Protein AF-D2HVD2-F1 (afdb_monomer_lite)

InterPro domains:
  IPR001627 Sema domain [PF01403] (290-367)
  IPR001627 Sema domain [PF01403] (515-577)
  IPR001627 Sema domain [PS51004] (4-373)
  IPR001627 Sema domain [SM00630] (31-604)
  IPR015943 WD40/YVTN repeat-like-containing domain superfamily [G3DSA:2.130.10.10] (20-397)
  IPR015943 WD40/YVTN repeat-like-containing domain superfamily [G3DSA:2.130.10.10] (492-587)
  IPR031148 Plexin family [PTHR22625] (19-574)
  IPR036352 Sema domain superfamily [SSF101912] (20-374)
  IPR036352 Sema domain superfamily [SSF101912] (513-576)

Sequence (619 aa):
MGSSTLLPRQPPAPSPKRSFVTFRGEPAEGFNHLVVDERTGHIYLGAVNRIYKLSSDLKVLVTHQTGPDEDNPKCYPPRIVQTCNEPLTTTNNVNKMLLIDYKENRLIACGSLYQGICKLLRLEDLFKLGEPFHKKEHYLSGVNESGSVFGVIVSYSNLDDKLFIATAVDGKPEYFPTISSRKLTKNSEADGMFAYVFHDEFVASMIKIPSDTFTVIPDFDIYYVYGFSSGNFVYFLTLQPEMVSPPGSTTKEQVYTSKLVRLCKEDTAFNSYVEVPIGCERSGVEYRLLQAAYLSKAGAVLARTLGVRPEDDLLFTVFSKGQKRKMKSLDESALCIFILKQINDRIKERLQSCYRGEGTLDLAWLKVKDIPCSSAGGVLAVILAREFEPLGPSQSQLVRCHRAESPPRPPDTSGVSGDRFAALPREPGEAAGGRTQAELKPPFHGDDGAFQSASLSTEWEQFPLVGVEATFRPIPEDSSVEPTFMGVDPVLSGVMVMMDNLSYQDGAQKGLELLTIDDNFCGLDMNAPLGVSEMVRGIPVFTEDRDRMTSVIAYVYKNHSLAFVGTKSGKLKKPSGIRGGKQMEESAGPAGVADRAKLRSLDEETVGVVGAQKLLEVE

pLDDT: mean 73.92, std 26.27, range [22.41, 98.62]

Secondary structure (DSSP, 8-state):
------PPPPPPPPPP-PPPPEEE--TT--EEEEEE-TTT--EEEEETTEEEEE-TT--EEEEEE---EEE-TT-SS-TTTS---SPPEEE-----EEEEETTTTEEEEE-SSTTT-EEEEETTT--EEE---SSGGG-------TTSEEEEEE--TTS-EEEEEEE--TT-TTT--SEEEEEE-SSTT-TTTT-BSSB-SS-BSEE---HHHHHH-TT---EEEEEEEETTEEEEEEEEE-SSPPTT--S-PPBEEEEEEEEESS-SS-TT-EEEEEEEEETTEEEEEEEEEEEEE-HHHHHHHHTS-TTSEEEEEEEEEBSB-GGG--S-EEEEEEEHHHHHHHHHHHHHHHHTT-SB---TTT-SSPPBPPPHHHHHHHHHHHHT---------------------PPP------------------------------------------------------------------------------SSSSSSSSSSSSSHHHHHHHHHHH----TT----SSS-SEE--SPEEEEEEEEESSS-EEEEEEEEETTEEEEEEEETTS-EEEES--SSS--EE---PPTT--SS-EEEESSSS-EEEE-SSEEEEE-

Structure (mmCIF, N/CA/C/O backbone):
data_AF-D2HVD2-F1
#
_entry.id   AF-D2HVD2-F1
#
loop_
_atom_site.group_PDB
_atom_site.id
_atom_site.type_symbol
_atom_site.label_atom_id
_atom_site.label_alt_id
_atom_site.label_comp_id
_atom_site.label_asym_id
_atom_site.label_entity_id
_atom_site.label_seq_id
_atom_site.pdbx_PDB_ins_code
_atom_site.Cartn_x
_atom_site.Cartn_y
_atom_site.Cartn_z
_atom_site.occupancy
_atom_site.B_iso_or_equiv
_atom_site.auth_seq_id
_atom_site.auth_comp_id
_atom_site.auth_asym_id
_atom_site.auth_atom_id
_atom_site.pdbx_PDB_model_num
ATOM 1 N N . MET A 1 1 ? -23.402 -72.329 25.995 1.00 46.00 1 MET A N 1
ATOM 2 C CA . MET A 1 1 ? -22.105 -71.864 25.458 1.00 46.00 1 MET A CA 1
ATOM 3 C C . MET A 1 1 ? -22.265 -71.684 23.960 1.00 46.00 1 MET A C 1
ATOM 5 O O . MET A 1 1 ? -22.713 -72.615 23.310 1.00 46.00 1 MET A O 1
ATOM 9 N N . GLY A 1 2 ? -21.978 -70.492 23.442 1.00 37.28 2 GLY A N 1
ATOM 10 C CA . GLY A 1 2 ? -22.108 -70.149 22.025 1.00 37.28 2 GLY A CA 1
ATOM 11 C C . GLY A 1 2 ? -21.787 -68.670 21.836 1.00 37.28 2 GLY A C 1
ATOM 12 O O . GLY A 1 2 ? -22.682 -67.836 21.859 1.00 37.28 2 GLY A O 1
ATOM 13 N N . SER A 1 3 ? -20.491 -68.363 21.788 1.00 35.84 3 SER A N 1
ATOM 14 C CA . SER A 1 3 ? -19.936 -67.018 21.615 1.00 35.84 3 SER A CA 1
ATOM 15 C C . SER A 1 3 ? -20.253 -66.504 20.209 1.00 35.84 3 SER A C 1
ATOM 17 O O . SER A 1 3 ? -19.918 -67.178 19.237 1.00 35.84 3 SER A O 1
ATOM 19 N N . SER A 1 4 ? -20.894 -65.338 20.094 1.00 39.81 4 SER A N 1
ATOM 20 C CA . SER A 1 4 ? -21.115 -64.667 18.809 1.00 39.81 4 SER A CA 1
ATOM 21 C C . SER A 1 4 ? -20.094 -63.540 18.672 1.00 39.81 4 SER A C 1
ATOM 23 O O . SER A 1 4 ? -20.197 -62.496 19.315 1.00 39.81 4 SER A O 1
ATOM 25 N N . THR A 1 5 ? -19.049 -63.803 17.895 1.00 42.72 5 THR A N 1
ATOM 26 C CA . THR A 1 5 ? -17.926 -62.899 17.645 1.00 42.72 5 THR A CA 1
ATOM 27 C C . THR A 1 5 ? -18.368 -61.790 16.686 1.00 42.72 5 THR A C 1
ATOM 29 O O . THR A 1 5 ? -18.628 -62.044 15.511 1.00 42.72 5 THR A O 1
ATOM 32 N N . LEU A 1 6 ? -18.459 -60.549 17.172 1.00 43.16 6 LEU A N 1
ATOM 33 C CA . LEU A 1 6 ? -18.659 -59.365 16.333 1.00 43.16 6 LEU A CA 1
ATOM 34 C C . LEU A 1 6 ? -17.359 -59.060 15.573 1.00 43.16 6 LEU A C 1
ATOM 36 O O . LEU A 1 6 ? -16.349 -58.702 16.176 1.00 43.16 6 LEU A O 1
ATOM 40 N N . LEU A 1 7 ? -17.386 -59.200 14.246 1.00 42.25 7 LEU A N 1
ATOM 41 C CA . LEU A 1 7 ? -16.317 -58.733 13.361 1.00 42.25 7 LEU A CA 1
ATOM 42 C C . LEU A 1 7 ? -16.270 -57.191 13.376 1.00 42.25 7 LEU A C 1
ATOM 44 O O . LEU A 1 7 ? -17.312 -56.556 13.185 1.00 42.25 7 LEU A O 1
ATOM 48 N N . PRO A 1 8 ? -15.099 -56.559 13.570 1.00 40.53 8 PRO A N 1
ATOM 49 C CA . PRO A 1 8 ? -14.985 -55.110 13.495 1.00 40.53 8 PRO A CA 1
ATOM 50 C C . PRO A 1 8 ? -15.165 -54.636 12.047 1.00 40.53 8 PRO A C 1
ATOM 52 O O . PRO A 1 8 ? -14.489 -55.098 11.127 1.00 40.53 8 PRO A O 1
ATOM 55 N N . ARG A 1 9 ? -16.087 -53.685 11.857 1.00 39.50 9 ARG A N 1
ATOM 56 C CA . ARG A 1 9 ? -16.291 -52.939 10.608 1.00 39.50 9 ARG A CA 1
ATOM 57 C C . ARG A 1 9 ? -14.964 -52.286 10.206 1.00 39.50 9 ARG A C 1
ATOM 59 O O . ARG A 1 9 ? -14.459 -51.429 10.929 1.00 39.50 9 ARG A O 1
ATOM 66 N N . GLN A 1 10 ? -14.411 -52.687 9.063 1.00 38.94 10 GLN A N 1
ATOM 67 C CA . GLN A 1 10 ? -13.273 -52.004 8.451 1.00 38.94 10 GLN A CA 1
ATOM 68 C C . GLN A 1 10 ? -13.638 -50.530 8.196 1.00 38.94 10 GLN A C 1
ATOM 70 O O . GLN A 1 10 ? -14.730 -50.263 7.681 1.00 38.94 10 GLN A O 1
ATOM 75 N N . PRO A 1 11 ? -12.762 -49.570 8.545 1.00 40.69 11 PRO A N 1
ATOM 76 C CA . PRO A 1 11 ? -12.958 -48.180 8.160 1.00 40.69 11 PRO A CA 1
ATOM 77 C C . PRO A 1 11 ? -12.970 -48.071 6.625 1.00 40.69 11 PRO A C 1
ATOM 79 O O . PRO A 1 11 ? -12.233 -48.808 5.961 1.00 40.69 11 PRO A O 1
ATOM 82 N N . PRO A 1 12 ? -13.802 -47.188 6.044 1.00 38.91 12 PRO A N 1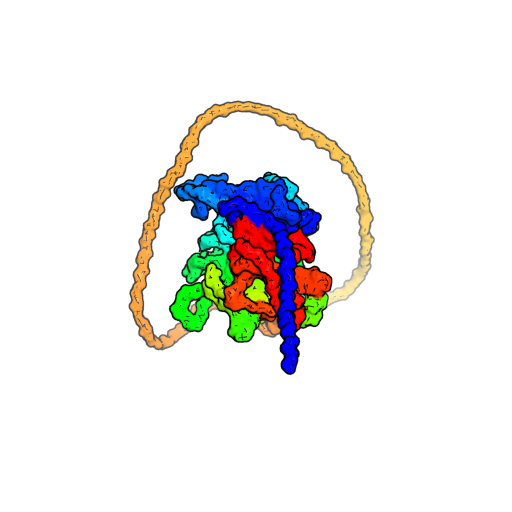
ATOM 83 C CA . PRO A 1 12 ? -13.832 -46.992 4.601 1.00 38.91 12 PRO A CA 1
ATOM 84 C C . PRO A 1 12 ? -12.438 -46.589 4.108 1.00 38.91 12 PRO A C 1
ATOM 86 O O . PRO A 1 12 ? -11.753 -45.784 4.743 1.00 38.91 12 PRO A O 1
ATOM 89 N N . ALA A 1 13 ? -12.015 -47.179 2.989 1.00 37.22 13 ALA A N 1
ATOM 90 C CA . ALA A 1 13 ? -10.745 -46.857 2.355 1.00 37.22 13 ALA A CA 1
ATOM 91 C C . ALA A 1 13 ? -10.652 -45.338 2.108 1.00 37.22 13 ALA A C 1
ATOM 93 O O . ALA A 1 13 ? -11.644 -44.738 1.680 1.00 37.22 13 ALA A O 1
ATOM 94 N N . PRO A 1 14 ? -9.497 -44.700 2.370 1.00 41.44 14 PRO A N 1
ATOM 95 C CA . PRO A 1 14 ? -9.328 -43.283 2.094 1.00 41.44 14 PRO A CA 1
ATOM 96 C C . PRO A 1 14 ? -9.570 -43.039 0.603 1.00 41.44 14 PRO A C 1
ATOM 98 O O . PRO A 1 14 ? -8.906 -43.629 -0.250 1.00 41.44 14 PRO A O 1
ATOM 101 N N . SER A 1 15 ? -10.537 -42.174 0.296 1.00 40.47 15 SER A N 1
ATOM 102 C CA . SER A 1 15 ? -10.755 -41.653 -1.052 1.00 40.47 15 SER A CA 1
ATOM 103 C C . SER A 1 15 ? -9.424 -41.146 -1.620 1.00 40.47 15 SER A C 1
ATOM 105 O O . SER A 1 15 ? -8.685 -40.480 -0.881 1.00 40.47 15 SER A O 1
ATOM 107 N N . PRO A 1 16 ? -9.090 -41.422 -2.894 1.00 40.28 16 PRO A N 1
ATOM 108 C CA . PRO A 1 16 ? -7.854 -40.931 -3.486 1.00 40.28 16 PRO A CA 1
ATOM 109 C C . PRO A 1 16 ? -7.823 -39.406 -3.361 1.00 40.28 16 PRO A C 1
ATOM 111 O O . PRO A 1 16 ? -8.711 -38.717 -3.863 1.00 40.28 16 PRO A O 1
ATOM 114 N N . LYS A 1 17 ? -6.825 -38.877 -2.640 1.00 52.31 17 LYS A N 1
ATOM 115 C CA . LYS A 1 17 ? -6.592 -37.432 -2.548 1.00 52.31 17 LYS A CA 1
ATOM 116 C C . LYS A 1 17 ? -6.344 -36.935 -3.972 1.00 52.31 17 LYS A C 1
ATOM 118 O O . LYS A 1 17 ? -5.302 -37.259 -4.541 1.00 52.31 17 LYS A O 1
ATOM 123 N N . ARG A 1 18 ? -7.300 -36.207 -4.562 1.00 60.16 18 ARG A N 1
ATOM 124 C CA . ARG A 1 18 ? -7.092 -35.529 -5.849 1.00 60.16 18 ARG A CA 1
ATOM 125 C C . ARG A 1 18 ? -5.837 -34.664 -5.722 1.00 60.16 18 ARG A C 1
ATOM 127 O O . ARG A 1 18 ? -5.677 -33.938 -4.742 1.00 60.16 18 ARG A O 1
ATOM 134 N N . SER A 1 19 ? -4.912 -34.803 -6.665 1.00 72.06 19 SER A N 1
ATOM 135 C CA . SER A 1 19 ? -3.710 -33.975 -6.713 1.00 72.06 19 SER A CA 1
ATOM 136 C C . SER A 1 19 ? -4.090 -32.574 -7.179 1.00 72.06 19 SER A C 1
ATOM 138 O O . SER A 1 19 ? -4.661 -32.436 -8.257 1.00 72.06 19 SER A O 1
ATOM 140 N N . PHE A 1 20 ? -3.759 -31.556 -6.387 1.00 77.44 20 PHE A N 1
ATOM 141 C CA . PHE A 1 20 ? -3.933 -30.154 -6.771 1.00 77.44 20 PHE A CA 1
ATOM 142 C C . PHE A 1 20 ? -3.109 -29.813 -8.019 1.00 77.44 20 PHE A C 1
ATOM 144 O O . PHE A 1 20 ? -2.005 -30.342 -8.188 1.00 77.44 20 PHE A O 1
ATOM 151 N N . VAL A 1 21 ? -3.619 -28.909 -8.861 1.00 81.62 21 VAL A N 1
ATOM 152 C CA . VAL A 1 21 ? -2.848 -28.306 -9.957 1.00 81.62 21 VAL A CA 1
ATOM 153 C C . VAL A 1 21 ? -1.808 -27.373 -9.338 1.00 81.62 21 VAL A C 1
ATOM 155 O O . VAL A 1 21 ? -2.099 -26.635 -8.394 1.00 81.62 21 VAL A O 1
ATOM 158 N N . THR A 1 22 ? -0.554 -27.453 -9.797 1.00 83.50 22 THR A N 1
ATOM 159 C CA . THR A 1 22 ? 0.539 -26.676 -9.196 1.00 83.50 22 THR A CA 1
ATOM 160 C C . THR A 1 22 ? 1.510 -26.147 -10.229 1.00 83.50 22 THR A C 1
ATOM 162 O O . THR A 1 22 ? 1.963 -26.908 -11.082 1.00 83.50 22 THR A O 1
ATOM 165 N N . PHE A 1 23 ? 1.941 -24.906 -10.038 1.00 84.69 23 PHE A N 1
ATOM 166 C CA . PHE A 1 23 ? 3.099 -24.327 -10.702 1.00 84.69 23 PHE A CA 1
ATOM 167 C C . PHE A 1 23 ? 4.277 -24.244 -9.724 1.00 84.69 23 PHE A C 1
ATOM 169 O O . PHE A 1 23 ? 4.113 -23.881 -8.555 1.00 84.69 23 PHE A O 1
ATOM 176 N N . ARG A 1 24 ? 5.474 -24.606 -10.192 1.00 85.06 24 ARG A N 1
ATOM 177 C CA . ARG A 1 24 ? 6.729 -24.482 -9.441 1.00 85.06 24 ARG A CA 1
ATOM 178 C C . ARG A 1 24 ? 7.651 -23.533 -10.191 1.00 85.06 24 ARG A C 1
ATOM 180 O O . ARG A 1 24 ? 7.852 -23.719 -11.388 1.00 85.06 24 ARG A O 1
ATOM 187 N N . GLY A 1 25 ? 8.188 -22.550 -9.476 1.00 74.06 25 GLY A N 1
ATOM 188 C CA . GLY A 1 25 ? 9.194 -21.640 -10.017 1.00 74.06 25 GLY A CA 1
ATOM 189 C C . GLY A 1 25 ? 10.549 -22.326 -10.152 1.00 74.06 25 GLY A C 1
ATOM 190 O O . GLY A 1 25 ? 10.741 -23.452 -9.677 1.00 74.06 25 GLY A O 1
ATOM 191 N N . GLU A 1 26 ? 11.507 -21.643 -10.777 1.00 77.94 26 GLU A N 1
ATOM 192 C CA . GLU A 1 26 ? 12.900 -22.086 -10.726 1.00 77.94 26 GLU A CA 1
ATOM 193 C C . GLU A 1 26 ? 13.393 -22.104 -9.260 1.00 77.94 26 GLU A C 1
ATOM 195 O O . GLU A 1 26 ? 13.035 -21.218 -8.484 1.00 77.94 26 GLU A O 1
ATOM 200 N N . PRO A 1 27 ? 14.218 -23.085 -8.838 1.00 61.34 27 PRO A N 1
ATOM 201 C CA . PRO A 1 27 ? 14.576 -23.279 -7.424 1.00 61.34 27 PRO A CA 1
ATOM 202 C C . PRO A 1 27 ? 15.237 -22.075 -6.732 1.00 61.34 27 PRO A C 1
ATOM 204 O O . PRO A 1 27 ? 15.212 -21.986 -5.505 1.00 61.34 27 PRO A O 1
ATOM 207 N N . ALA A 1 28 ? 15.844 -21.171 -7.507 1.00 63.09 28 ALA A N 1
ATOM 208 C CA . ALA A 1 28 ? 16.492 -19.956 -7.018 1.00 63.09 28 ALA A CA 1
ATOM 209 C C . ALA A 1 28 ? 15.518 -18.776 -6.811 1.00 63.09 28 ALA A C 1
ATOM 211 O O . ALA A 1 28 ? 15.925 -17.736 -6.296 1.00 63.09 28 ALA A O 1
ATOM 212 N N . GLU A 1 29 ? 14.246 -18.917 -7.195 1.00 72.94 29 GLU A N 1
ATOM 213 C CA . GLU A 1 29 ? 13.299 -17.805 -7.282 1.00 72.94 29 GLU A CA 1
ATOM 214 C C . GLU A 1 29 ? 12.219 -17.869 -6.205 1.00 72.94 29 GLU A C 1
ATOM 216 O O . GLU A 1 29 ? 11.473 -18.842 -6.083 1.00 72.94 29 GLU A O 1
ATOM 221 N N . GLY A 1 30 ? 12.123 -16.795 -5.419 1.00 83.81 30 GLY A N 1
ATOM 222 C CA . GLY A 1 30 ? 11.054 -16.602 -4.444 1.00 83.81 30 GLY A CA 1
ATOM 223 C C . GLY A 1 30 ? 9.836 -15.919 -5.069 1.00 83.81 30 GLY A C 1
ATOM 224 O O . GLY A 1 30 ? 9.981 -14.874 -5.697 1.00 83.81 30 GLY A O 1
ATOM 225 N N . PHE A 1 31 ? 8.632 -16.449 -4.874 1.00 89.06 31 PHE A N 1
ATOM 226 C CA . PHE A 1 31 ? 7.382 -15.796 -5.269 1.00 89.06 31 PHE A CA 1
ATOM 227 C C . PHE A 1 31 ? 6.998 -14.684 -4.291 1.00 89.06 31 PHE A C 1
ATOM 229 O O . PHE A 1 31 ? 7.152 -14.818 -3.075 1.00 89.06 31 PHE A O 1
ATOM 236 N N . ASN A 1 32 ? 6.477 -13.578 -4.826 1.00 88.56 32 ASN A N 1
ATOM 237 C CA . ASN A 1 32 ? 6.162 -12.382 -4.052 1.00 88.56 32 ASN A CA 1
ATOM 238 C C . ASN A 1 32 ? 4.695 -11.970 -4.169 1.00 88.56 32 ASN A C 1
ATOM 240 O O . ASN A 1 32 ? 4.053 -11.758 -3.143 1.00 88.56 32 ASN A O 1
ATOM 244 N N . HIS A 1 33 ? 4.157 -11.849 -5.382 1.00 89.94 33 HIS A N 1
ATOM 245 C CA . HIS A 1 33 ? 2.814 -11.311 -5.622 1.00 89.94 33 HIS A CA 1
ATOM 246 C C . HIS A 1 33 ? 2.073 -12.120 -6.671 1.00 89.94 33 HIS A C 1
ATOM 248 O O . HIS A 1 33 ? 2.685 -12.635 -7.597 1.00 89.94 33 HIS A O 1
ATOM 254 N N . LEU A 1 34 ? 0.751 -12.188 -6.545 1.00 90.88 34 LEU A N 1
ATOM 255 C CA . LEU A 1 34 ? -0.127 -12.808 -7.528 1.00 90.88 34 LEU A CA 1
ATOM 256 C C . LEU A 1 34 ? -1.336 -11.903 -7.746 1.00 90.88 34 LEU A C 1
ATOM 258 O O . LEU A 1 34 ? -1.979 -11.474 -6.785 1.00 90.88 34 LEU A O 1
ATOM 262 N N . VAL A 1 35 ? -1.641 -11.636 -9.011 1.00 91.81 35 VAL A N 1
ATOM 263 C CA . VAL A 1 35 ? -2.864 -10.963 -9.443 1.00 91.81 35 VAL A CA 1
ATOM 264 C C . VAL A 1 35 ? -3.501 -11.762 -10.575 1.00 91.81 35 VAL A C 1
ATOM 266 O O . VAL A 1 35 ? -2.802 -12.374 -11.380 1.00 91.81 35 VAL A O 1
ATOM 269 N N . VAL A 1 36 ? -4.827 -11.794 -10.608 1.00 90.75 36 VAL A N 1
ATOM 270 C CA . VAL A 1 36 ? -5.606 -12.512 -11.620 1.00 90.75 36 VAL A CA 1
ATOM 271 C C . VAL A 1 36 ? -6.372 -11.487 -12.431 1.00 90.75 36 VAL A C 1
ATOM 273 O O . VAL A 1 36 ? -6.931 -10.550 -11.861 1.00 90.75 36 VAL A O 1
ATOM 276 N N . ASP A 1 37 ? -6.347 -11.642 -13.749 1.00 92.69 37 ASP A N 1
ATOM 277 C CA . ASP A 1 37 ? -7.170 -10.853 -14.657 1.00 92.69 37 ASP A CA 1
ATOM 278 C C . ASP A 1 37 ? -8.596 -11.399 -14.648 1.00 92.69 37 ASP A C 1
ATOM 280 O O . ASP A 1 37 ? -8.863 -12.487 -15.157 1.00 92.69 37 ASP A O 1
ATOM 284 N N . GLU A 1 38 ? -9.515 -10.615 -14.093 1.00 89.38 38 GLU A N 1
ATOM 285 C CA . GLU A 1 38 ? -10.928 -10.975 -13.933 1.00 89.38 38 GLU A CA 1
ATOM 286 C C . GLU A 1 38 ? -11.646 -11.211 -15.273 1.00 89.38 38 GLU A C 1
ATOM 288 O O . GLU A 1 38 ? -12.683 -11.869 -15.309 1.00 89.38 38 GLU A O 1
ATOM 293 N N . ARG A 1 39 ? -11.111 -10.699 -16.392 1.00 90.56 39 ARG A N 1
ATOM 294 C CA . ARG A 1 39 ? -11.722 -10.836 -17.724 1.00 90.56 39 ARG A CA 1
ATOM 295 C C . ARG A 1 39 ? -11.294 -12.111 -18.434 1.00 90.56 39 ARG A C 1
ATOM 297 O O . ARG A 1 39 ? -12.057 -12.637 -19.240 1.00 90.56 39 ARG A O 1
ATOM 304 N N . THR A 1 40 ? -10.060 -12.557 -18.205 1.00 91.56 40 THR A N 1
ATOM 305 C CA . THR A 1 40 ? -9.455 -13.665 -18.963 1.00 91.56 40 THR A CA 1
ATOM 306 C C . THR A 1 40 ? -9.141 -14.895 -18.119 1.00 91.56 40 THR A C 1
ATOM 308 O O . THR A 1 40 ? -8.904 -15.958 -18.685 1.00 91.56 40 THR A O 1
ATOM 311 N N . GLY A 1 41 ? -9.107 -14.770 -16.790 1.00 90.12 41 GLY A N 1
ATOM 312 C CA . GLY A 1 41 ? -8.648 -15.823 -15.881 1.00 90.12 41 GLY A CA 1
ATOM 313 C C . GLY A 1 41 ? -7.136 -16.070 -15.940 1.00 90.12 41 GLY A C 1
ATOM 314 O O . GLY A 1 41 ? -6.639 -16.998 -15.305 1.00 90.12 41 GLY A O 1
ATOM 315 N N . HIS A 1 42 ? -6.376 -15.265 -16.696 1.00 93.38 42 HIS A N 1
ATOM 316 C CA . HIS A 1 42 ? -4.919 -15.353 -16.691 1.00 93.38 42 HIS A CA 1
ATOM 317 C C . HIS A 1 42 ? -4.353 -14.884 -15.354 1.00 93.38 42 HIS A C 1
ATOM 319 O O . HIS A 1 42 ? -4.805 -13.900 -14.763 1.00 93.38 42 HIS A O 1
ATOM 325 N N . ILE A 1 43 ? -3.301 -15.563 -14.916 1.00 94.19 43 ILE A N 1
ATOM 326 C CA . ILE A 1 43 ? -2.664 -15.313 -13.629 1.00 94.19 43 ILE A CA 1
ATOM 327 C C . ILE A 1 43 ? -1.306 -14.673 -13.884 1.00 94.19 43 ILE A C 1
ATOM 329 O O . ILE A 1 43 ? -0.475 -15.228 -14.602 1.00 94.19 43 ILE A O 1
ATOM 333 N N . TYR A 1 44 ? -1.058 -13.526 -13.265 1.00 96.38 44 TYR A N 1
ATOM 334 C CA . TYR A 1 44 ? 0.237 -12.862 -13.282 1.00 96.38 44 TYR A CA 1
ATOM 335 C C . TYR A 1 44 ? 0.910 -13.054 -11.930 1.00 96.38 44 TYR A C 1
ATOM 337 O O . TYR A 1 44 ? 0.364 -12.685 -10.887 1.00 96.38 44 TYR A O 1
ATOM 345 N N . LEU A 1 45 ? 2.103 -13.638 -11.948 1.00 94.81 45 LEU A N 1
ATOM 346 C CA . LEU A 1 45 ? 2.867 -13.971 -10.753 1.00 94.81 45 LEU A CA 1
ATOM 347 C C . LEU A 1 45 ? 4.193 -13.210 -10.765 1.00 94.81 45 LEU A C 1
ATOM 349 O O . LEU A 1 45 ? 5.043 -13.423 -11.628 1.00 94.81 45 LEU A O 1
ATOM 353 N N . GLY A 1 46 ? 4.360 -12.318 -9.796 1.00 94.81 46 GLY A N 1
ATOM 354 C CA . GLY A 1 46 ? 5.585 -11.575 -9.545 1.00 94.81 46 GLY A CA 1
ATOM 355 C C . GLY A 1 46 ? 6.502 -12.363 -8.620 1.00 94.81 46 GLY A C 1
ATOM 356 O O . GLY A 1 46 ? 6.093 -12.784 -7.534 1.00 94.81 46 GLY A O 1
ATOM 357 N N . ALA A 1 47 ? 7.744 -12.544 -9.045 1.00 93.75 47 ALA A N 1
ATOM 358 C CA . ALA A 1 47 ? 8.777 -13.270 -8.329 1.00 93.75 47 ALA A CA 1
ATOM 359 C C . ALA A 1 47 ? 10.071 -12.453 -8.278 1.00 93.75 47 ALA A C 1
ATOM 361 O O . ALA A 1 47 ? 10.213 -11.412 -8.929 1.00 93.75 47 ALA A O 1
ATOM 362 N N . VAL A 1 48 ? 11.039 -12.950 -7.519 1.00 94.12 48 VAL A N 1
ATOM 363 C CA . VAL A 1 48 ? 12.411 -12.462 -7.586 1.00 94.12 48 VAL A CA 1
ATOM 364 C C . VAL A 1 48 ? 12.952 -12.738 -8.989 1.00 94.12 48 VAL A C 1
ATOM 366 O O . VAL A 1 48 ? 12.905 -13.873 -9.451 1.00 94.12 48 VAL A O 1
ATOM 369 N N . ASN A 1 49 ? 13.453 -11.698 -9.656 1.00 95.94 49 ASN A N 1
ATOM 370 C CA . ASN A 1 49 ? 14.036 -11.714 -11.001 1.00 95.94 49 ASN A CA 1
ATOM 371 C C . ASN A 1 49 ? 13.093 -12.073 -12.156 1.00 95.94 49 ASN A C 1
ATOM 373 O O . ASN A 1 49 ? 13.537 -12.036 -13.306 1.00 95.94 49 ASN A O 1
ATOM 377 N N . ARG A 1 50 ? 11.810 -12.375 -11.912 1.00 96.19 50 ARG A N 1
ATOM 378 C CA . ARG A 1 50 ? 10.871 -12.760 -12.975 1.00 96.19 50 ARG A CA 1
ATOM 379 C C . ARG A 1 50 ? 9.436 -12.313 -12.745 1.00 96.19 50 ARG A C 1
ATOM 381 O O . ARG A 1 50 ? 8.973 -12.138 -11.621 1.00 96.19 50 ARG A O 1
ATOM 388 N N . ILE A 1 51 ? 8.712 -12.181 -13.852 1.00 97.44 51 ILE A N 1
ATOM 389 C CA . ILE A 1 51 ? 7.255 -12.062 -13.893 1.00 97.44 51 ILE A CA 1
ATOM 390 C C . ILE A 1 51 ? 6.731 -13.142 -14.832 1.00 97.44 51 ILE A C 1
ATOM 392 O O . ILE A 1 51 ? 7.189 -13.260 -15.968 1.00 97.44 51 ILE A O 1
ATOM 396 N N . TYR A 1 52 ? 5.769 -13.921 -14.357 1.00 96.88 52 TYR A N 1
ATOM 397 C CA . TYR A 1 52 ? 5.135 -14.989 -15.116 1.00 96.88 52 TYR A CA 1
ATOM 398 C C . TYR A 1 52 ? 3.712 -14.598 -15.492 1.00 96.88 52 TYR A C 1
ATOM 400 O O . TYR A 1 52 ? 2.995 -14.018 -14.678 1.00 96.88 52 TYR A O 1
ATOM 408 N N . LYS A 1 53 ? 3.292 -14.983 -16.695 1.00 97.06 53 LYS A N 1
ATOM 409 C CA . LYS A 1 53 ? 1.889 -15.073 -17.094 1.00 97.06 53 LYS A CA 1
ATOM 410 C C . LYS A 1 53 ? 1.532 -16.547 -17.225 1.00 97.06 53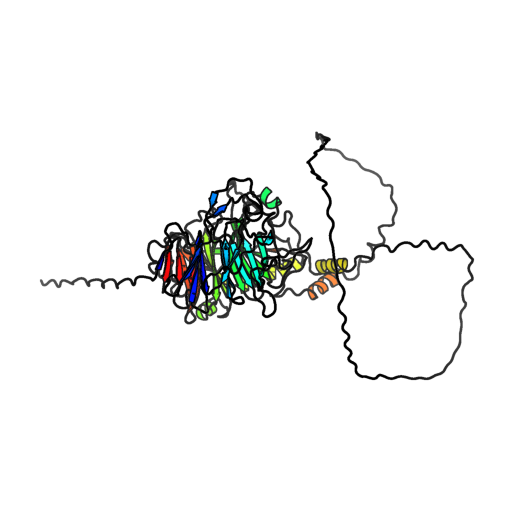 LYS A C 1
ATOM 412 O O . LYS A 1 53 ? 2.186 -17.273 -17.976 1.00 97.06 53 LYS A O 1
ATOM 417 N N . LEU A 1 54 ? 0.500 -16.976 -16.515 1.00 95.69 54 LEU A N 1
ATOM 418 C CA . LEU A 1 54 ? 0.012 -18.347 -16.496 1.00 95.69 54 LEU A CA 1
ATOM 419 C C . LEU A 1 54 ? -1.429 -18.413 -17.022 1.00 95.69 54 LEU A C 1
ATOM 421 O O . LEU A 1 54 ? -2.180 -17.439 -16.937 1.00 95.69 54 LEU A O 1
ATOM 425 N N . SER A 1 55 ? -1.816 -19.573 -17.548 1.00 93.38 55 SER A N 1
ATOM 426 C CA . SER A 1 55 ? -3.222 -19.923 -17.778 1.00 93.38 55 SER A CA 1
ATOM 427 C C . SER A 1 55 ? -3.958 -20.153 -16.454 1.00 93.38 55 SER A C 1
ATOM 429 O O . SER A 1 55 ? -3.310 -20.302 -15.417 1.00 93.38 55 SER A O 1
ATOM 431 N N . SER A 1 56 ? -5.284 -20.301 -16.510 1.00 87.94 56 SER A N 1
ATOM 432 C CA . SER A 1 56 ? -6.100 -20.776 -15.380 1.00 87.94 56 SER A CA 1
ATOM 433 C C . SER A 1 56 ? -5.562 -22.094 -14.806 1.00 87.94 56 SER A C 1
ATOM 435 O O . SER A 1 56 ? -5.327 -22.176 -13.613 1.00 87.94 56 SER A O 1
ATOM 437 N N . ASP A 1 57 ? -5.186 -23.051 -15.668 1.00 87.50 57 ASP A N 1
ATOM 438 C CA . ASP A 1 57 ? -4.588 -24.341 -15.261 1.00 87.50 57 ASP A CA 1
ATOM 439 C C . ASP A 1 57 ? -3.125 -24.247 -14.755 1.00 87.50 57 ASP A C 1
ATOM 441 O O . ASP A 1 57 ? -2.379 -25.232 -14.788 1.00 87.50 57 ASP A O 1
ATOM 445 N N . LEU A 1 58 ? -2.645 -23.052 -14.401 1.00 90.00 58 LEU A N 1
ATOM 446 C CA . LEU A 1 58 ? -1.273 -22.772 -13.959 1.00 90.00 58 LEU A CA 1
ATOM 447 C C . LEU A 1 58 ? -0.158 -23.149 -14.962 1.00 90.00 58 LEU A C 1
ATOM 449 O O . LEU A 1 58 ? 0.998 -23.338 -14.569 1.00 90.00 58 LEU A O 1
ATOM 453 N N . LYS A 1 59 ? -0.458 -23.246 -16.265 1.00 93.19 59 LYS A N 1
ATOM 454 C CA . LYS A 1 59 ? 0.555 -23.471 -17.312 1.00 93.19 59 LYS A CA 1
ATOM 455 C C . LYS A 1 59 ? 1.232 -22.156 -17.662 1.00 93.19 59 LYS A C 1
ATOM 457 O O . LYS A 1 59 ? 0.555 -21.155 -17.875 1.00 93.19 59 LYS A O 1
ATOM 462 N N . VAL A 1 60 ? 2.558 -22.162 -17.768 1.00 95.38 60 VAL A N 1
ATOM 463 C CA . VAL A 1 60 ? 3.318 -20.971 -18.169 1.00 95.38 60 VAL A CA 1
ATOM 464 C C . VAL A 1 60 ? 2.996 -20.617 -19.615 1.00 95.38 60 VAL A C 1
ATOM 466 O O . VAL A 1 60 ? 3.212 -21.425 -20.514 1.00 95.38 60 VAL A O 1
ATOM 469 N N . LEU A 1 61 ? 2.498 -19.401 -19.822 1.00 96.69 61 LEU A N 1
ATOM 470 C CA . LEU A 1 61 ? 2.262 -18.826 -21.143 1.00 96.69 61 LEU A CA 1
ATOM 471 C C . LEU A 1 61 ? 3.441 -17.947 -21.558 1.00 96.69 61 LEU A C 1
ATOM 473 O O . LEU A 1 61 ? 3.938 -18.069 -22.673 1.00 96.69 61 LEU A O 1
ATOM 477 N N . VAL A 1 62 ? 3.899 -17.076 -20.652 1.00 97.19 62 VAL A N 1
ATOM 478 C CA . VAL A 1 62 ? 5.005 -16.142 -20.899 1.00 97.19 62 VAL A CA 1
ATOM 479 C C . VAL A 1 62 ? 5.817 -15.930 -19.624 1.00 97.19 62 VAL A C 1
ATOM 481 O O . VAL A 1 62 ? 5.263 -15.902 -18.524 1.00 97.19 62 VAL A O 1
ATOM 484 N N . THR A 1 63 ? 7.122 -15.717 -19.783 1.00 96.44 63 THR A N 1
ATOM 485 C CA . THR A 1 63 ? 8.041 -15.348 -18.702 1.00 96.44 63 THR A CA 1
ATOM 486 C C . THR A 1 63 ? 8.833 -14.105 -19.096 1.00 96.44 63 THR A C 1
ATOM 488 O O . THR A 1 63 ? 9.459 -14.077 -20.153 1.00 96.44 63 THR A O 1
ATOM 491 N N . HIS A 1 64 ? 8.853 -13.100 -18.225 1.00 97.62 64 HIS A N 1
ATOM 492 C CA . HIS A 1 64 ? 9.615 -11.864 -18.381 1.00 97.62 64 HIS A CA 1
ATOM 493 C C . HIS A 1 64 ? 10.723 -11.798 -17.324 1.00 97.62 64 HIS A C 1
ATOM 495 O O . HIS A 1 64 ? 10.446 -11.936 -16.133 1.00 97.62 64 HIS A O 1
ATOM 501 N N . GLN A 1 65 ? 11.973 -11.581 -17.740 1.00 97.12 65 GLN A N 1
ATOM 502 C CA . GLN A 1 65 ? 13.112 -11.453 -16.823 1.00 97.12 65 GLN A CA 1
ATOM 503 C C . GLN A 1 65 ? 13.224 -10.018 -16.299 1.00 97.12 65 GLN A C 1
ATOM 505 O O . GLN A 1 65 ? 13.187 -9.056 -17.062 1.00 97.12 65 GLN A O 1
ATOM 510 N N . THR A 1 66 ? 13.359 -9.863 -14.985 1.00 96.62 66 THR A N 1
ATOM 511 C CA . THR A 1 66 ? 13.481 -8.566 -14.310 1.00 96.62 66 THR A CA 1
ATOM 512 C C . THR A 1 66 ? 14.822 -8.352 -13.611 1.00 96.62 66 THR A C 1
ATOM 514 O O . THR A 1 66 ? 15.077 -7.219 -13.200 1.00 96.62 66 THR A O 1
ATOM 517 N N . GLY A 1 67 ? 15.653 -9.389 -13.501 1.00 95.06 67 GLY A N 1
ATOM 518 C CA . GLY A 1 67 ? 16.990 -9.385 -12.907 1.00 95.06 67 GLY A CA 1
ATOM 519 C C . GLY A 1 67 ? 17.641 -10.777 -13.019 1.00 95.06 67 GLY A C 1
ATOM 520 O O . GLY A 1 67 ? 17.115 -11.618 -13.753 1.00 95.06 67 GLY A O 1
ATOM 521 N N . PRO A 1 68 ? 18.729 -11.058 -12.280 1.00 95.56 68 PRO A N 1
ATOM 522 C CA . PRO A 1 68 ? 19.468 -10.117 -11.434 1.00 95.56 68 PRO A CA 1
ATOM 523 C C . PRO A 1 68 ? 20.225 -9.075 -12.270 1.00 95.56 68 PRO A C 1
ATOM 525 O O . PRO A 1 68 ? 20.333 -9.210 -13.487 1.00 95.56 68 PRO A O 1
ATOM 528 N N . ASP A 1 69 ? 20.742 -8.034 -11.623 1.00 96.69 69 ASP A N 1
ATOM 529 C CA . ASP A 1 69 ? 21.566 -7.006 -12.272 1.00 96.69 69 ASP A CA 1
ATOM 530 C C . ASP A 1 69 ? 22.613 -6.447 -11.294 1.00 96.69 69 ASP A C 1
ATOM 532 O O . ASP A 1 69 ? 22.495 -6.628 -10.083 1.00 96.69 69 ASP A O 1
ATOM 536 N N . GLU A 1 70 ? 23.639 -5.769 -11.802 1.00 97.06 70 GLU A N 1
ATOM 537 C CA . GLU A 1 70 ? 24.703 -5.173 -10.986 1.00 97.06 70 GLU A CA 1
ATOM 538 C C . GLU A 1 70 ? 24.219 -3.885 -10.321 1.00 97.06 70 GLU A C 1
ATOM 540 O O . GLU A 1 70 ? 24.135 -2.846 -10.962 1.00 97.06 70 GLU A O 1
ATOM 545 N N . ASP A 1 71 ? 23.902 -3.901 -9.034 1.00 96.94 71 ASP A N 1
ATOM 546 C CA . ASP A 1 71 ? 23.368 -2.721 -8.347 1.00 96.94 71 ASP A CA 1
ATOM 547 C C . ASP A 1 71 ? 23.942 -2.601 -6.938 1.00 96.94 71 ASP A C 1
ATOM 549 O O . ASP A 1 71 ? 24.568 -3.525 -6.409 1.00 96.94 71 ASP A O 1
ATOM 553 N N . ASN A 1 72 ? 23.735 -1.439 -6.327 1.00 95.69 72 ASN A N 1
ATOM 554 C CA . ASN A 1 72 ? 23.981 -1.245 -4.912 1.00 95.69 72 ASN A CA 1
ATOM 555 C C . ASN A 1 72 ? 22.894 -0.326 -4.324 1.00 95.69 72 ASN A C 1
ATOM 557 O O . ASN A 1 72 ? 22.685 0.784 -4.821 1.00 95.69 72 ASN A O 1
ATOM 561 N N . PRO A 1 73 ? 22.217 -0.734 -3.233 1.00 93.25 73 PRO A N 1
ATOM 562 C CA . PRO A 1 73 ? 21.116 0.028 -2.639 1.00 93.25 73 PRO A CA 1
ATOM 563 C C . PRO A 1 73 ? 21.525 1.412 -2.110 1.00 93.25 73 PRO A C 1
ATOM 565 O O . PRO A 1 73 ? 20.649 2.225 -1.800 1.00 93.25 73 PRO A O 1
ATOM 568 N N . LYS A 1 74 ? 22.824 1.710 -1.998 1.00 93.44 74 LYS A N 1
ATOM 569 C CA . LYS A 1 74 ? 23.348 3.033 -1.628 1.00 93.44 74 LYS A CA 1
ATOM 570 C C . LYS A 1 74 ? 23.473 4.004 -2.810 1.00 93.44 74 LYS A C 1
ATOM 572 O O . LYS A 1 74 ? 23.604 5.200 -2.580 1.00 93.44 74 LYS A O 1
ATOM 577 N N . CYS A 1 75 ? 23.409 3.530 -4.055 1.00 95.06 75 CYS A N 1
ATOM 578 C CA . CYS A 1 75 ? 23.531 4.380 -5.240 1.00 95.06 75 CYS A CA 1
ATOM 579 C C . CYS A 1 75 ? 22.272 5.226 -5.457 1.00 95.06 75 CYS A C 1
ATOM 581 O O . CYS A 1 75 ? 21.227 4.688 -5.829 1.00 95.06 75 CYS A O 1
ATOM 583 N N . TYR A 1 76 ? 22.365 6.542 -5.267 1.00 95.19 76 TYR A N 1
ATOM 584 C CA . TYR A 1 76 ? 21.283 7.476 -5.573 1.00 95.19 76 TYR A CA 1
ATOM 585 C C . TYR A 1 76 ? 21.814 8.720 -6.311 1.00 95.19 76 TYR A C 1
ATOM 587 O O . TYR A 1 76 ? 22.659 9.420 -5.752 1.00 95.19 76 TYR A O 1
ATOM 595 N N . PRO A 1 77 ? 21.309 9.049 -7.517 1.00 95.38 77 PRO A N 1
ATOM 596 C CA . PRO A 1 77 ? 20.408 8.248 -8.355 1.00 95.38 77 PRO A CA 1
ATOM 597 C C . PRO A 1 77 ? 20.993 6.871 -8.746 1.00 95.38 77 PRO A C 1
ATOM 599 O O . PRO A 1 77 ? 22.186 6.632 -8.551 1.00 95.38 77 PRO A O 1
ATOM 602 N N . PRO A 1 78 ? 20.178 5.945 -9.282 1.00 94.81 78 PRO A N 1
ATOM 603 C CA . PRO A 1 78 ? 20.651 4.636 -9.729 1.00 94.81 78 PRO A CA 1
ATOM 604 C C . PRO A 1 78 ? 21.715 4.717 -10.831 1.00 94.81 78 PRO A C 1
ATOM 606 O O . PRO A 1 78 ? 21.761 5.682 -11.599 1.00 94.81 78 PRO A O 1
ATOM 609 N N . ARG A 1 79 ? 22.495 3.637 -10.993 1.00 93.12 79 ARG A N 1
ATOM 610 C CA . ARG A 1 79 ? 23.623 3.585 -11.946 1.00 93.12 79 ARG A CA 1
ATOM 611 C C . ARG A 1 79 ? 23.253 3.879 -13.406 1.00 93.12 79 ARG A C 1
ATOM 613 O O . ARG A 1 79 ? 24.084 4.331 -14.182 1.00 93.12 79 ARG A O 1
ATOM 620 N N . ILE A 1 80 ? 22.007 3.582 -13.777 1.00 93.38 80 ILE A N 1
ATOM 621 C CA . ILE A 1 80 ? 21.459 3.802 -15.124 1.00 93.38 80 ILE A CA 1
ATOM 622 C C . ILE A 1 80 ? 21.259 5.290 -15.449 1.00 93.38 80 ILE A C 1
ATOM 624 O O . ILE A 1 80 ? 21.045 5.634 -16.607 1.00 93.38 80 ILE A O 1
ATOM 628 N N . VAL A 1 81 ? 21.341 6.166 -14.442 1.00 95.56 81 VAL A N 1
ATOM 629 C CA . VAL A 1 81 ? 21.253 7.625 -14.587 1.00 95.56 81 VAL A CA 1
ATOM 630 C C . VAL A 1 81 ? 22.588 8.303 -14.306 1.00 95.56 81 VAL A C 1
ATOM 632 O O . VAL A 1 81 ? 22.965 9.222 -15.028 1.00 95.56 81 VAL A O 1
ATOM 635 N N . GLN A 1 82 ? 23.312 7.860 -13.277 1.00 94.50 82 GLN A N 1
ATOM 636 C CA . GLN A 1 82 ? 24.587 8.453 -12.880 1.00 94.50 82 GLN A CA 1
ATOM 637 C C . GLN A 1 82 ? 25.570 7.381 -12.410 1.00 94.50 82 GLN A C 1
ATOM 639 O O . GLN A 1 82 ? 25.180 6.425 -11.750 1.00 94.50 82 GLN A O 1
ATOM 644 N N . THR A 1 83 ? 26.861 7.562 -12.695 1.00 94.69 83 THR A N 1
ATOM 645 C CA . THR A 1 83 ? 27.922 6.690 -12.174 1.00 94.69 83 THR A CA 1
ATOM 646 C C . THR A 1 83 ? 27.879 6.618 -10.647 1.00 94.69 83 THR A C 1
ATOM 648 O O . THR A 1 83 ? 27.829 7.647 -9.973 1.00 94.69 83 THR A O 1
ATOM 651 N N . CYS A 1 84 ? 27.942 5.403 -10.103 1.00 94.88 84 CYS A N 1
ATOM 652 C CA . CYS A 1 84 ? 27.977 5.165 -8.666 1.00 94.88 84 CYS A CA 1
ATOM 653 C C . CYS A 1 84 ? 29.395 4.823 -8.197 1.00 94.88 84 CYS A C 1
ATOM 655 O O . CYS A 1 84 ? 30.069 4.001 -8.814 1.00 94.88 84 CYS A O 1
ATOM 657 N N . ASN A 1 85 ? 29.827 5.436 -7.092 1.00 95.44 85 ASN A N 1
ATOM 658 C CA . ASN A 1 85 ? 31.147 5.193 -6.495 1.00 95.44 85 ASN A CA 1
ATOM 659 C C . ASN A 1 85 ? 31.173 3.966 -5.569 1.00 95.44 85 ASN A C 1
ATOM 661 O O . ASN A 1 85 ? 32.245 3.496 -5.195 1.00 95.44 85 ASN A O 1
ATOM 665 N N . GLU A 1 86 ? 30.005 3.468 -5.169 1.00 96.44 86 GLU A N 1
ATOM 666 C CA . GLU A 1 86 ? 29.889 2.277 -4.333 1.00 96.44 86 GLU A CA 1
ATOM 667 C C . GLU A 1 86 ? 30.149 1.012 -5.165 1.00 96.44 86 GLU A C 1
ATOM 669 O O . GLU A 1 86 ? 29.765 0.954 -6.338 1.00 96.44 86 GLU A O 1
ATOM 674 N N . PRO A 1 87 ? 30.764 -0.030 -4.578 1.00 96.56 87 PRO A N 1
ATOM 675 C CA . PRO A 1 87 ? 30.996 -1.282 -5.282 1.00 96.56 87 PRO A CA 1
ATOM 676 C C . PRO A 1 87 ? 29.660 -1.923 -5.663 1.00 96.56 87 PRO A C 1
ATOM 678 O O . PRO A 1 87 ? 28.783 -2.110 -4.815 1.00 96.56 87 PRO A O 1
ATOM 681 N N . LEU A 1 88 ? 29.515 -2.259 -6.942 1.00 97.00 88 LEU A N 1
ATOM 682 C CA . LEU A 1 88 ? 28.337 -2.952 -7.448 1.00 97.00 88 LEU A CA 1
ATOM 683 C C . LEU A 1 88 ? 28.441 -4.447 -7.162 1.00 97.00 88 LEU A C 1
ATOM 685 O O . LEU A 1 88 ? 29.533 -5.020 -7.134 1.00 97.00 88 LEU A O 1
ATOM 689 N N . THR A 1 89 ? 27.286 -5.060 -6.938 1.00 96.62 89 THR A N 1
ATOM 690 C CA . THR A 1 89 ? 27.169 -6.505 -6.772 1.00 96.62 89 THR A CA 1
ATOM 691 C C . THR A 1 89 ? 25.967 -7.018 -7.541 1.00 96.62 89 THR A C 1
ATOM 693 O O . THR A 1 89 ? 24.932 -6.343 -7.585 1.00 96.62 89 THR A O 1
ATOM 696 N N . THR A 1 90 ? 26.063 -8.241 -8.064 1.00 96.94 90 THR A N 1
ATOM 697 C CA . THR A 1 90 ? 24.926 -8.948 -8.653 1.00 96.94 90 THR A CA 1
ATOM 698 C C . THR A 1 90 ? 23.801 -9.048 -7.624 1.00 96.94 90 THR A C 1
ATOM 700 O O . THR A 1 90 ? 23.874 -9.813 -6.660 1.00 96.94 90 THR A O 1
ATOM 703 N N . THR A 1 91 ? 22.757 -8.252 -7.822 1.00 95.38 91 THR A N 1
ATOM 704 C CA . THR A 1 91 ? 21.664 -8.071 -6.875 1.00 95.38 91 THR A CA 1
ATOM 705 C C . THR A 1 91 ? 20.367 -8.566 -7.493 1.00 95.38 91 THR A C 1
ATOM 707 O O . THR A 1 91 ? 20.047 -8.313 -8.656 1.00 95.38 91 THR A O 1
ATOM 710 N N . ASN A 1 92 ? 19.602 -9.302 -6.695 1.00 95.12 92 ASN A N 1
ATOM 711 C CA . ASN A 1 92 ? 18.299 -9.805 -7.095 1.00 95.12 92 ASN A CA 1
ATOM 712 C C . ASN A 1 92 ? 17.253 -8.684 -7.124 1.00 95.12 92 ASN A C 1
ATOM 714 O O . ASN A 1 92 ? 17.182 -7.864 -6.209 1.00 95.12 92 ASN A O 1
ATOM 718 N N . ASN A 1 93 ? 16.379 -8.712 -8.127 1.00 96.00 93 ASN A N 1
ATOM 719 C CA . ASN A 1 93 ? 15.234 -7.822 -8.232 1.00 96.00 93 ASN A CA 1
ATOM 720 C C . ASN A 1 93 ? 13.997 -8.441 -7.594 1.00 96.00 93 ASN A C 1
ATOM 722 O O . ASN A 1 93 ? 13.354 -9.307 -8.185 1.00 96.00 93 ASN A O 1
ATOM 726 N N . VAL A 1 94 ? 13.641 -8.004 -6.392 1.00 95.31 94 VAL A N 1
ATOM 727 C CA . VAL A 1 94 ? 12.436 -8.484 -5.713 1.00 95.31 94 VAL A CA 1
ATOM 728 C C . VAL A 1 94 ? 11.219 -7.793 -6.318 1.00 95.31 94 VAL A C 1
ATOM 730 O O . VAL A 1 94 ? 11.163 -6.566 -6.353 1.00 95.31 94 VAL A O 1
ATOM 733 N N . ASN A 1 95 ? 10.212 -8.549 -6.764 1.00 95.12 95 ASN A N 1
ATOM 734 C CA . ASN A 1 95 ? 8.945 -7.937 -7.150 1.00 95.12 95 ASN A CA 1
ATOM 735 C C . ASN A 1 95 ? 8.234 -7.412 -5.894 1.00 95.12 95 ASN A C 1
ATOM 737 O O . ASN A 1 95 ? 7.789 -8.183 -5.041 1.00 95.12 95 ASN A O 1
ATOM 741 N N . LYS A 1 96 ? 8.120 -6.090 -5.787 1.00 93.88 96 LYS A N 1
ATOM 742 C CA . LYS A 1 96 ? 7.521 -5.425 -4.633 1.00 93.88 96 LYS A CA 1
ATOM 743 C C . LYS A 1 96 ? 6.041 -5.127 -4.829 1.00 93.88 96 LYS A C 1
ATOM 745 O O . LYS A 1 96 ? 5.297 -5.151 -3.864 1.00 93.88 96 LYS A O 1
ATOM 750 N N . MET A 1 97 ? 5.611 -4.866 -6.059 1.00 94.69 97 MET A N 1
ATOM 751 C CA . MET A 1 97 ? 4.213 -4.580 -6.370 1.00 94.69 97 MET A CA 1
ATOM 752 C C . MET A 1 97 ? 3.849 -5.124 -7.749 1.00 94.69 97 MET A C 1
ATOM 754 O O . MET A 1 97 ? 4.674 -5.108 -8.668 1.00 94.69 97 MET A O 1
ATOM 758 N N . LEU A 1 98 ? 2.608 -5.588 -7.885 1.00 96.00 98 LEU A N 1
ATOM 759 C CA . LEU A 1 98 ? 2.053 -6.103 -9.130 1.00 96.00 98 LEU A CA 1
ATOM 760 C C . LEU A 1 98 ? 0.574 -5.713 -9.234 1.00 96.00 98 LEU A C 1
ATOM 762 O O . LEU A 1 98 ? -0.233 -6.172 -8.428 1.00 96.00 98 LEU A O 1
ATOM 766 N N . LEU A 1 99 ? 0.226 -4.857 -10.197 1.00 96.56 99 LEU A N 1
ATOM 767 C CA . LEU A 1 99 ? -1.132 -4.332 -10.389 1.00 96.56 99 LEU A CA 1
ATOM 768 C C . LEU A 1 99 ? -1.542 -4.396 -11.859 1.00 96.56 99 LEU A C 1
ATOM 770 O O . LEU A 1 99 ? -0.741 -4.085 -12.737 1.00 96.56 99 LEU A O 1
ATOM 774 N N . ILE A 1 100 ? -2.797 -4.758 -12.121 1.00 96.75 100 ILE A N 1
ATOM 775 C CA . ILE A 1 100 ? -3.384 -4.717 -13.464 1.00 96.75 100 ILE A CA 1
ATOM 776 C C . ILE A 1 100 ? -4.034 -3.346 -13.671 1.00 96.75 100 ILE A C 1
ATOM 778 O O . ILE A 1 100 ? -4.931 -2.960 -12.925 1.00 96.75 100 ILE A O 1
ATOM 782 N N . ASP A 1 101 ? -3.587 -2.630 -14.697 1.00 96.00 101 ASP A N 1
ATOM 783 C CA . ASP A 1 101 ? -4.217 -1.425 -15.229 1.00 96.00 101 ASP A CA 1
ATOM 784 C C . ASP A 1 101 ? -5.142 -1.848 -16.381 1.00 96.00 101 ASP A C 1
ATOM 786 O O . ASP A 1 101 ? -4.725 -2.009 -17.533 1.00 96.00 101 ASP A O 1
ATOM 790 N N . TYR A 1 102 ? -6.406 -2.114 -16.038 1.00 93.69 102 TYR A N 1
ATOM 791 C CA . TYR A 1 102 ? -7.402 -2.638 -16.976 1.00 93.69 102 TYR A CA 1
ATOM 792 C C . TYR A 1 102 ? -7.745 -1.663 -18.104 1.00 93.69 102 TYR A C 1
ATOM 794 O O . TYR A 1 102 ? -8.081 -2.107 -19.203 1.00 93.69 102 TYR A O 1
ATOM 802 N N . LYS A 1 103 ? -7.689 -0.353 -17.838 1.00 92.50 103 LYS A N 1
ATOM 803 C CA . LYS A 1 103 ? -8.069 0.688 -18.800 1.00 92.50 103 LYS A CA 1
ATOM 804 C C . LYS A 1 103 ? -7.045 0.786 -19.926 1.00 92.50 103 LYS A C 1
ATOM 806 O O . LYS A 1 103 ? -7.432 0.836 -21.089 1.00 92.50 103 LYS A O 1
ATOM 811 N N . GLU A 1 104 ? -5.760 0.722 -19.582 1.00 94.00 104 GLU A N 1
ATOM 812 C CA . GLU A 1 104 ? -4.653 0.793 -20.545 1.00 94.00 104 GLU A CA 1
ATOM 813 C C . GLU A 1 104 ? -4.117 -0.596 -20.959 1.00 94.00 104 GLU A C 1
ATOM 815 O O . GLU A 1 104 ? -3.103 -0.698 -21.648 1.00 94.00 104 GLU A O 1
ATOM 820 N N . ASN A 1 105 ? -4.798 -1.680 -20.560 1.00 95.50 105 ASN A N 1
ATOM 821 C CA . ASN A 1 105 ? -4.481 -3.071 -20.915 1.00 95.50 105 ASN A CA 1
ATOM 822 C C . ASN A 1 105 ? -3.016 -3.468 -20.621 1.00 95.50 105 ASN A C 1
ATOM 824 O O . ASN A 1 105 ? -2.331 -4.106 -21.434 1.00 95.50 105 ASN A O 1
ATOM 828 N N . ARG A 1 106 ? -2.521 -3.073 -19.443 1.00 97.31 106 ARG A N 1
ATOM 829 C CA . ARG A 1 106 ? -1.124 -3.273 -19.032 1.00 97.31 106 ARG A CA 1
ATOM 830 C C . ARG A 1 106 ? -0.995 -3.705 -17.573 1.00 97.31 106 ARG A C 1
ATOM 832 O O . ARG A 1 106 ? -1.899 -3.554 -16.761 1.00 97.31 106 ARG A O 1
ATOM 839 N N . LEU A 1 107 ? 0.165 -4.247 -17.247 1.00 98.38 107 LEU A N 1
ATOM 840 C CA . LEU A 1 107 ? 0.589 -4.693 -15.933 1.00 98.38 107 LEU A CA 1
ATOM 841 C C . LEU A 1 107 ? 1.655 -3.728 -15.414 1.00 98.38 107 LEU A C 1
ATOM 843 O O . LEU A 1 107 ? 2.671 -3.510 -16.073 1.00 98.38 107 LEU A O 1
ATOM 847 N N . ILE A 1 108 ? 1.441 -3.174 -14.228 1.00 98.31 108 ILE A N 1
ATOM 848 C CA . ILE A 1 108 ? 2.422 -2.364 -13.510 1.00 98.31 108 ILE A CA 1
ATOM 849 C C . ILE A 1 108 ? 3.172 -3.285 -12.553 1.00 98.31 108 ILE A C 1
ATOM 851 O O . ILE A 1 108 ? 2.581 -3.831 -11.619 1.00 98.31 108 ILE A O 1
ATOM 855 N N . ALA A 1 109 ? 4.470 -3.459 -12.779 1.00 97.88 109 ALA A N 1
ATOM 856 C CA . ALA A 1 109 ? 5.323 -4.310 -11.966 1.00 97.88 109 ALA A CA 1
ATOM 857 C C . ALA A 1 109 ? 6.524 -3.524 -11.439 1.00 97.88 109 ALA A C 1
ATOM 859 O O . ALA A 1 109 ? 7.406 -3.133 -12.202 1.00 97.88 109 ALA A O 1
ATOM 860 N N . CYS A 1 110 ? 6.575 -3.313 -10.127 1.00 97.19 110 CYS A N 1
ATOM 861 C CA . CYS A 1 110 ? 7.642 -2.541 -9.493 1.00 97.19 110 CYS A CA 1
ATOM 862 C C . CYS A 1 110 ? 8.622 -3.453 -8.761 1.00 97.19 110 CYS A C 1
ATOM 864 O O . CYS A 1 110 ? 8.213 -4.368 -8.036 1.00 97.19 110 CYS A O 1
ATOM 866 N N . GLY A 1 111 ? 9.911 -3.218 -9.000 1.00 96.12 111 GLY A N 1
ATOM 867 C CA . GLY A 1 111 ? 11.017 -3.998 -8.452 1.00 96.12 111 GLY A CA 1
ATOM 868 C C . GLY A 1 111 ? 11.665 -3.344 -7.234 1.00 96.12 111 GLY A C 1
ATOM 869 O O . GLY A 1 111 ? 11.233 -2.279 -6.798 1.00 96.12 111 GLY A O 1
ATOM 870 N N . SER A 1 112 ? 12.712 -3.972 -6.697 1.00 95.94 112 SER A N 1
ATOM 871 C CA . SER A 1 112 ? 13.593 -3.388 -5.675 1.00 95.94 112 SER A CA 1
ATOM 872 C C . SER A 1 112 ? 14.888 -2.812 -6.257 1.00 95.94 112 SER A C 1
ATOM 874 O O . SER A 1 112 ? 15.445 -1.883 -5.674 1.00 95.94 112 SER A O 1
ATOM 876 N N . LEU A 1 113 ? 15.343 -3.315 -7.413 1.00 96.56 113 LEU A N 1
ATOM 877 C CA . LEU A 1 113 ? 16.517 -2.774 -8.103 1.00 96.56 113 LEU A CA 1
ATOM 878 C C . LEU A 1 113 ? 16.310 -1.320 -8.524 1.00 96.56 113 LEU A C 1
ATOM 880 O O . LEU A 1 113 ? 15.181 -0.869 -8.746 1.00 96.56 113 LEU A O 1
ATOM 884 N N . TYR A 1 114 ? 17.424 -0.610 -8.683 1.00 96.94 114 TYR A N 1
ATOM 885 C CA . TYR A 1 114 ? 17.462 0.757 -9.189 1.00 96.94 114 TYR A CA 1
ATOM 886 C C . TYR A 1 114 ? 16.642 1.724 -8.337 1.00 96.94 114 TYR A C 1
ATOM 888 O O . TYR A 1 114 ? 15.891 2.544 -8.856 1.00 96.94 114 TYR A O 1
ATOM 896 N N . GLN A 1 115 ? 16.753 1.604 -7.011 1.00 96.38 115 GLN A N 1
ATOM 897 C CA . GLN A 1 115 ? 15.957 2.390 -6.058 1.00 96.38 115 GLN A CA 1
ATOM 898 C C . GLN A 1 115 ? 14.433 2.195 -6.226 1.00 96.38 115 GLN A C 1
ATOM 900 O O . GLN A 1 115 ? 13.629 3.018 -5.787 1.00 96.38 115 GLN A O 1
ATOM 905 N N . GLY A 1 116 ? 14.027 1.071 -6.823 1.00 96.12 116 GLY A N 1
ATOM 906 C CA . GLY A 1 116 ? 12.639 0.647 -6.952 1.00 96.12 116 GLY A CA 1
ATOM 907 C C . GLY A 1 116 ? 11.896 1.242 -8.142 1.00 96.12 116 GLY A C 1
ATOM 908 O O . GLY A 1 116 ? 10.797 1.766 -7.962 1.00 96.12 116 GLY A O 1
ATOM 909 N N . ILE A 1 117 ? 12.476 1.174 -9.345 1.00 96.88 117 ILE A N 1
ATOM 910 C CA . ILE A 1 117 ? 11.768 1.538 -10.585 1.00 96.88 117 ILE A CA 1
ATOM 911 C C . ILE A 1 117 ? 10.637 0.553 -10.916 1.00 96.88 117 ILE A C 1
ATOM 913 O O . ILE A 1 117 ? 10.628 -0.613 -10.493 1.00 96.88 117 ILE A O 1
ATOM 917 N N . CYS A 1 118 ? 9.693 1.018 -11.733 1.00 97.50 118 CYS A N 1
ATOM 918 C CA . CYS A 1 118 ? 8.581 0.219 -12.234 1.00 97.50 118 CYS A CA 1
ATOM 919 C C . CYS A 1 118 ? 8.692 -0.059 -13.731 1.00 97.50 118 CYS A C 1
ATOM 921 O O . CYS A 1 118 ? 9.095 0.793 -14.517 1.00 97.50 118 CYS A O 1
ATOM 923 N N . LYS A 1 119 ? 8.233 -1.249 -14.117 1.00 98.06 119 LYS A N 1
ATOM 924 C CA . LYS A 1 119 ? 8.044 -1.685 -15.499 1.00 98.06 119 LYS A CA 1
ATOM 925 C C . LYS A 1 119 ? 6.555 -1.723 -15.818 1.00 98.06 119 LYS A C 1
ATOM 927 O O . LYS A 1 119 ? 5.750 -2.181 -15.006 1.00 98.06 119 LYS A O 1
ATOM 932 N N . LEU A 1 120 ? 6.207 -1.282 -17.018 1.00 98.50 120 LEU A N 1
ATOM 933 C CA . LEU A 1 120 ? 4.877 -1.407 -17.601 1.00 98.50 120 LEU A CA 1
ATOM 934 C C . LEU A 1 120 ? 4.938 -2.493 -18.665 1.00 98.50 120 LEU A C 1
ATOM 936 O O . LEU A 1 120 ? 5.669 -2.357 -19.645 1.00 98.50 120 LEU A O 1
ATOM 940 N N . LEU A 1 121 ? 4.204 -3.581 -18.462 1.00 98.62 121 LEU A N 1
ATOM 941 C CA . LEU A 1 121 ? 4.204 -4.742 -19.345 1.00 98.62 121 LEU A CA 1
ATOM 942 C C . LEU A 1 121 ? 2.835 -4.902 -19.997 1.00 98.62 121 LEU A C 1
ATOM 944 O O . LEU A 1 121 ? 1.813 -4.732 -19.344 1.00 98.62 121 LEU A O 1
ATOM 948 N N . ARG A 1 122 ? 2.777 -5.253 -21.274 1.00 98.31 122 ARG A N 1
ATOM 949 C CA . ARG A 1 122 ? 1.506 -5.555 -21.939 1.00 98.31 122 ARG A CA 1
ATOM 950 C C . ARG A 1 122 ? 0.910 -6.845 -21.369 1.00 98.31 122 ARG A C 1
ATOM 952 O O . ARG A 1 122 ? 1.631 -7.817 -21.157 1.00 98.31 122 ARG A O 1
ATOM 959 N N . LEU A 1 123 ? -0.405 -6.876 -21.141 1.00 97.56 123 LEU A N 1
AT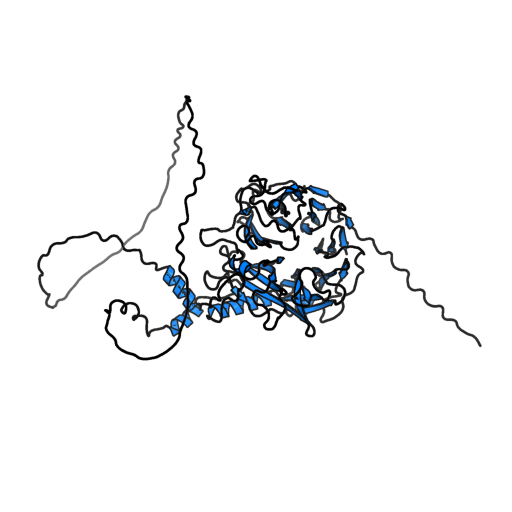OM 960 C CA . LEU A 1 123 ? -1.066 -8.052 -20.554 1.00 97.56 123 LEU A CA 1
ATOM 961 C C . LEU A 1 123 ? -0.987 -9.297 -21.456 1.00 97.56 123 LEU A C 1
ATOM 963 O O . LEU A 1 123 ? -0.917 -10.425 -20.973 1.00 97.56 123 LEU A O 1
ATOM 967 N N . GLU A 1 124 ? -0.965 -9.131 -22.777 1.00 95.88 124 GLU A N 1
ATOM 968 C CA . GLU A 1 124 ? -0.965 -10.259 -23.714 1.00 95.88 124 GLU A CA 1
ATOM 969 C C . GLU A 1 124 ? 0.333 -11.082 -23.679 1.00 95.88 124 GLU A C 1
ATOM 971 O O . GLU A 1 124 ? 0.286 -12.301 -23.503 1.00 95.88 124 GLU A O 1
ATOM 976 N N . ASP A 1 125 ? 1.476 -10.418 -23.798 1.00 97.31 125 ASP A N 1
ATOM 977 C CA . ASP A 1 125 ? 2.773 -11.021 -24.117 1.00 97.31 125 ASP A CA 1
ATOM 978 C C . ASP A 1 125 ? 3.890 -10.595 -23.145 1.00 97.31 125 ASP A C 1
ATOM 980 O O . ASP A 1 125 ? 5.057 -10.902 -23.374 1.00 97.31 125 ASP A O 1
ATOM 984 N N . LEU A 1 126 ? 3.557 -9.867 -22.070 1.00 98.31 126 LEU A N 1
ATOM 985 C CA . LEU A 1 126 ? 4.511 -9.260 -21.134 1.00 98.31 126 LEU A CA 1
ATOM 986 C C . LEU A 1 126 ? 5.596 -8.405 -21.814 1.00 98.31 126 LEU A C 1
ATOM 988 O O . LEU A 1 126 ? 6.688 -8.219 -21.263 1.00 98.31 126 LEU A O 1
ATOM 992 N N . PHE A 1 127 ? 5.312 -7.861 -23.000 1.00 98.19 127 PHE A N 1
ATOM 993 C CA . PHE A 1 127 ? 6.214 -6.946 -23.683 1.00 98.19 127 PHE A CA 1
ATOM 994 C C . PHE A 1 127 ? 6.372 -5.655 -22.875 1.00 98.19 127 PHE A C 1
ATOM 996 O O . PHE A 1 127 ? 5.382 -5.085 -22.410 1.00 98.19 127 PHE A O 1
ATOM 1003 N N . LYS A 1 128 ? 7.611 -5.177 -22.719 1.00 98.38 128 LYS A N 1
ATOM 1004 C CA . LYS A 1 128 ? 7.909 -3.943 -21.982 1.00 98.38 128 LYS A CA 1
ATOM 1005 C C . LYS A 1 128 ? 7.416 -2.732 -22.772 1.00 98.38 128 LYS A C 1
ATOM 1007 O O . LYS A 1 128 ? 8.030 -2.342 -23.756 1.00 98.38 128 LYS A O 1
ATOM 1012 N N . LEU A 1 129 ? 6.306 -2.158 -22.323 1.00 98.19 129 LEU A N 1
ATOM 1013 C CA . LEU A 1 129 ? 5.729 -0.925 -22.855 1.00 98.19 129 LEU A CA 1
ATOM 1014 C C . LEU A 1 129 ? 6.487 0.305 -22.375 1.00 98.19 129 LEU A C 1
ATOM 1016 O O . LEU A 1 129 ? 6.533 1.289 -23.100 1.00 98.19 129 LEU A O 1
ATOM 1020 N N . GLY A 1 130 ? 7.032 0.241 -21.159 1.00 97.19 130 GLY A N 1
ATOM 1021 C CA . GLY A 1 130 ? 7.922 1.273 -20.667 1.00 97.19 130 GLY A CA 1
ATOM 1022 C C . GLY A 1 130 ? 8.536 1.006 -19.308 1.00 97.19 130 GLY A C 1
ATOM 1023 O O . GLY A 1 130 ? 8.100 0.124 -18.564 1.00 97.19 130 GLY A O 1
ATOM 1024 N N . GLU A 1 131 ? 9.591 1.753 -19.018 1.00 97.12 131 GLU A N 1
ATOM 1025 C CA . GLU A 1 131 ? 10.361 1.674 -17.775 1.00 97.12 131 GLU A CA 1
ATOM 1026 C C . GLU A 1 131 ? 10.912 3.064 -17.445 1.00 97.12 131 GLU A C 1
ATOM 1028 O O . GLU A 1 131 ? 12.056 3.368 -17.768 1.00 97.12 131 GLU A O 1
ATOM 1033 N N . PRO A 1 132 ? 10.096 3.954 -16.859 1.00 96.44 132 PRO A N 1
ATOM 1034 C CA . PRO A 1 132 ? 10.548 5.293 -16.513 1.00 96.44 132 PRO A CA 1
ATOM 1035 C C . PRO A 1 132 ? 11.668 5.237 -15.467 1.00 96.44 132 PRO A C 1
ATOM 1037 O O . PRO A 1 132 ? 11.516 4.595 -14.429 1.00 96.44 132 PRO A O 1
ATOM 1040 N N . PHE A 1 133 ? 12.781 5.935 -15.719 1.00 95.50 133 PHE A N 1
ATOM 1041 C CA . PHE A 1 133 ? 13.904 6.022 -14.770 1.00 95.50 133 PHE A CA 1
ATOM 1042 C C . PHE A 1 133 ? 14.589 7.396 -14.709 1.00 95.50 133 PHE A C 1
ATOM 1044 O O . PHE A 1 133 ? 15.462 7.595 -13.882 1.00 95.50 133 PHE A O 1
ATOM 1051 N N . HIS A 1 134 ? 14.213 8.367 -15.548 1.00 92.81 134 HIS A N 1
ATOM 1052 C CA . HIS A 1 134 ? 14.942 9.643 -15.652 1.00 92.81 134 HIS A CA 1
ATOM 1053 C C . HIS A 1 134 ? 14.696 10.660 -14.521 1.00 92.81 134 HIS A C 1
ATOM 1055 O O . HIS A 1 134 ? 15.502 11.571 -14.340 1.00 92.81 134 HIS A O 1
ATOM 1061 N N . LYS A 1 135 ? 13.603 10.534 -13.762 1.00 94.19 135 LYS A N 1
ATOM 1062 C CA . LYS A 1 135 ? 13.194 11.489 -12.724 1.00 94.19 135 LYS A CA 1
ATOM 1063 C C . LYS A 1 135 ? 13.204 10.866 -11.337 1.00 94.19 135 LYS A C 1
ATOM 1065 O O . LYS A 1 135 ? 13.035 9.657 -11.198 1.00 94.19 135 LYS A O 1
ATOM 1070 N N . LYS A 1 136 ? 13.333 11.704 -10.302 1.00 94.06 136 LYS A N 1
ATOM 1071 C CA . LYS A 1 136 ? 13.299 11.263 -8.896 1.00 94.06 136 LYS A CA 1
ATOM 1072 C C . LYS A 1 136 ? 11.988 10.550 -8.564 1.00 94.06 136 LYS A C 1
ATOM 1074 O O . LYS A 1 136 ? 11.988 9.555 -7.852 1.00 94.06 136 LYS A O 1
ATOM 1079 N N . GLU A 1 137 ? 10.889 11.015 -9.148 1.00 94.25 137 GLU A N 1
ATOM 1080 C CA . GLU A 1 137 ? 9.556 10.440 -8.993 1.00 94.25 137 GLU A CA 1
ATOM 1081 C C . GLU A 1 137 ? 9.438 9.045 -9.615 1.00 94.25 137 GLU A C 1
ATOM 1083 O O . GLU A 1 137 ? 8.514 8.316 -9.283 1.00 94.25 137 GLU A O 1
ATOM 1088 N N . HIS A 1 138 ? 10.351 8.617 -10.486 1.00 96.19 138 HIS A N 1
ATOM 1089 C CA . HIS A 1 138 ? 10.314 7.258 -11.026 1.00 96.19 138 HIS A CA 1
ATOM 1090 C C . HIS A 1 138 ? 10.846 6.210 -10.035 1.00 96.19 138 HIS A C 1
ATOM 1092 O O . HIS A 1 138 ? 10.571 5.020 -10.190 1.00 96.19 138 HIS A O 1
ATOM 1098 N N . TYR A 1 139 ? 11.566 6.637 -8.995 1.00 96.50 139 TYR A N 1
ATOM 1099 C CA . TYR A 1 139 ? 12.089 5.763 -7.951 1.00 96.50 139 TYR A CA 1
ATOM 1100 C C . TYR A 1 139 ? 11.071 5.663 -6.809 1.00 96.50 139 TYR A C 1
ATOM 1102 O O . TYR A 1 139 ? 10.712 6.665 -6.184 1.00 96.50 139 TYR A O 1
ATOM 1110 N N . LEU A 1 140 ? 10.558 4.461 -6.539 1.00 94.94 140 LEU A N 1
ATOM 1111 C CA . LEU A 1 140 ? 9.577 4.269 -5.470 1.00 94.94 140 LEU A CA 1
ATOM 1112 C C . LEU A 1 140 ? 10.226 4.073 -4.104 1.00 94.94 140 LEU A C 1
ATOM 1114 O O . LEU A 1 140 ? 9.832 4.724 -3.144 1.00 94.94 140 LEU A O 1
ATOM 1118 N N . SER A 1 141 ? 11.137 3.104 -4.019 1.00 94.94 141 SER A N 1
ATOM 1119 C CA . SER A 1 141 ? 11.853 2.688 -2.811 1.00 94.94 141 SER A CA 1
ATOM 1120 C C . SER A 1 141 ? 12.646 1.417 -3.120 1.00 94.94 141 SER A C 1
ATOM 1122 O O . SER A 1 141 ? 12.078 0.429 -3.599 1.00 94.94 141 SER A O 1
ATOM 1124 N N . GLY A 1 142 ? 13.930 1.393 -2.758 1.00 87.88 142 GLY A N 1
ATOM 1125 C CA . GLY A 1 142 ? 14.804 0.220 -2.886 1.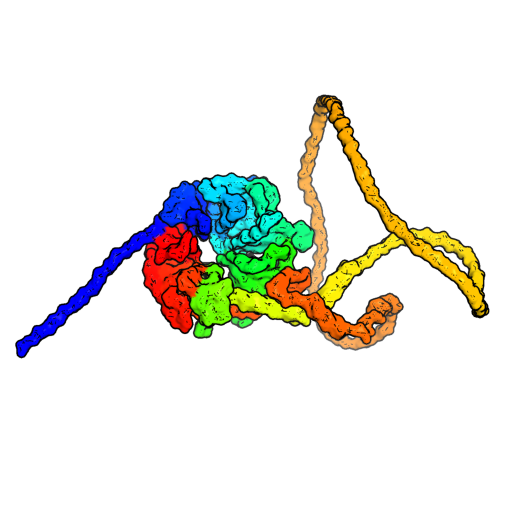00 87.88 142 GLY A CA 1
ATOM 1126 C C . GLY A 1 142 ? 14.622 -0.865 -1.811 1.00 87.88 142 GLY A C 1
ATOM 1127 O O . GLY A 1 142 ? 15.385 -1.824 -1.798 1.00 87.88 142 GLY A O 1
ATOM 1128 N N . VAL A 1 143 ? 13.646 -0.743 -0.894 1.00 91.25 143 VAL A N 1
ATOM 1129 C CA . VAL A 1 143 ? 13.420 -1.734 0.185 1.00 91.25 143 VAL A CA 1
ATOM 1130 C C . VAL A 1 143 ? 13.200 -3.134 -0.393 1.00 91.25 143 VAL A C 1
ATOM 1132 O O . VAL A 1 143 ? 12.280 -3.326 -1.184 1.00 91.25 143 VAL A O 1
ATOM 1135 N N . ASN A 1 144 ? 13.973 -4.123 0.058 1.00 85.69 144 ASN A N 1
ATOM 1136 C CA . ASN A 1 144 ? 13.893 -5.505 -0.437 1.00 85.69 144 ASN A CA 1
ATOM 1137 C C . ASN A 1 144 ? 12.728 -6.333 0.152 1.00 85.69 144 ASN A C 1
ATOM 1139 O O . ASN A 1 144 ? 12.453 -7.437 -0.317 1.00 85.69 144 ASN A O 1
ATOM 1143 N N . GLU A 1 145 ? 12.027 -5.846 1.180 1.00 84.31 145 GLU A N 1
ATOM 1144 C CA . GLU A 1 145 ? 10.884 -6.553 1.776 1.00 84.31 145 GLU A CA 1
ATOM 1145 C C . GLU A 1 145 ? 9.654 -6.529 0.838 1.00 84.31 145 GLU A C 1
ATOM 1147 O O . GLU A 1 145 ? 9.036 -5.492 0.620 1.00 84.31 145 GLU A O 1
ATOM 1152 N N . SER A 1 146 ? 9.245 -7.690 0.312 1.00 71.56 146 SER A N 1
ATOM 1153 C CA . SER A 1 146 ? 8.127 -7.857 -0.649 1.00 71.56 146 SER A CA 1
ATOM 1154 C C . SER A 1 146 ? 6.706 -7.675 -0.074 1.00 71.56 146 SER A C 1
ATOM 1156 O O . SER A 1 146 ? 5.727 -8.128 -0.663 1.00 71.56 146 SER A O 1
ATOM 1158 N N . GLY A 1 147 ? 6.572 -7.072 1.106 1.00 70.94 147 GLY A N 1
ATOM 1159 C CA . GLY A 1 147 ? 5.288 -6.836 1.781 1.00 70.94 147 GLY A CA 1
ATOM 1160 C C . GLY A 1 147 ? 5.209 -5.480 2.476 1.00 70.94 147 GLY A C 1
ATOM 1161 O O . GLY A 1 147 ? 4.367 -5.291 3.346 1.00 70.94 147 GLY A O 1
ATOM 1162 N N . SER A 1 148 ? 6.125 -4.570 2.143 1.00 84.25 148 SER A N 1
ATOM 1163 C CA . SER A 1 148 ? 6.186 -3.223 2.710 1.00 84.25 148 SER A CA 1
ATOM 1164 C C . SER A 1 148 ? 5.599 -2.149 1.792 1.00 84.25 148 SER A C 1
ATOM 1166 O O . SER A 1 148 ? 5.567 -0.984 2.183 1.00 84.25 148 SER A O 1
ATOM 1168 N N . VAL A 1 149 ? 5.138 -2.529 0.594 1.00 91.88 149 VAL A N 1
ATOM 1169 C CA . VAL A 1 149 ? 4.508 -1.634 -0.379 1.00 91.88 149 VAL A CA 1
ATOM 1170 C C . VAL A 1 149 ? 3.146 -2.168 -0.798 1.00 91.88 149 VAL A C 1
ATOM 1172 O O . VAL A 1 149 ? 2.957 -3.372 -0.983 1.00 91.88 149 VAL A O 1
ATOM 1175 N N . PHE A 1 150 ? 2.211 -1.251 -1.005 1.00 94.38 150 PHE A N 1
ATOM 1176 C CA . PHE A 1 150 ? 0.937 -1.546 -1.638 1.00 94.38 150 PHE A CA 1
ATOM 1177 C C . PHE A 1 150 ? 0.516 -0.372 -2.518 1.00 94.38 150 PHE A C 1
ATOM 1179 O O . PHE A 1 150 ? 0.824 0.784 -2.219 1.00 94.38 150 PHE A O 1
ATOM 1186 N N . GLY A 1 151 ? -0.205 -0.661 -3.598 1.00 96.00 151 GLY A N 1
ATOM 1187 C CA . GLY A 1 151 ? -0.742 0.364 -4.482 1.00 96.00 151 GLY A CA 1
ATOM 1188 C C . GLY A 1 151 ? -2.180 0.081 -4.889 1.00 96.00 151 GLY A C 1
ATOM 1189 O O . GLY A 1 151 ? -2.622 -1.067 -4.914 1.00 96.00 151 GLY A O 1
ATOM 1190 N N . VAL A 1 152 ? -2.906 1.151 -5.194 1.00 97.31 152 VAL A N 1
ATOM 1191 C CA . VAL A 1 152 ? -4.299 1.133 -5.634 1.00 97.31 152 VAL A CA 1
ATOM 1192 C C . VAL A 1 152 ? -4.418 2.052 -6.845 1.00 97.31 152 VAL A C 1
ATOM 1194 O O . VAL A 1 152 ? -4.114 3.244 -6.759 1.00 97.31 152 VAL A O 1
ATOM 1197 N N . ILE A 1 153 ? -4.856 1.493 -7.973 1.00 96.69 153 ILE A N 1
ATOM 1198 C CA . ILE A 1 153 ? -5.176 2.266 -9.176 1.00 96.69 153 ILE A CA 1
ATOM 1199 C C . ILE A 1 153 ? -6.597 2.806 -9.030 1.00 96.69 153 ILE A C 1
ATOM 1201 O O . ILE A 1 153 ? -7.522 2.072 -8.679 1.00 96.69 153 ILE A O 1
ATOM 1205 N N . VAL A 1 154 ? -6.760 4.098 -9.287 1.00 93.44 154 VAL A N 1
ATOM 1206 C CA . VAL A 1 154 ? -8.044 4.790 -9.289 1.00 93.44 154 VAL A CA 1
ATOM 1207 C C . VAL A 1 154 ? -8.250 5.407 -10.662 1.00 93.44 154 VAL A C 1
ATOM 1209 O O . VAL A 1 154 ? -7.552 6.348 -11.043 1.00 93.44 154 VAL A O 1
ATOM 1212 N N . SER A 1 155 ? -9.233 4.880 -11.382 1.00 85.81 155 SER A N 1
ATOM 1213 C CA . SER A 1 155 ? -9.580 5.317 -12.731 1.00 85.81 155 SER A CA 1
ATOM 1214 C C . SER A 1 155 ? -10.817 6.211 -12.726 1.00 85.81 155 SER A C 1
ATOM 1216 O O . SER A 1 155 ? -11.790 5.930 -12.025 1.00 85.81 155 SER A O 1
ATOM 1218 N N . TYR A 1 156 ? -10.803 7.253 -13.557 1.00 77.56 156 TYR A N 1
ATOM 1219 C CA . TYR A 1 156 ? -11.968 8.096 -13.851 1.00 77.56 156 TYR A CA 1
ATOM 1220 C C . TYR A 1 156 ? -12.268 8.057 -15.352 1.00 77.56 156 TYR A C 1
ATOM 1222 O O . TYR A 1 156 ? -11.360 7.905 -16.173 1.00 77.56 156 TYR A O 1
ATOM 1230 N N . SER A 1 157 ? -13.538 8.209 -15.731 1.00 70.19 157 SER A N 1
ATOM 1231 C CA . SER A 1 157 ? -14.018 8.010 -17.109 1.00 70.19 157 SER A CA 1
ATOM 1232 C C . SER A 1 157 ? -13.278 8.867 -18.144 1.00 70.19 157 SER A C 1
ATOM 1234 O O . SER A 1 157 ? -13.012 8.397 -19.244 1.00 70.19 157 SER A O 1
ATOM 1236 N N . ASN A 1 158 ? -12.897 10.097 -17.774 1.00 65.00 158 ASN A N 1
ATOM 1237 C CA . ASN A 1 158 ? -12.380 11.111 -18.704 1.00 65.00 158 ASN A CA 1
ATOM 1238 C C . ASN A 1 158 ? -11.032 11.731 -18.294 1.00 65.00 158 ASN A C 1
ATOM 1240 O O . ASN A 1 158 ? -10.572 12.661 -18.950 1.00 65.00 158 ASN A O 1
ATOM 1244 N N . LEU A 1 159 ? -10.403 11.242 -17.224 1.00 74.62 159 LEU A N 1
ATOM 1245 C CA . LEU A 1 159 ? -9.102 11.725 -16.754 1.00 74.62 159 LEU A CA 1
ATOM 1246 C C . LEU A 1 159 ? -8.063 10.607 -16.846 1.00 74.62 159 LEU A C 1
ATOM 1248 O O . LEU A 1 159 ? -8.419 9.429 -16.962 1.00 74.62 159 LEU A O 1
ATOM 1252 N N . ASP A 1 160 ? -6.788 10.990 -16.815 1.00 75.38 160 ASP A N 1
ATOM 1253 C CA . ASP A 1 160 ? -5.707 10.035 -16.591 1.00 75.38 160 ASP A CA 1
ATOM 1254 C C . ASP A 1 160 ? -5.892 9.373 -15.223 1.00 75.38 160 ASP A C 1
ATOM 1256 O O . ASP A 1 160 ? -6.343 9.997 -14.253 1.00 75.38 160 ASP A O 1
ATOM 1260 N N . ASP A 1 161 ? -5.563 8.089 -15.167 1.00 89.31 161 ASP A N 1
ATOM 1261 C CA . ASP A 1 161 ? -5.708 7.308 -13.952 1.00 89.31 161 ASP A CA 1
ATOM 1262 C C . ASP A 1 161 ? -4.663 7.748 -12.921 1.00 89.31 161 ASP A C 1
ATOM 1264 O O . ASP A 1 161 ? -3.593 8.278 -13.243 1.00 89.31 161 ASP A O 1
ATOM 1268 N N . LYS A 1 162 ? -4.984 7.545 -11.646 1.00 94.31 162 LYS A N 1
ATOM 1269 C CA . LYS A 1 162 ? -4.095 7.867 -10.531 1.00 94.31 162 LYS A CA 1
ATOM 1270 C C . LYS A 1 162 ? -3.657 6.580 -9.851 1.00 94.31 162 LYS A C 1
ATOM 1272 O O . LYS A 1 162 ? -4.469 5.692 -9.604 1.00 94.31 162 LYS A O 1
ATOM 1277 N N . LEU A 1 163 ? -2.384 6.500 -9.494 1.00 97.56 163 LEU A N 1
ATOM 1278 C CA . LEU A 1 163 ? -1.837 5.464 -8.632 1.00 97.56 163 LEU A CA 1
ATOM 1279 C C . LEU A 1 163 ? -1.625 6.049 -7.240 1.00 97.56 163 LEU A C 1
ATOM 1281 O O . LEU A 1 163 ? -0.738 6.877 -7.042 1.00 97.56 163 LEU A O 1
ATOM 1285 N N . PHE A 1 164 ? -2.402 5.584 -6.267 1.00 98.38 164 PHE A N 1
ATOM 1286 C CA . PHE A 1 164 ? -2.043 5.760 -4.866 1.00 98.38 164 PHE A CA 1
ATOM 1287 C C . PHE A 1 164 ? -1.072 4.653 -4.494 1.00 98.38 164 PHE A C 1
ATOM 1289 O O . PHE A 1 164 ? -1.398 3.476 -4.636 1.00 98.38 164 PHE A O 1
ATOM 1296 N N . ILE A 1 165 ? 0.115 5.020 -4.033 1.00 97.81 165 ILE A N 1
ATOM 1297 C CA . ILE A 1 165 ? 1.151 4.068 -3.653 1.00 97.81 165 ILE A CA 1
ATOM 1298 C C . ILE A 1 165 ? 1.762 4.448 -2.322 1.00 97.81 165 ILE A C 1
ATOM 1300 O O . ILE A 1 165 ? 2.038 5.622 -2.064 1.00 97.81 165 ILE A O 1
ATOM 1304 N N . ALA A 1 166 ? 1.977 3.434 -1.497 1.00 97.75 166 ALA A N 1
ATOM 1305 C CA . ALA A 1 166 ? 2.521 3.592 -0.172 1.00 97.75 166 ALA A CA 1
ATOM 1306 C C . ALA A 1 166 ? 3.597 2.537 0.090 1.00 97.75 166 ALA A C 1
ATOM 1308 O O . ALA A 1 166 ? 3.385 1.365 -0.215 1.00 97.75 166 ALA A O 1
ATOM 1309 N N . THR A 1 167 ? 4.758 2.957 0.589 1.00 96.69 167 THR A N 1
ATOM 1310 C CA . THR A 1 167 ? 5.960 2.135 0.741 1.00 96.69 167 THR A CA 1
ATOM 1311 C C . THR A 1 167 ? 6.764 2.527 1.977 1.00 96.69 167 THR A C 1
ATOM 1313 O O . THR A 1 167 ? 6.841 3.697 2.354 1.00 96.69 167 THR A O 1
ATOM 1316 N N . ALA A 1 168 ? 7.439 1.533 2.546 1.00 95.50 168 ALA A N 1
ATOM 1317 C CA . ALA A 1 168 ? 8.564 1.739 3.448 1.00 95.50 168 ALA A CA 1
ATOM 1318 C C . ALA A 1 168 ? 9.707 2.515 2.763 1.00 95.50 168 ALA A C 1
ATOM 1320 O O . ALA A 1 168 ? 9.909 2.375 1.542 1.00 95.50 168 ALA A O 1
ATOM 1321 N N . VAL A 1 169 ? 10.461 3.296 3.540 1.00 94.56 169 VAL A N 1
ATOM 1322 C CA . VAL A 1 169 ? 11.494 4.223 3.036 1.00 94.56 169 VAL A CA 1
ATOM 1323 C C . VAL A 1 169 ? 12.928 3.867 3.442 1.00 94.56 169 VAL A C 1
ATOM 1325 O O . VAL A 1 169 ? 13.846 4.472 2.897 1.00 94.56 169 VAL A O 1
ATOM 1328 N N . ASP A 1 170 ? 13.149 2.903 4.343 1.00 91.75 170 ASP A N 1
ATOM 1329 C CA . ASP A 1 170 ? 14.491 2.436 4.755 1.00 91.75 170 ASP A CA 1
ATOM 1330 C C . ASP A 1 170 ? 15.415 3.555 5.265 1.00 91.75 170 ASP A C 1
ATOM 1332 O O . ASP A 1 170 ? 16.572 3.666 4.857 1.00 91.75 170 ASP A O 1
ATOM 1336 N N . GLY A 1 171 ? 14.881 4.473 6.076 1.00 90.19 171 GLY A N 1
ATOM 1337 C CA . GLY A 1 171 ? 15.660 5.612 6.574 1.00 90.19 171 GLY A CA 1
ATOM 1338 C C . GLY A 1 171 ? 16.030 6.653 5.510 1.00 90.19 171 GLY A C 1
ATOM 1339 O O . GLY A 1 171 ? 16.908 7.477 5.750 1.00 90.19 171 GLY A O 1
ATOM 1340 N N . LYS A 1 172 ? 15.371 6.650 4.340 1.00 93.12 172 LYS A N 1
ATOM 1341 C CA . LYS A 1 172 ? 15.600 7.613 3.243 1.00 93.12 172 LYS A CA 1
ATOM 1342 C C . LYS A 1 172 ? 14.396 8.550 3.015 1.00 93.12 172 LYS A C 1
ATOM 1344 O O . LYS A 1 172 ? 13.869 8.603 1.897 1.00 93.12 172 LYS A O 1
ATOM 1349 N N . PRO A 1 173 ? 13.945 9.313 4.032 1.00 92.19 173 PRO A N 1
ATOM 1350 C CA . PRO A 1 173 ? 12.768 10.182 3.914 1.00 92.19 173 PRO A CA 1
ATOM 1351 C C . PRO A 1 173 ? 12.934 11.317 2.898 1.00 92.19 173 PRO A C 1
ATOM 1353 O O . PRO A 1 173 ? 11.958 11.797 2.322 1.00 92.19 173 PRO A O 1
ATOM 1356 N N . GLU A 1 174 ? 14.171 11.754 2.653 1.00 91.38 174 GLU A N 1
ATOM 1357 C CA . GLU A 1 174 ? 14.457 12.804 1.675 1.00 91.38 174 GLU A CA 1
ATOM 1358 C C . GLU A 1 174 ? 14.171 12.336 0.244 1.00 91.38 174 GLU A C 1
ATOM 1360 O O . GLU A 1 174 ? 13.671 13.116 -0.574 1.00 91.38 174 GLU A O 1
ATOM 1365 N N . TYR A 1 175 ? 14.434 11.056 -0.043 1.00 93.44 175 TYR A N 1
ATOM 1366 C CA . TYR A 1 175 ? 14.329 10.479 -1.383 1.00 93.44 175 TYR A CA 1
ATOM 1367 C C . TYR A 1 175 ? 12.905 10.046 -1.703 1.00 93.44 175 TYR A C 1
ATOM 1369 O O . TYR A 1 175 ? 12.401 10.360 -2.781 1.00 93.44 175 TYR A O 1
ATOM 1377 N N . PHE A 1 176 ? 12.245 9.363 -0.765 1.00 95.50 176 PHE A N 1
ATOM 1378 C CA . PHE A 1 176 ? 10.974 8.699 -1.034 1.00 95.50 176 PHE A CA 1
ATOM 1379 C C . PHE A 1 176 ? 9.874 9.190 -0.090 1.00 95.50 176 PHE A C 1
ATOM 1381 O O . PHE A 1 176 ? 10.058 9.179 1.129 1.00 95.50 176 PHE A O 1
ATOM 1388 N N . PRO A 1 177 ? 8.700 9.586 -0.614 1.00 96.81 177 PRO A N 1
ATOM 1389 C CA . PRO A 1 177 ? 7.515 9.695 0.217 1.00 96.81 177 PRO A CA 1
ATOM 1390 C C . PRO A 1 177 ? 7.040 8.311 0.652 1.00 96.81 177 PRO A C 1
ATOM 1392 O O . PRO A 1 177 ? 7.094 7.350 -0.116 1.00 96.81 177 PRO A O 1
ATOM 1395 N N . THR A 1 178 ? 6.519 8.225 1.873 1.00 96.94 178 THR A N 1
ATOM 1396 C CA . THR A 1 178 ? 5.973 6.970 2.399 1.00 96.94 178 THR A CA 1
ATOM 1397 C C . THR A 1 178 ? 4.593 6.668 1.815 1.00 96.94 178 THR A C 1
ATOM 1399 O O . THR A 1 178 ? 4.248 5.512 1.609 1.00 96.94 178 THR A O 1
ATOM 1402 N N . ILE A 1 179 ? 3.832 7.698 1.429 1.00 98.06 179 ILE A N 1
ATOM 1403 C CA . ILE A 1 179 ? 2.591 7.569 0.657 1.00 98.06 179 ILE A CA 1
ATOM 1404 C C . ILE A 1 179 ? 2.480 8.711 -0.353 1.00 98.06 179 ILE A C 1
ATOM 1406 O O . ILE A 1 179 ? 2.862 9.843 -0.068 1.00 98.06 179 ILE A O 1
ATOM 1410 N N . SER A 1 180 ? 1.984 8.423 -1.555 1.00 98.06 180 SER A N 1
ATOM 1411 C CA . SER A 1 180 ? 1.854 9.406 -2.635 1.00 98.06 180 SER A CA 1
ATOM 1412 C C . SER A 1 180 ? 0.735 9.056 -3.612 1.00 98.06 180 SER A C 1
ATOM 1414 O O . SER A 1 180 ? 0.372 7.889 -3.760 1.00 98.06 180 SER A O 1
ATOM 1416 N N . SER A 1 181 ? 0.202 10.073 -4.287 1.00 97.75 181 SER A N 1
ATOM 1417 C CA . SER A 1 181 ? -0.696 9.938 -5.433 1.00 97.75 181 SER A CA 1
ATOM 1418 C C . SER A 1 181 ? 0.047 10.375 -6.687 1.00 97.75 181 SER A C 1
ATOM 1420 O O . SER A 1 181 ? 0.615 11.469 -6.742 1.00 97.75 181 SER A O 1
ATOM 1422 N N . ARG A 1 182 ? 0.080 9.493 -7.682 1.00 97.12 182 ARG A N 1
ATOM 1423 C CA . ARG A 1 182 ? 0.922 9.610 -8.871 1.00 97.12 182 ARG A CA 1
ATOM 1424 C C . ARG A 1 182 ? 0.095 9.472 -10.141 1.00 97.12 182 ARG A C 1
ATOM 1426 O O . ARG A 1 182 ? -0.902 8.758 -10.157 1.00 97.12 182 ARG A O 1
ATOM 1433 N N . LYS A 1 183 ? 0.507 10.139 -11.211 1.00 95.56 183 LYS A N 1
ATOM 1434 C CA . LYS A 1 183 ? -0.146 10.090 -12.522 1.00 95.56 183 LYS A CA 1
ATOM 1435 C C . LYS A 1 183 ? 0.189 8.780 -13.233 1.00 95.56 183 LYS A C 1
ATOM 1437 O O . LYS A 1 183 ? 1.353 8.384 -13.287 1.00 95.56 183 LYS A O 1
ATOM 1442 N N . LEU A 1 184 ? -0.819 8.136 -13.811 1.00 95.75 184 LEU A N 1
ATOM 1443 C CA . LEU A 1 184 ? -0.664 7.034 -14.755 1.00 95.75 184 LEU A CA 1
ATOM 1444 C C . LEU A 1 184 ? -1.058 7.527 -16.144 1.00 95.75 184 LEU A C 1
ATOM 1446 O O . LEU A 1 184 ? -2.232 7.552 -16.508 1.00 95.75 184 LEU A O 1
ATOM 1450 N N . THR A 1 185 ? -0.065 7.937 -16.928 1.00 94.19 185 THR A N 1
ATOM 1451 C CA . THR A 1 185 ? -0.306 8.425 -18.287 1.00 94.19 185 THR A CA 1
ATOM 1452 C C . THR A 1 185 ? -0.631 7.264 -19.224 1.00 94.19 185 THR A C 1
ATOM 1454 O O . THR A 1 185 ? -0.147 6.141 -19.048 1.00 94.19 185 THR A O 1
ATOM 1457 N N . LYS A 1 186 ? -1.418 7.528 -20.268 1.00 93.00 186 LYS A N 1
ATOM 1458 C CA . LYS A 1 186 ? -1.741 6.516 -21.291 1.00 93.00 186 LYS A CA 1
ATOM 1459 C C . LYS A 1 186 ? -0.492 6.019 -22.015 1.00 93.00 186 LYS A C 1
ATOM 1461 O O . LYS A 1 186 ? -0.241 4.823 -22.109 1.00 93.00 186 LYS A O 1
ATOM 1466 N N . ASN A 1 187 ? 0.352 6.953 -22.456 1.00 93.75 187 ASN A N 1
ATOM 1467 C CA . ASN A 1 187 ? 1.653 6.618 -23.024 1.00 93.75 187 ASN A CA 1
ATOM 1468 C C . ASN A 1 187 ? 2.600 6.139 -21.911 1.00 93.75 187 ASN A C 1
ATOM 1470 O O . ASN A 1 187 ? 2.935 6.911 -21.011 1.00 93.75 187 ASN A O 1
ATOM 1474 N N . SER A 1 188 ? 3.019 4.874 -21.995 1.00 94.94 188 SER A N 1
ATOM 1475 C CA . SER A 1 188 ? 3.929 4.220 -21.047 1.00 94.94 188 SER A CA 1
ATOM 1476 C C . SER A 1 188 ? 5.339 4.815 -21.007 1.00 94.94 188 SER A C 1
ATOM 1478 O O . SER A 1 188 ? 5.997 4.700 -19.979 1.00 94.94 188 SER A O 1
ATOM 1480 N N . GLU A 1 189 ? 5.763 5.480 -22.082 1.00 92.69 189 GLU A N 1
ATOM 1481 C CA . GLU A 1 189 ? 7.079 6.123 -22.214 1.00 92.69 189 GLU A CA 1
ATOM 1482 C C . GLU A 1 189 ? 7.035 7.624 -21.898 1.00 92.69 189 GLU A C 1
ATOM 1484 O O . GLU A 1 189 ? 8.028 8.334 -22.049 1.00 92.69 189 GLU A O 1
ATOM 1489 N N . ALA A 1 190 ? 5.870 8.156 -21.515 1.00 93.69 190 ALA A N 1
ATOM 1490 C CA . ALA A 1 190 ? 5.768 9.573 -21.213 1.00 93.69 190 ALA A CA 1
ATOM 1491 C C . ALA A 1 190 ? 6.583 9.921 -19.964 1.00 93.69 190 ALA A C 1
ATOM 1493 O O . ALA A 1 190 ? 6.448 9.303 -18.912 1.00 93.69 190 ALA A O 1
ATOM 1494 N N . ASP A 1 191 ? 7.330 11.016 -20.055 1.00 92.31 191 ASP A N 1
ATOM 1495 C CA . ASP A 1 191 ? 8.121 11.579 -18.958 1.00 92.31 191 ASP A CA 1
ATOM 1496 C C . ASP A 1 191 ? 7.266 12.049 -17.754 1.00 92.31 191 ASP A C 1
ATOM 1498 O O . ASP A 1 191 ? 7.772 12.349 -16.675 1.00 92.31 191 ASP A O 1
ATOM 1502 N N . GLY A 1 192 ? 5.944 12.147 -17.932 1.00 94.25 192 GLY A N 1
ATOM 1503 C CA . GLY A 1 192 ? 4.981 12.424 -16.861 1.00 94.25 192 GLY A CA 1
ATOM 1504 C C . GLY A 1 192 ? 4.510 11.185 -16.090 1.00 94.25 192 GLY A C 1
ATOM 1505 O O . GLY A 1 192 ? 3.726 11.332 -15.151 1.00 94.25 192 GLY A O 1
ATOM 1506 N N . MET A 1 193 ? 4.940 9.980 -16.476 1.00 96.19 193 MET A N 1
ATOM 1507 C CA . MET A 1 193 ? 4.573 8.743 -15.790 1.00 96.19 193 MET A CA 1
ATOM 1508 C C . MET A 1 193 ? 5.074 8.760 -14.342 1.00 96.19 193 MET A C 1
ATOM 1510 O O . MET A 1 193 ? 6.217 9.102 -14.073 1.00 96.19 193 MET A O 1
ATOM 1514 N N . PHE A 1 194 ? 4.220 8.386 -13.391 1.00 97.00 194 PHE A N 1
ATOM 1515 C CA . PHE A 1 194 ? 4.500 8.405 -11.949 1.00 97.00 194 PHE A CA 1
ATOM 1516 C C . PHE A 1 194 ? 4.815 9.776 -11.330 1.00 97.00 194 PHE A C 1
ATOM 1518 O O . PHE A 1 194 ? 5.071 9.835 -10.126 1.00 97.00 194 PHE A O 1
ATOM 1525 N N . ALA A 1 195 ? 4.733 10.874 -12.086 1.00 96.25 195 ALA A N 1
ATOM 1526 C CA . ALA A 1 195 ? 4.809 12.214 -11.516 1.00 96.25 195 ALA A CA 1
ATOM 1527 C C . ALA A 1 195 ? 3.687 12.421 -10.487 1.00 96.25 195 ALA A C 1
ATOM 1529 O O . ALA A 1 195 ? 2.605 11.843 -10.615 1.00 96.25 195 ALA A O 1
ATOM 1530 N N . TYR A 1 196 ? 3.911 13.264 -9.482 1.00 96.38 196 TYR A N 1
ATOM 1531 C CA . TYR A 1 196 ? 2.865 13.602 -8.517 1.00 96.38 196 TYR A CA 1
ATOM 1532 C C . TYR A 1 196 ? 1.635 14.192 -9.218 1.00 96.38 196 TYR A C 1
ATOM 1534 O O . TYR A 1 196 ? 1.745 14.924 -10.208 1.00 96.38 196 TYR A O 1
ATOM 1542 N N . VAL A 1 197 ? 0.444 13.854 -8.718 1.00 94.69 197 VAL A N 1
ATOM 1543 C CA . VAL A 1 197 ? -0.818 14.413 -9.230 1.00 94.69 197 VAL A CA 1
ATOM 1544 C C . VAL A 1 197 ? -0.807 15.933 -9.102 1.00 94.69 197 VAL A C 1
ATOM 1546 O O . VAL A 1 197 ? -1.184 16.622 -10.051 1.00 94.69 197 VAL A O 1
ATOM 1549 N N . PHE A 1 198 ? -0.304 16.428 -7.973 1.00 93.38 198 PHE A N 1
ATOM 1550 C CA . PHE A 1 198 ? -0.108 17.842 -7.696 1.00 93.38 198 PHE A CA 1
ATOM 1551 C C . PHE A 1 198 ? 1.223 18.056 -6.970 1.00 93.38 198 PHE A C 1
ATOM 1553 O O . PHE A 1 198 ? 1.597 17.255 -6.112 1.00 93.38 198 PHE A O 1
ATOM 1560 N N . HIS A 1 199 ? 1.944 19.113 -7.336 1.00 92.50 199 HIS A N 1
ATOM 1561 C CA . HIS A 1 199 ? 3.198 19.498 -6.700 1.00 92.50 199 HIS A CA 1
ATOM 1562 C C . HIS A 1 199 ? 3.445 20.993 -6.910 1.00 92.50 199 HIS A C 1
ATOM 1564 O O . HIS A 1 199 ? 3.572 21.435 -8.053 1.00 92.50 199 HIS A O 1
ATOM 1570 N N . ASP A 1 200 ? 3.519 21.736 -5.813 1.00 89.19 200 ASP A N 1
ATOM 1571 C CA . ASP A 1 200 ? 4.021 23.104 -5.741 1.00 89.19 200 ASP A CA 1
ATOM 1572 C C . ASP A 1 200 ? 5.118 23.213 -4.655 1.00 89.19 200 ASP A C 1
ATOM 1574 O O . ASP A 1 200 ? 5.606 22.197 -4.149 1.00 89.19 200 ASP A O 1
ATOM 1578 N N . GLU A 1 201 ? 5.558 24.436 -4.343 1.00 84.38 201 GLU A N 1
ATOM 1579 C CA . GLU A 1 201 ? 6.634 24.705 -3.377 1.00 84.38 201 GLU A CA 1
ATOM 1580 C C . GLU A 1 201 ? 6.291 24.282 -1.933 1.00 84.38 201 GLU A C 1
ATOM 1582 O O . GLU A 1 201 ? 7.190 23.927 -1.170 1.00 84.38 201 GLU A O 1
ATOM 1587 N N . PHE A 1 202 ? 5.008 24.262 -1.560 1.00 82.88 202 PHE A N 1
ATOM 1588 C CA . PHE A 1 202 ? 4.547 24.046 -0.184 1.00 82.88 202 PHE A CA 1
ATOM 1589 C C . PHE A 1 202 ? 3.738 22.756 -0.005 1.00 82.88 202 PHE A C 1
ATOM 1591 O O . PHE A 1 202 ? 3.756 22.150 1.067 1.00 82.88 202 PHE A O 1
ATOM 1598 N N . VAL A 1 203 ? 3.023 22.332 -1.041 1.00 86.62 203 VAL A N 1
ATOM 1599 C CA . VAL A 1 203 ? 2.047 21.249 -1.038 1.00 86.62 203 VAL A CA 1
ATOM 1600 C C . VAL A 1 203 ? 2.334 20.305 -2.196 1.00 86.62 203 VAL A C 1
ATOM 1602 O O . VAL A 1 203 ? 2.559 20.680 -3.346 1.00 86.62 203 VAL A O 1
ATOM 1605 N N . ALA A 1 204 ? 2.288 19.017 -1.896 1.00 91.31 204 ALA A N 1
ATOM 1606 C CA . ALA A 1 204 ? 2.402 17.975 -2.894 1.00 91.31 204 ALA A CA 1
ATOM 1607 C C . ALA A 1 204 ? 1.445 16.841 -2.556 1.00 91.31 204 ALA A C 1
ATOM 1609 O O . ALA A 1 204 ? 1.111 16.624 -1.393 1.00 91.31 204 ALA A O 1
ATOM 1610 N N . SER A 1 205 ? 1.052 16.069 -3.564 1.00 95.81 205 SER A N 1
ATOM 1611 C CA . SER A 1 205 ? 0.205 14.891 -3.391 1.00 95.81 205 SER A CA 1
ATOM 1612 C C . SER A 1 205 ? 1.000 13.705 -2.818 1.00 95.81 205 SER A C 1
ATOM 1614 O O . SER A 1 205 ? 1.081 12.636 -3.435 1.00 95.81 205 SER A O 1
ATOM 1616 N N . MET A 1 206 ? 1.663 13.918 -1.678 1.00 95.56 206 MET A N 1
ATOM 1617 C CA . MET A 1 206 ? 2.513 12.964 -0.971 1.00 95.56 206 MET A CA 1
ATOM 1618 C C . MET A 1 206 ? 2.706 13.330 0.505 1.00 95.56 206 MET A C 1
ATOM 1620 O O . MET A 1 206 ? 2.614 14.491 0.886 1.00 95.56 206 MET A O 1
ATOM 1624 N N . ILE A 1 207 ? 3.062 12.337 1.322 1.00 95.88 207 ILE A N 1
ATOM 1625 C CA . ILE A 1 207 ? 3.519 12.520 2.704 1.00 95.88 207 ILE A CA 1
ATOM 1626 C C . ILE A 1 207 ? 4.895 11.871 2.857 1.00 95.88 207 ILE A C 1
ATOM 1628 O O . ILE A 1 207 ? 5.118 10.732 2.432 1.00 95.88 207 ILE A O 1
ATOM 1632 N N . LYS A 1 208 ? 5.818 12.605 3.482 1.00 95.44 208 LYS A N 1
ATOM 1633 C CA . LYS A 1 208 ? 7.160 12.146 3.856 1.00 95.44 208 LYS A CA 1
ATOM 1634 C C . LYS A 1 208 ? 7.244 11.957 5.366 1.00 95.44 208 LYS A C 1
ATOM 1636 O O . LYS A 1 208 ? 6.557 12.644 6.118 1.00 95.44 208 LYS A O 1
ATOM 1641 N N . ILE A 1 209 ? 8.097 11.035 5.799 1.00 95.19 209 ILE A N 1
ATOM 1642 C CA . ILE A 1 209 ? 8.426 10.884 7.218 1.00 95.19 209 ILE A CA 1
ATOM 1643 C C . ILE A 1 209 ? 9.390 12.021 7.592 1.00 95.19 209 ILE A C 1
ATOM 1645 O O . ILE A 1 209 ? 10.408 12.165 6.917 1.00 95.19 209 ILE A O 1
ATOM 1649 N N . PRO A 1 210 ? 9.099 12.847 8.611 1.00 94.12 210 PRO A N 1
ATOM 1650 C CA . PRO A 1 210 ? 10.007 13.912 9.030 1.00 94.12 210 PRO A CA 1
ATOM 1651 C C . PRO A 1 210 ? 11.350 13.364 9.522 1.00 94.12 210 PRO A C 1
ATOM 1653 O O . PRO A 1 210 ? 11.392 12.330 10.189 1.00 94.12 210 PRO A O 1
ATOM 1656 N N . SER A 1 211 ? 12.447 14.083 9.267 1.00 91.56 211 SER A N 1
ATOM 1657 C CA . SER A 1 211 ? 13.778 13.702 9.770 1.00 91.56 211 SER A CA 1
ATOM 1658 C C . SER A 1 211 ? 13.821 13.622 11.301 1.00 91.56 211 SER A C 1
ATOM 1660 O O . SER A 1 211 ? 14.462 12.728 11.849 1.00 91.56 211 SER A O 1
ATOM 1662 N N . ASP A 1 212 ? 13.068 14.484 11.993 1.00 90.19 212 ASP A N 1
ATOM 1663 C CA . ASP A 1 212 ? 12.957 14.483 13.457 1.00 90.19 212 ASP A CA 1
ATOM 1664 C C . ASP A 1 212 ? 12.444 13.143 14.003 1.00 90.19 212 ASP A C 1
ATOM 1666 O O . ASP A 1 212 ? 12.901 12.681 15.047 1.00 90.19 212 ASP A O 1
ATOM 1670 N N . THR A 1 213 ? 11.575 12.449 13.268 1.00 90.94 213 THR A N 1
ATOM 1671 C CA . THR A 1 213 ? 11.064 11.123 13.642 1.00 90.94 213 THR A CA 1
ATOM 1672 C C . THR A 1 213 ? 12.190 10.094 13.735 1.00 90.94 213 THR A C 1
ATOM 1674 O O . THR A 1 213 ? 12.223 9.310 14.683 1.00 90.94 213 THR A O 1
ATOM 1677 N N . PHE A 1 214 ? 13.163 10.154 12.821 1.00 89.44 214 PHE A N 1
ATOM 1678 C CA . PHE A 1 214 ? 14.341 9.280 12.832 1.00 89.44 214 PHE A CA 1
ATOM 1679 C C . PHE A 1 214 ? 15.324 9.620 13.955 1.00 89.44 214 PHE A C 1
ATOM 1681 O O . PHE A 1 214 ? 16.069 8.753 14.405 1.00 89.44 214 PHE A O 1
ATOM 1688 N N . THR A 1 215 ? 15.319 10.857 14.461 1.00 87.88 215 THR A N 1
ATOM 1689 C CA . THR A 1 215 ? 16.126 11.203 15.644 1.00 87.88 215 THR A CA 1
ATOM 1690 C C . THR A 1 215 ? 15.583 10.547 16.915 1.00 87.88 215 THR A C 1
ATOM 1692 O O . THR A 1 215 ? 16.358 10.187 17.801 1.00 87.88 215 THR A O 1
ATOM 1695 N N . VAL A 1 216 ? 14.261 10.344 16.985 1.00 86.94 216 VAL A N 1
ATOM 1696 C CA . VAL A 1 216 ? 13.588 9.683 18.113 1.00 86.94 216 VAL A CA 1
ATOM 1697 C C . VAL A 1 216 ? 13.648 8.161 17.968 1.00 86.94 216 VAL A C 1
ATOM 1699 O O . VAL A 1 216 ? 13.987 7.462 18.922 1.00 86.94 216 VAL A O 1
ATOM 1702 N N . ILE A 1 217 ? 13.333 7.642 16.778 1.00 88.56 217 ILE A N 1
ATOM 1703 C CA . ILE A 1 217 ? 13.343 6.211 16.457 1.00 88.56 217 ILE A CA 1
ATOM 1704 C C . ILE A 1 217 ? 14.138 6.017 15.150 1.00 88.56 217 ILE A C 1
ATOM 1706 O O . ILE A 1 217 ? 13.564 6.151 14.071 1.00 88.56 217 ILE A O 1
ATOM 1710 N N . PRO A 1 218 ? 15.441 5.676 15.219 1.00 88.44 218 PRO A N 1
ATOM 1711 C CA . PRO A 1 218 ? 16.311 5.568 14.039 1.00 88.44 218 PRO A CA 1
ATOM 1712 C C . PRO A 1 218 ? 15.828 4.591 12.966 1.00 88.44 218 PRO A C 1
ATOM 1714 O O . PRO A 1 218 ? 15.973 4.860 11.779 1.00 88.44 218 PRO A O 1
ATOM 1717 N N . ASP A 1 219 ? 15.201 3.491 13.384 1.00 88.25 219 ASP A N 1
ATOM 1718 C CA . ASP A 1 219 ? 14.676 2.459 12.484 1.00 88.25 219 ASP A CA 1
ATOM 1719 C C . ASP A 1 219 ? 13.168 2.642 12.210 1.00 88.25 219 ASP A C 1
ATOM 1721 O O . ASP A 1 219 ? 12.457 1.670 11.929 1.00 88.25 219 ASP A O 1
ATOM 1725 N N . PHE A 1 220 ? 12.634 3.863 12.366 1.00 92.06 220 PHE A N 1
ATOM 1726 C CA . PHE A 1 220 ? 11.220 4.130 12.115 1.00 92.06 220 PHE A CA 1
ATOM 1727 C C . PHE A 1 220 ? 10.884 3.900 10.644 1.00 92.06 220 PHE A C 1
ATOM 1729 O O . PHE A 1 220 ? 11.464 4.514 9.753 1.00 92.06 220 PHE A O 1
ATOM 1736 N N . ASP A 1 221 ? 9.888 3.059 10.387 1.00 93.75 221 ASP A N 1
ATOM 1737 C CA . ASP A 1 221 ? 9.359 2.878 9.043 1.00 93.75 221 ASP A CA 1
ATOM 1738 C C . ASP A 1 221 ? 7.886 2.472 9.093 1.00 93.75 221 ASP A C 1
ATOM 1740 O O . ASP A 1 221 ? 7.403 1.930 10.095 1.00 93.75 221 ASP A O 1
ATOM 1744 N N . ILE A 1 222 ? 7.169 2.721 8.000 1.00 95.19 222 ILE A N 1
ATOM 1745 C CA . ILE A 1 222 ? 5.747 2.406 7.869 1.00 95.19 222 ILE A CA 1
ATOM 1746 C C . ILE A 1 222 ? 5.593 1.277 6.856 1.00 95.19 222 ILE A C 1
ATOM 1748 O O . ILE A 1 222 ? 5.915 1.411 5.676 1.00 95.19 222 ILE A O 1
ATOM 1752 N N . TYR A 1 223 ? 5.076 0.141 7.320 1.00 93.62 223 TYR A N 1
ATOM 1753 C CA . TYR A 1 223 ? 4.891 -1.040 6.484 1.00 93.62 223 TYR A CA 1
ATOM 1754 C C . TYR A 1 223 ? 3.448 -1.130 6.002 1.00 93.62 223 TYR A C 1
ATOM 1756 O O . TYR A 1 223 ? 2.535 -1.288 6.813 1.00 93.62 223 TYR A O 1
ATOM 1764 N N . TYR A 1 224 ? 3.244 -1.076 4.688 1.00 95.38 224 TYR A N 1
ATOM 1765 C CA . TYR A 1 224 ? 1.922 -1.105 4.062 1.00 95.38 224 TYR A CA 1
ATOM 1766 C C . TYR A 1 224 ? 1.533 -2.535 3.686 1.00 95.38 224 TYR A C 1
ATOM 1768 O O . TYR A 1 224 ? 1.899 -3.038 2.628 1.00 95.38 224 TYR A O 1
ATOM 1776 N N . VAL A 1 225 ? 0.794 -3.197 4.579 1.00 93.44 225 VAL A N 1
ATOM 1777 C CA . VAL A 1 225 ? 0.459 -4.628 4.470 1.00 93.44 225 VAL A CA 1
ATOM 1778 C C . VAL A 1 225 ? -0.621 -4.882 3.417 1.00 93.44 225 VAL A C 1
ATOM 1780 O O . VAL A 1 225 ? -0.598 -5.900 2.726 1.00 93.44 225 VAL A O 1
ATOM 1783 N N . TYR A 1 226 ? -1.599 -3.981 3.317 1.00 95.88 226 TYR A N 1
ATOM 1784 C CA . TYR A 1 226 ? -2.733 -4.112 2.406 1.00 95.88 226 TYR A CA 1
ATOM 1785 C C . TYR A 1 226 ? -3.281 -2.742 2.013 1.00 95.88 226 TYR A C 1
ATOM 1787 O O . TYR A 1 226 ? -3.173 -1.786 2.779 1.00 95.88 226 TYR A O 1
ATOM 1795 N N . GLY A 1 227 ? -3.914 -2.655 0.847 1.00 96.50 227 GLY A N 1
ATOM 1796 C CA . GLY A 1 227 ? -4.607 -1.458 0.392 1.00 96.50 227 GLY A CA 1
ATOM 1797 C C . GLY A 1 227 ? -5.784 -1.800 -0.511 1.00 96.50 227 GLY A C 1
ATOM 1798 O O . GLY A 1 227 ? -5.786 -2.823 -1.196 1.00 96.50 227 GLY A O 1
ATOM 1799 N N . PHE A 1 228 ? -6.811 -0.960 -0.487 1.00 96.88 228 PHE A N 1
ATOM 1800 C CA . PHE A 1 228 ? -8.017 -1.155 -1.284 1.00 96.88 228 PHE A CA 1
ATOM 1801 C C . PHE A 1 228 ? -8.714 0.171 -1.574 1.00 96.88 228 PHE A C 1
ATOM 1803 O O . PHE A 1 228 ? -8.475 1.186 -0.920 1.00 96.88 228 PHE A O 1
ATOM 1810 N N . SER A 1 229 ? -9.613 0.151 -2.554 1.00 96.50 229 SER A N 1
ATOM 1811 C CA . SER A 1 229 ? -10.540 1.249 -2.802 1.00 96.50 229 SER A CA 1
ATOM 1812 C C . SER A 1 229 ? -11.954 0.841 -2.409 1.00 96.50 229 SER A C 1
ATOM 1814 O O . SER A 1 229 ? -12.379 -0.272 -2.705 1.00 96.50 229 SER A O 1
ATOM 1816 N N . SER A 1 230 ? -12.684 1.748 -1.762 1.00 95.81 230 SER A N 1
ATOM 1817 C CA . SER A 1 230 ? -14.120 1.606 -1.508 1.00 95.81 230 SER A CA 1
ATOM 1818 C C . SER A 1 230 ? -14.770 2.989 -1.494 1.00 95.81 230 SER A C 1
ATOM 1820 O O . SER A 1 230 ? -14.203 3.947 -0.961 1.00 95.81 230 SER A O 1
ATOM 1822 N N . GLY A 1 231 ? -15.937 3.109 -2.131 1.00 92.75 231 GLY A N 1
ATOM 1823 C CA . GLY A 1 231 ? -16.623 4.390 -2.310 1.00 92.75 231 GLY A CA 1
ATOM 1824 C C . GLY A 1 231 ? -15.713 5.452 -2.940 1.00 92.75 231 GLY A C 1
ATOM 1825 O O . GLY A 1 231 ? -15.032 5.184 -3.933 1.00 92.75 231 GLY A O 1
ATOM 1826 N N . ASN A 1 232 ? -15.659 6.637 -2.331 1.00 93.00 232 ASN A N 1
ATOM 1827 C CA . ASN A 1 232 ? -14.843 7.777 -2.776 1.00 93.00 232 ASN A CA 1
ATOM 1828 C C . ASN A 1 232 ? -13.432 7.809 -2.168 1.00 93.00 232 ASN A C 1
ATOM 1830 O O . ASN A 1 232 ? -12.703 8.792 -2.317 1.00 93.00 232 ASN A O 1
ATOM 1834 N N . PHE A 1 233 ? -13.023 6.722 -1.513 1.00 97.00 233 PHE A N 1
ATOM 1835 C CA . PHE A 1 233 ? -11.802 6.676 -0.725 1.00 97.00 233 PHE A CA 1
ATOM 1836 C C . PHE A 1 233 ? -10.844 5.573 -1.184 1.00 97.00 233 PHE A C 1
ATOM 1838 O O . PHE A 1 233 ? -11.212 4.589 -1.846 1.00 97.00 233 PHE A O 1
ATOM 1845 N N . VAL A 1 234 ? -9.587 5.755 -0.803 1.00 98.00 234 VAL A N 1
ATOM 1846 C CA . VAL A 1 234 ? -8.566 4.711 -0.767 1.00 98.00 234 VAL A CA 1
ATOM 1847 C C . VAL A 1 234 ? -8.157 4.478 0.678 1.00 98.00 234 VAL A C 1
ATOM 1849 O O . VAL A 1 234 ? -8.120 5.405 1.491 1.00 98.00 234 VAL A O 1
ATOM 1852 N N . TYR A 1 235 ? -7.867 3.223 0.989 1.00 98.62 235 TYR A N 1
ATOM 1853 C CA . TYR A 1 235 ? -7.525 2.773 2.323 1.00 98.62 235 TYR A CA 1
ATOM 1854 C C . TYR A 1 235 ? -6.218 2.000 2.282 1.00 98.62 235 TYR A C 1
ATOM 1856 O O . TYR A 1 235 ? -6.003 1.196 1.373 1.00 98.62 235 TYR A O 1
ATOM 1864 N N . PHE A 1 236 ? -5.384 2.199 3.295 1.00 98.50 236 PHE A N 1
ATOM 1865 C CA . PHE A 1 236 ? -4.173 1.418 3.509 1.00 98.50 236 PHE A CA 1
ATOM 1866 C C . PHE A 1 236 ? -4.141 0.904 4.937 1.00 98.50 236 PHE A C 1
ATOM 1868 O O . PHE A 1 236 ? -4.503 1.617 5.867 1.00 98.50 236 PHE A O 1
ATOM 1875 N N . LEU A 1 237 ? -3.698 -0.332 5.121 1.00 98.12 237 LEU A N 1
ATOM 1876 C CA . LEU A 1 237 ? -3.447 -0.884 6.439 1.00 98.12 237 LEU A CA 1
ATOM 1877 C C . LEU A 1 237 ? -1.952 -0.911 6.702 1.00 98.12 237 LEU A C 1
ATOM 1879 O O . LEU A 1 237 ? -1.188 -1.521 5.946 1.00 98.12 237 LEU A O 1
ATOM 1883 N N . THR A 1 238 ? -1.555 -0.253 7.780 1.00 96.88 238 THR A N 1
ATOM 1884 C CA . THR A 1 238 ? -0.161 -0.051 8.138 1.00 96.88 238 THR A CA 1
ATOM 1885 C C . THR A 1 238 ? 0.195 -0.793 9.408 1.00 96.88 238 THR A C 1
ATOM 1887 O O . THR A 1 238 ? -0.646 -1.046 10.271 1.00 96.88 238 THR A O 1
ATOM 1890 N N . LEU A 1 239 ? 1.476 -1.117 9.524 1.00 93.38 239 LEU A N 1
ATOM 1891 C CA . LEU A 1 239 ? 2.119 -1.478 10.773 1.00 93.38 239 LEU A CA 1
ATOM 1892 C C . LEU A 1 239 ? 3.267 -0.493 10.987 1.00 93.38 239 LEU A C 1
ATOM 1894 O O . LEU A 1 239 ? 4.170 -0.431 10.154 1.00 93.38 239 LEU A O 1
ATOM 1898 N N . GLN A 1 240 ? 3.234 0.266 12.080 1.00 91.69 240 GLN A N 1
ATOM 1899 C CA . GLN A 1 240 ? 4.240 1.293 12.366 1.00 91.69 240 GLN A CA 1
ATOM 1900 C C . GLN A 1 240 ? 4.699 1.248 13.830 1.00 91.69 240 GLN A C 1
ATOM 1902 O O . GLN A 1 240 ? 3.902 0.880 14.700 1.00 91.69 240 GLN A O 1
ATOM 1907 N N . PRO A 1 241 ? 5.959 1.607 14.122 1.00 90.69 241 PRO A N 1
ATOM 1908 C CA . PRO A 1 241 ? 6.446 1.804 15.482 1.00 90.69 241 PRO A CA 1
ATOM 1909 C C . PRO A 1 241 ? 5.607 2.837 16.251 1.00 90.69 241 PRO A C 1
ATOM 1911 O O . PRO A 1 241 ? 5.215 3.862 15.690 1.00 90.69 241 PRO A O 1
ATOM 1914 N N . GLU A 1 242 ? 5.329 2.602 17.536 1.00 86.69 242 GLU A N 1
ATOM 1915 C CA . GLU A 1 242 ? 4.767 3.663 18.383 1.00 86.69 242 GLU A CA 1
ATOM 1916 C C . GLU A 1 242 ? 5.855 4.663 18.781 1.00 86.69 242 GLU A C 1
ATOM 1918 O O . GLU A 1 242 ? 6.944 4.273 19.204 1.00 86.69 242 GLU A O 1
ATOM 1923 N N . MET A 1 243 ? 5.529 5.955 18.674 1.00 80.62 243 MET A N 1
ATOM 1924 C CA . MET A 1 243 ? 6.414 7.061 19.062 1.00 80.62 243 MET A CA 1
ATOM 1925 C C . MET A 1 243 ? 6.539 7.216 20.581 1.00 80.62 243 MET A C 1
ATOM 1927 O O . MET A 1 243 ? 7.549 7.707 21.075 1.00 80.62 243 MET A O 1
ATOM 1931 N N . VAL A 1 244 ? 5.514 6.800 21.331 1.00 71.69 244 VAL A N 1
ATOM 1932 C CA . VAL A 1 244 ? 5.476 6.896 22.792 1.00 71.69 244 VAL A CA 1
ATOM 1933 C C . VAL A 1 244 ? 5.623 5.493 23.362 1.00 71.69 244 VAL A C 1
ATOM 1935 O O . VAL A 1 244 ? 4.818 4.612 23.077 1.00 71.69 244 VAL A O 1
ATOM 1938 N N . SER A 1 245 ? 6.661 5.275 24.166 1.00 56.88 245 SER A N 1
ATOM 1939 C CA . SER A 1 245 ? 6.815 4.012 24.891 1.00 56.88 245 SER A CA 1
ATOM 1940 C C . SER A 1 245 ? 5.709 3.879 25.948 1.00 56.88 245 SER A C 1
ATOM 1942 O O . SER A 1 245 ? 5.429 4.864 26.636 1.00 56.88 245 SER A O 1
ATOM 1944 N N . PRO A 1 246 ? 5.112 2.689 26.149 1.00 57.09 246 PRO A N 1
ATOM 1945 C CA . PRO A 1 246 ? 4.125 2.491 27.203 1.00 57.09 246 PRO A CA 1
ATOM 1946 C C . PRO A 1 246 ? 4.695 2.901 28.572 1.00 57.09 246 PRO A C 1
ATOM 1948 O O . PRO A 1 246 ? 5.818 2.489 28.904 1.00 57.09 246 PRO A O 1
ATOM 1951 N N . PRO A 1 247 ? 3.960 3.683 29.386 1.00 47.06 247 PRO A N 1
ATOM 1952 C CA . PRO A 1 247 ? 4.427 4.079 30.708 1.00 47.06 247 PRO A CA 1
ATOM 1953 C C . PRO A 1 247 ? 4.718 2.831 31.556 1.00 47.06 247 PRO A C 1
ATOM 1955 O O . PRO A 1 247 ? 3.869 1.955 31.706 1.00 47.06 247 PRO A O 1
ATOM 1958 N N . GLY A 1 248 ? 5.945 2.731 32.080 1.00 50.09 248 GLY A N 1
ATOM 1959 C CA . GLY A 1 248 ? 6.417 1.583 32.868 1.00 50.09 248 GLY A CA 1
ATOM 1960 C C . GLY A 1 248 ? 7.235 0.533 32.099 1.00 50.09 248 GLY A C 1
ATOM 1961 O O . GLY A 1 248 ? 7.716 -0.419 32.715 1.00 50.09 248 GLY A O 1
ATOM 1962 N N . SER A 1 249 ? 7.457 0.691 30.787 1.00 51.66 249 SER A N 1
ATOM 1963 C CA . SER A 1 249 ? 8.383 -0.172 30.040 1.00 51.66 249 SER A CA 1
ATOM 1964 C C . SER A 1 249 ? 9.841 0.181 30.358 1.00 51.66 249 SER A C 1
ATOM 1966 O O . SER A 1 249 ? 10.392 1.147 29.842 1.00 51.66 249 SER A O 1
ATOM 1968 N N . THR A 1 250 ? 10.503 -0.645 31.168 1.00 46.84 250 THR A N 1
ATOM 1969 C CA . THR A 1 250 ? 11.969 -0.626 31.356 1.00 46.84 250 THR A CA 1
ATOM 1970 C C . THR A 1 250 ? 12.725 -1.241 30.170 1.00 46.84 250 THR A C 1
ATOM 1972 O O . THR A 1 250 ? 13.955 -1.211 30.123 1.00 46.84 250 THR A O 1
ATOM 1975 N N . THR A 1 251 ? 12.005 -1.809 29.195 1.00 51.72 251 THR A N 1
ATOM 1976 C CA . THR A 1 251 ? 12.578 -2.448 28.008 1.00 51.72 251 THR A CA 1
ATOM 1977 C C . THR A 1 251 ? 12.636 -1.480 26.829 1.00 51.72 251 THR A C 1
ATOM 1979 O O . THR A 1 251 ? 11.598 -0.972 26.413 1.00 51.72 251 THR A O 1
ATOM 1982 N N . LYS A 1 252 ? 13.821 -1.316 26.219 1.00 60.75 252 LYS A N 1
ATOM 1983 C CA . LYS A 1 252 ? 14.049 -0.623 24.928 1.00 60.75 252 LYS A CA 1
ATOM 1984 C C . LYS A 1 252 ? 13.414 -1.343 23.715 1.00 60.75 252 LYS A C 1
ATOM 1986 O O . LYS A 1 252 ? 13.837 -1.136 22.584 1.00 60.75 252 LYS A O 1
ATOM 1991 N N . GLU A 1 253 ? 12.485 -2.278 23.929 1.00 68.75 253 GLU A N 1
ATOM 1992 C CA . GLU A 1 253 ? 11.893 -3.056 22.836 1.00 68.75 253 GLU A CA 1
ATOM 1993 C C . GLU A 1 253 ? 10.842 -2.215 22.107 1.00 68.75 253 GLU A C 1
ATOM 1995 O O . GLU A 1 253 ? 9.831 -1.835 22.697 1.00 68.75 253 GLU A O 1
ATOM 2000 N N . GLN A 1 254 ? 11.063 -1.993 20.809 1.00 77.44 254 GLN A N 1
ATOM 2001 C CA . GLN A 1 254 ? 10.121 -1.301 19.938 1.00 77.44 254 GLN A CA 1
ATOM 2002 C C . GLN A 1 254 ? 8.776 -2.038 19.884 1.00 77.44 254 GLN A C 1
ATOM 2004 O O . GLN A 1 254 ? 8.705 -3.226 19.536 1.00 77.44 254 GLN A O 1
ATOM 2009 N N . VAL A 1 255 ? 7.706 -1.311 20.194 1.00 87.62 255 VAL A N 1
ATOM 2010 C CA . VAL A 1 255 ? 6.320 -1.748 20.007 1.00 87.62 255 VAL A CA 1
ATOM 2011 C C . VAL A 1 255 ? 5.770 -1.189 18.700 1.00 87.62 255 VAL A C 1
ATOM 2013 O O . VAL A 1 255 ? 6.180 -0.117 18.248 1.00 87.62 255 VAL A O 1
ATOM 2016 N N . TYR A 1 256 ? 4.867 -1.946 18.087 1.00 90.69 256 TYR A N 1
ATOM 2017 C CA . TYR A 1 256 ? 4.217 -1.620 16.828 1.00 90.69 256 TYR A CA 1
ATOM 2018 C C . TYR A 1 256 ? 2.709 -1.553 17.022 1.00 90.69 256 TYR A C 1
ATOM 2020 O O . TYR A 1 256 ? 2.129 -2.382 17.727 1.00 90.69 256 TYR A O 1
ATOM 2028 N N . THR A 1 257 ? 2.082 -0.634 16.298 1.00 91.31 257 THR A N 1
ATOM 2029 C CA . THR A 1 257 ? 0.632 -0.505 16.231 1.00 91.31 257 THR A CA 1
ATOM 2030 C C . THR A 1 257 ? 0.157 -0.593 14.793 1.00 91.31 257 THR A C 1
ATOM 2032 O O . THR A 1 257 ? 0.747 -0.014 13.878 1.00 91.31 257 THR A O 1
ATOM 2035 N N . SER A 1 258 ? -0.912 -1.366 14.602 1.00 96.12 258 SER A N 1
ATOM 2036 C CA . SER A 1 258 ? -1.592 -1.459 13.318 1.00 96.12 258 SER A CA 1
ATOM 2037 C C . SER A 1 258 ? -2.577 -0.311 13.175 1.00 96.12 258 SER A C 1
ATOM 2039 O O . SER A 1 258 ? -3.364 -0.060 14.092 1.00 96.12 258 SER A O 1
ATOM 2041 N N . LYS A 1 259 ? -2.565 0.362 12.027 1.00 97.00 259 LYS A N 1
ATOM 2042 C CA . LYS A 1 259 ? -3.506 1.442 11.732 1.00 97.00 259 LYS A CA 1
ATOM 2043 C C . LYS A 1 259 ? -4.167 1.254 10.374 1.00 97.00 259 LYS A C 1
ATOM 2045 O O . LYS A 1 259 ? -3.646 0.576 9.493 1.00 97.00 259 LYS A O 1
ATOM 2050 N N . LEU A 1 260 ? -5.334 1.858 10.220 1.00 98.19 260 LEU A N 1
ATOM 2051 C CA . LEU A 1 260 ? -5.998 2.080 8.950 1.00 98.19 260 LEU A CA 1
ATOM 2052 C C . LEU A 1 260 ? -5.835 3.550 8.578 1.00 98.19 260 LEU A C 1
ATOM 2054 O O . LEU A 1 260 ? -6.221 4.436 9.335 1.00 98.19 260 LEU A O 1
ATOM 2058 N N . VAL A 1 261 ? -5.272 3.781 7.402 1.00 98.25 261 VAL A N 1
ATOM 2059 C CA . VAL A 1 261 ? -5.130 5.082 6.759 1.00 98.25 261 VAL A CA 1
ATOM 2060 C C . VAL A 1 261 ? -6.254 5.238 5.742 1.00 98.25 261 VAL A C 1
ATOM 2062 O O . VAL A 1 261 ? -6.525 4.294 4.996 1.00 98.25 261 VAL A O 1
ATOM 2065 N N . ARG A 1 262 ? -6.887 6.412 5.674 1.00 98.00 262 ARG A N 1
ATOM 2066 C CA . ARG A 1 262 ? -7.885 6.756 4.646 1.00 98.00 262 ARG A CA 1
ATOM 2067 C C . ARG A 1 262 ? -7.515 8.068 3.955 1.00 98.00 262 ARG A C 1
ATOM 2069 O O . ARG A 1 262 ? -7.091 9.007 4.619 1.00 98.00 262 ARG A O 1
ATOM 2076 N N . LEU A 1 263 ? -7.717 8.119 2.639 1.00 97.81 263 LEU A N 1
ATOM 2077 C CA . LEU A 1 263 ? -7.568 9.306 1.790 1.00 97.81 263 LEU A CA 1
ATOM 2078 C C . LEU A 1 263 ? -8.733 9.398 0.799 1.00 97.81 263 LEU A C 1
ATOM 2080 O O . LEU A 1 263 ? -9.214 8.376 0.300 1.00 97.81 263 LEU A O 1
ATOM 2084 N N . CYS A 1 264 ? -9.166 10.613 0.479 1.00 96.56 264 CYS A N 1
ATOM 2085 C CA . CYS A 1 264 ? -10.072 10.866 -0.636 1.00 96.56 264 CYS A CA 1
ATOM 2086 C C . CYS A 1 264 ? -9.363 10.660 -1.973 1.00 96.56 264 CYS A C 1
ATOM 2088 O O . CYS A 1 264 ? -8.206 11.031 -2.154 1.00 96.56 264 CYS A O 1
ATOM 2090 N N . LYS A 1 265 ? -10.084 10.123 -2.958 1.00 94.94 265 LYS A N 1
ATOM 2091 C CA . LYS A 1 265 ? -9.550 9.948 -4.318 1.00 94.94 265 LYS A CA 1
ATOM 2092 C C . LYS A 1 265 ? -9.368 11.268 -5.078 1.00 94.94 265 LYS A C 1
ATOM 2094 O O . LYS A 1 265 ? -8.558 11.345 -6.008 1.00 94.94 265 LYS A O 1
ATOM 2099 N N . GLU A 1 266 ? -10.182 12.265 -4.747 1.00 91.50 266 GLU A N 1
ATOM 2100 C CA . GLU A 1 266 ? -10.194 13.582 -5.398 1.00 91.50 266 GLU A CA 1
ATOM 2101 C C . GLU A 1 266 ? -9.279 14.595 -4.705 1.00 91.50 266 GLU A C 1
ATOM 2103 O O . GLU A 1 266 ? -8.934 15.609 -5.301 1.00 91.50 266 GLU A O 1
ATOM 2108 N N . ASP A 1 267 ? -8.816 14.286 -3.495 1.00 92.88 267 ASP A N 1
ATOM 2109 C CA . ASP A 1 267 ? -7.927 15.150 -2.732 1.00 92.88 267 ASP A CA 1
ATOM 2110 C C . ASP A 1 267 ? -6.498 15.103 -3.288 1.00 92.88 267 ASP A C 1
ATOM 2112 O O . ASP A 1 267 ? -5.788 14.099 -3.199 1.00 92.88 267 ASP A O 1
ATOM 2116 N N . THR A 1 268 ? -6.077 16.215 -3.882 1.00 90.94 268 THR A N 1
ATOM 2117 C CA . THR A 1 268 ? -4.727 16.393 -4.420 1.00 90.94 268 THR A CA 1
ATOM 2118 C C . THR A 1 268 ? -3.743 16.959 -3.400 1.00 90.94 268 THR A C 1
ATOM 2120 O O . THR A 1 268 ? -2.541 16.874 -3.634 1.00 90.94 268 THR A O 1
ATOM 2123 N N . ALA A 1 269 ? -4.230 17.514 -2.288 1.00 89.81 269 ALA A N 1
ATOM 2124 C CA . ALA A 1 269 ? -3.427 18.168 -1.254 1.00 89.81 269 ALA A CA 1
ATOM 2125 C C . ALA A 1 269 ? -3.133 17.258 -0.048 1.00 89.81 269 ALA A C 1
ATOM 2127 O O . ALA A 1 269 ? -2.338 17.624 0.809 1.00 89.81 269 ALA A O 1
ATOM 2128 N N . PHE A 1 270 ? -3.746 16.069 0.011 1.00 94.81 270 PHE A N 1
ATOM 2129 C CA . PHE A 1 270 ? -3.622 15.104 1.114 1.00 94.81 270 PHE A CA 1
ATOM 2130 C C . PHE A 1 270 ? -4.201 15.618 2.450 1.00 94.81 270 PHE A C 1
ATOM 2132 O O . PHE A 1 270 ? -3.909 15.079 3.521 1.00 94.81 270 PHE A O 1
ATOM 2139 N N . ASN A 1 271 ? -5.101 16.602 2.387 1.00 93.81 271 ASN A N 1
ATOM 2140 C CA . ASN A 1 271 ? -5.835 17.150 3.531 1.00 93.81 271 ASN A CA 1
ATOM 2141 C C . ASN A 1 271 ? -6.800 16.134 4.170 1.00 93.81 271 ASN A C 1
ATOM 2143 O O . ASN A 1 271 ? -7.113 16.210 5.357 1.00 93.81 271 ASN A O 1
ATOM 2147 N N . SER A 1 272 ? -7.264 15.155 3.395 1.00 96.12 272 SER A N 1
ATOM 2148 C CA . SER A 1 272 ? -8.171 14.086 3.829 1.00 96.12 272 SER A CA 1
ATOM 2149 C C . SER A 1 272 ? -7.488 12.971 4.628 1.00 96.12 272 SER A C 1
ATOM 2151 O O . SER A 1 272 ? -8.162 12.024 5.045 1.00 96.12 272 SER A O 1
ATOM 2153 N N . TYR A 1 273 ? -6.167 13.048 4.824 1.00 97.38 273 TYR A N 1
ATOM 2154 C CA . TYR A 1 273 ? -5.395 12.002 5.479 1.00 97.38 273 TYR A CA 1
ATOM 2155 C C . TYR A 1 273 ? -5.816 11.808 6.937 1.00 97.38 273 TYR A C 1
ATOM 2157 O O . TYR A 1 273 ? -5.700 12.718 7.766 1.00 97.38 273 TYR A O 1
ATOM 2165 N N . VAL A 1 274 ? -6.232 10.582 7.255 1.00 96.75 274 VAL A N 1
ATOM 2166 C CA . VAL A 1 274 ? -6.565 10.167 8.619 1.00 96.75 274 VAL A CA 1
ATOM 2167 C C . VAL A 1 274 ? -5.993 8.794 8.958 1.00 96.75 274 VAL A C 1
ATOM 2169 O O . VAL A 1 274 ? -6.080 7.883 8.134 1.00 96.75 274 VAL A O 1
ATOM 2172 N N . GLU A 1 275 ? -5.455 8.627 10.173 1.00 95.69 275 GLU A N 1
ATOM 2173 C CA . GLU A 1 275 ? -5.021 7.325 10.707 1.00 95.69 275 GLU A CA 1
ATOM 2174 C C . GLU A 1 275 ? -5.842 6.886 11.921 1.00 95.69 275 GLU A C 1
ATOM 2176 O O . GLU A 1 275 ? -5.938 7.606 12.914 1.00 95.69 275 GLU A O 1
ATOM 2181 N N . VAL A 1 276 ? -6.339 5.650 11.891 1.00 95.38 276 VAL A N 1
ATOM 2182 C CA . VAL A 1 276 ? -7.093 5.037 12.989 1.00 95.38 276 VAL A CA 1
ATOM 2183 C C . VAL A 1 276 ? -6.396 3.760 13.457 1.00 95.38 276 VAL A C 1
ATOM 2185 O O . VAL A 1 276 ? -6.234 2.848 12.648 1.00 95.38 276 VAL A O 1
ATOM 2188 N N . PRO A 1 277 ? -6.002 3.625 14.733 1.00 95.81 277 PRO A N 1
ATOM 2189 C CA . PRO A 1 277 ? -5.516 2.366 15.277 1.00 95.81 277 PRO A CA 1
ATOM 2190 C C . PRO A 1 277 ? -6.588 1.283 15.164 1.00 95.81 277 PRO A C 1
ATOM 2192 O O . PRO A 1 277 ? -7.756 1.517 15.480 1.00 95.81 277 PRO A O 1
ATOM 2195 N N . ILE A 1 278 ? -6.187 0.086 14.742 1.00 97.31 278 ILE A N 1
ATOM 2196 C CA . ILE A 1 278 ? -7.075 -1.067 14.582 1.00 97.31 278 ILE A CA 1
ATOM 2197 C C . ILE A 1 278 ? -6.499 -2.308 15.258 1.00 97.31 278 ILE A C 1
ATOM 2199 O O . ILE A 1 278 ? -5.287 -2.507 15.346 1.00 97.31 278 ILE A O 1
ATOM 2203 N N . GLY A 1 279 ? -7.391 -3.173 15.720 1.00 96.38 279 GLY A N 1
ATOM 2204 C CA . GLY A 1 279 ? -7.048 -4.451 16.328 1.00 96.38 279 GLY A CA 1
ATOM 2205 C C . GLY A 1 279 ? -8.303 -5.158 16.805 1.00 96.38 279 GLY A C 1
ATOM 2206 O O . GLY A 1 279 ? -9.419 -4.694 16.578 1.00 96.38 279 GLY A O 1
ATOM 2207 N N . CYS A 1 280 ? -8.145 -6.286 17.475 1.00 94.25 280 CYS A N 1
ATOM 2208 C CA . CYS A 1 280 ? -9.268 -6.987 18.087 1.00 94.25 280 CYS A CA 1
ATOM 2209 C C . CYS A 1 280 ? -8.841 -7.651 19.390 1.00 94.25 280 CYS A C 1
ATOM 2211 O O . CYS A 1 280 ? -7.655 -7.847 19.654 1.00 94.25 280 CYS A O 1
ATOM 2213 N N . GLU A 1 281 ? -9.826 -7.979 20.217 1.00 93.75 281 GLU A N 1
ATOM 2214 C CA . GLU A 1 281 ? -9.607 -8.617 21.506 1.00 93.75 281 GLU A CA 1
ATOM 2215 C C . GLU A 1 281 ? -10.542 -9.811 21.649 1.00 93.75 281 GLU A C 1
ATOM 2217 O O . GLU A 1 281 ? -11.724 -9.729 21.308 1.00 93.75 281 GLU A O 1
ATOM 2222 N N . ARG A 1 282 ? -10.019 -10.928 22.155 1.00 90.75 282 ARG A N 1
ATOM 2223 C CA . ARG A 1 282 ? -10.817 -12.115 22.462 1.00 90.75 282 ARG A CA 1
ATOM 2224 C C . ARG A 1 282 ? -10.377 -12.687 23.799 1.00 90.75 282 ARG A C 1
ATOM 2226 O O . ARG A 1 282 ? -9.205 -12.991 23.980 1.00 90.75 282 ARG A O 1
ATOM 2233 N N . SER A 1 283 ? -11.322 -12.853 24.723 1.00 89.75 283 SER A N 1
ATOM 2234 C CA . SER A 1 283 ? -11.065 -13.444 26.047 1.00 89.75 283 SER A CA 1
ATOM 2235 C C . SER A 1 283 ? -9.922 -12.758 26.819 1.00 89.75 283 SER A C 1
ATOM 2237 O O . SER A 1 283 ? -9.113 -13.435 27.447 1.00 89.75 283 SER A O 1
ATOM 2239 N N . GLY A 1 284 ? -9.829 -11.424 26.745 1.00 90.69 284 GLY A N 1
ATOM 2240 C CA . GLY A 1 284 ? -8.776 -10.638 27.404 1.00 90.69 284 GLY A CA 1
ATOM 2241 C C . GLY A 1 284 ? -7.419 -10.638 26.691 1.00 90.69 284 GLY A C 1
ATOM 2242 O O . GLY A 1 284 ? -6.459 -10.079 27.216 1.00 90.69 284 GLY A O 1
ATOM 2243 N N . VAL A 1 285 ? -7.304 -11.266 25.514 1.00 92.94 285 VAL A N 1
ATOM 2244 C CA . VAL A 1 285 ? -6.084 -11.240 24.699 1.00 92.94 285 VAL A CA 1
ATOM 2245 C C . VAL A 1 285 ? -6.228 -10.240 23.561 1.00 92.94 285 VAL A C 1
ATOM 2247 O O . VAL A 1 285 ? -7.143 -10.352 22.746 1.00 92.94 285 VAL A O 1
ATOM 2250 N N . GLU A 1 286 ? -5.288 -9.299 23.481 1.00 93.50 286 GLU A N 1
ATOM 2251 C CA . GLU A 1 286 ? -5.219 -8.309 22.409 1.00 93.50 286 GLU A CA 1
ATOM 2252 C C . GLU A 1 286 ? -4.371 -8.785 21.220 1.00 93.50 286 GLU A C 1
ATOM 2254 O O . GLU A 1 286 ? -3.221 -9.221 21.361 1.00 93.50 286 GLU A O 1
ATOM 2259 N N . TYR A 1 287 ? -4.928 -8.618 20.023 1.00 95.25 287 TYR A N 1
ATOM 2260 C CA . TYR A 1 287 ? -4.282 -8.899 18.748 1.00 95.25 287 TYR A CA 1
ATOM 2261 C C . TYR A 1 287 ? -4.107 -7.586 17.981 1.00 95.25 287 TYR A C 1
ATOM 2263 O O . TYR A 1 287 ? -5.079 -6.998 17.498 1.00 95.25 287 TYR A O 1
ATOM 2271 N N . ARG A 1 288 ? -2.860 -7.101 17.919 1.00 93.81 288 ARG A N 1
ATOM 2272 C CA . ARG A 1 288 ? -2.525 -5.736 17.472 1.00 93.81 288 ARG A CA 1
ATOM 2273 C C . ARG A 1 288 ? -1.529 -5.700 16.306 1.00 93.81 288 ARG A C 1
ATOM 2275 O O . ARG A 1 288 ? -1.286 -4.623 15.770 1.00 93.81 288 ARG A O 1
ATOM 2282 N N . LEU A 1 289 ? -0.972 -6.842 15.880 1.00 94.31 289 LEU A N 1
ATOM 2283 C CA . LEU A 1 289 ? 0.014 -6.928 14.787 1.00 94.31 289 LEU A CA 1
ATOM 2284 C C . LEU A 1 289 ? -0.597 -7.495 13.506 1.00 94.31 289 LEU A C 1
ATOM 2286 O O . LEU A 1 289 ? -0.698 -8.715 13.355 1.00 94.31 289 LEU A O 1
ATOM 2290 N N . LEU A 1 290 ? -0.971 -6.628 12.571 1.00 95.31 290 LEU A N 1
ATOM 2291 C CA . LEU A 1 290 ? -1.567 -7.020 11.301 1.00 95.31 290 LEU A CA 1
ATOM 2292 C C . LEU A 1 290 ? -0.616 -7.906 10.485 1.00 95.31 290 LEU A C 1
ATOM 2294 O O . LEU A 1 290 ? 0.564 -7.601 10.339 1.00 95.31 290 LEU A O 1
ATOM 2298 N N . GLN A 1 291 ? -1.146 -9.008 9.958 1.00 92.56 291 GLN A N 1
ATOM 2299 C CA . GLN A 1 291 ? -0.430 -9.944 9.085 1.00 92.56 291 GLN A CA 1
ATOM 2300 C C . GLN A 1 291 ? -0.945 -9.883 7.649 1.00 92.56 291 GLN A C 1
ATOM 2302 O O . GLN A 1 291 ? -0.164 -9.936 6.706 1.00 92.56 291 GLN A O 1
ATOM 2307 N N . ALA A 1 292 ? -2.265 -9.786 7.488 1.00 92.81 292 ALA A N 1
ATOM 2308 C CA . ALA A 1 292 ? -2.927 -9.741 6.195 1.00 92.81 292 ALA A CA 1
ATOM 2309 C C . ALA A 1 292 ? -4.336 -9.172 6.332 1.00 92.81 292 ALA A C 1
ATOM 2311 O O . ALA A 1 292 ? -4.926 -9.202 7.417 1.00 92.81 292 ALA A O 1
ATOM 2312 N N . ALA A 1 293 ? -4.891 -8.716 5.214 1.00 95.06 293 ALA A N 1
ATOM 2313 C CA . ALA A 1 293 ? -6.283 -8.322 5.129 1.00 95.06 293 ALA A CA 1
ATOM 2314 C C . ALA A 1 293 ? -6.862 -8.571 3.737 1.00 95.06 293 ALA A C 1
ATOM 2316 O O . ALA A 1 293 ? -6.121 -8.744 2.769 1.00 95.06 293 ALA A O 1
ATOM 2317 N N . TYR A 1 294 ? -8.189 -8.587 3.659 1.00 94.25 294 TYR A N 1
ATOM 2318 C CA . TYR A 1 294 ? -8.928 -8.723 2.415 1.00 94.25 294 TYR A CA 1
ATOM 2319 C C . TYR A 1 294 ? -10.289 -8.028 2.509 1.00 94.25 294 TYR A C 1
ATOM 2321 O O . TYR A 1 294 ? -11.038 -8.249 3.465 1.00 94.25 294 TYR A O 1
ATOM 2329 N N . LEU A 1 295 ? -10.614 -7.198 1.517 1.00 94.94 295 LEU A N 1
ATOM 2330 C CA . LEU A 1 295 ? -11.932 -6.580 1.386 1.00 94.94 295 LEU A CA 1
ATOM 2331 C C . LEU A 1 295 ? -12.892 -7.534 0.665 1.00 94.94 295 LEU A C 1
ATOM 2333 O O . LEU A 1 295 ? -12.580 -8.018 -0.419 1.00 94.94 295 LEU A O 1
ATOM 2337 N N . SER A 1 296 ? -14.067 -7.780 1.238 1.00 92.19 296 SER A N 1
ATOM 2338 C CA . SER A 1 296 ? -15.119 -8.590 0.615 1.00 92.19 296 SER A CA 1
ATOM 2339 C C . SER A 1 296 ? -16.499 -8.030 0.934 1.00 92.19 296 SER A C 1
ATOM 2341 O O . SER A 1 296 ? -16.696 -7.337 1.930 1.00 92.19 296 SER A O 1
ATOM 2343 N N . LYS A 1 297 ? -17.489 -8.397 0.120 1.00 91.75 297 LYS A N 1
ATOM 2344 C CA . LYS A 1 297 ? -18.902 -8.190 0.443 1.00 91.75 297 LYS A CA 1
ATOM 2345 C C . LYS A 1 297 ? -19.346 -9.089 1.590 1.00 91.75 297 LYS A C 1
ATOM 2347 O O . LYS A 1 297 ? -18.796 -10.178 1.794 1.00 91.75 297 LYS A O 1
ATOM 2352 N N . ALA A 1 298 ? -20.363 -8.641 2.322 1.00 88.75 298 ALA A N 1
ATOM 2353 C CA . ALA A 1 298 ? -20.957 -9.409 3.406 1.00 88.75 298 ALA A CA 1
ATOM 2354 C C . ALA A 1 298 ? -21.704 -10.646 2.891 1.00 88.75 298 ALA A C 1
ATOM 2356 O O . ALA A 1 298 ? -21.571 -11.727 3.459 1.00 88.75 298 ALA A O 1
ATOM 2357 N N . GLY A 1 299 ? -22.493 -10.520 1.824 1.00 88.06 299 GLY A N 1
ATOM 2358 C CA . GLY A 1 299 ? -23.429 -11.566 1.410 1.00 88.06 299 GLY A CA 1
ATOM 2359 C C . GLY A 1 299 ? -24.598 -11.725 2.392 1.00 88.06 299 GLY A C 1
ATOM 2360 O O . GLY A 1 299 ? -24.526 -11.357 3.566 1.00 88.06 299 GLY A O 1
ATOM 2361 N N . ALA A 1 300 ? -25.725 -12.264 1.924 1.00 87.69 300 ALA A N 1
ATOM 2362 C CA . ALA A 1 300 ? -26.986 -12.139 2.662 1.00 87.69 300 ALA A CA 1
ATOM 2363 C C . ALA A 1 300 ? -27.033 -12.871 4.017 1.00 87.69 300 ALA A C 1
ATOM 2365 O O . ALA A 1 300 ? -27.857 -12.527 4.866 1.00 87.69 300 ALA A O 1
ATOM 2366 N N . VAL A 1 301 ? -26.218 -13.907 4.238 1.00 85.06 301 VAL A N 1
ATOM 2367 C CA . VAL A 1 301 ? -26.219 -14.666 5.504 1.00 85.06 301 VAL A CA 1
ATOM 2368 C C . VAL A 1 301 ? -25.459 -13.924 6.605 1.00 85.06 301 VAL A C 1
ATOM 2370 O O . VAL A 1 301 ? -26.012 -13.701 7.684 1.00 85.06 301 VAL A O 1
ATOM 2373 N N . LEU A 1 302 ? -24.220 -13.506 6.333 1.00 84.88 302 LEU A N 1
ATOM 2374 C CA . LEU A 1 302 ? -23.414 -12.772 7.309 1.00 84.88 302 LEU A CA 1
ATOM 2375 C C . LEU A 1 302 ? -23.992 -11.377 7.560 1.00 84.88 302 LEU A C 1
ATOM 2377 O O . LEU A 1 302 ? -24.062 -10.948 8.709 1.00 84.88 302 LEU A O 1
ATOM 2381 N N . ALA A 1 303 ? -24.510 -10.728 6.513 1.00 88.88 303 ALA A N 1
ATOM 2382 C CA . ALA A 1 303 ? -25.179 -9.435 6.606 1.00 88.88 303 ALA A CA 1
ATOM 2383 C C . ALA A 1 303 ? -26.316 -9.423 7.642 1.00 88.88 303 ALA A C 1
ATOM 2385 O O . ALA A 1 303 ? -26.365 -8.542 8.497 1.00 88.88 303 ALA A O 1
ATOM 2386 N N . ARG A 1 304 ? -27.168 -10.460 7.646 1.00 88.44 304 ARG A N 1
ATOM 2387 C CA . ARG A 1 304 ? -28.251 -10.621 8.635 1.00 88.44 304 ARG A CA 1
ATOM 2388 C C . ARG A 1 304 ? -27.749 -10.737 10.073 1.00 88.44 304 ARG A C 1
ATOM 2390 O O . ARG A 1 304 ? -28.418 -10.261 10.980 1.00 88.44 304 ARG A O 1
ATOM 2397 N N . THR A 1 305 ? -26.596 -11.370 10.277 1.00 84.50 305 THR A N 1
ATOM 2398 C CA . THR A 1 305 ? -26.015 -11.560 11.618 1.00 84.50 305 THR A CA 1
ATOM 2399 C C . THR A 1 305 ? -25.352 -10.281 12.122 1.00 84.50 305 THR A C 1
ATOM 2401 O O . THR A 1 305 ? -25.432 -9.971 13.305 1.00 84.50 305 THR A O 1
ATOM 2404 N N . LEU A 1 306 ? -24.707 -9.536 11.223 1.00 87.56 306 LEU A N 1
ATOM 2405 C CA . LEU A 1 306 ? -23.996 -8.300 11.547 1.00 87.56 306 LEU A CA 1
ATOM 2406 C C . LEU A 1 306 ? -24.888 -7.049 11.506 1.00 87.56 306 LEU A C 1
ATOM 2408 O O . LEU A 1 306 ? -24.425 -5.971 11.864 1.00 87.56 306 LEU A O 1
ATOM 2412 N N . GLY A 1 307 ? -26.144 -7.171 11.066 1.00 90.44 307 GLY A N 1
ATOM 2413 C CA . GLY A 1 307 ? -27.054 -6.032 10.919 1.00 90.44 307 GLY A CA 1
ATOM 2414 C C . GLY A 1 307 ? -26.636 -5.060 9.811 1.00 90.44 307 GLY A C 1
ATOM 2415 O O . GLY A 1 307 ? -26.876 -3.861 9.924 1.00 90.44 307 GLY A O 1
ATOM 2416 N N . VAL A 1 308 ? -25.996 -5.565 8.753 1.00 93.38 308 VAL A N 1
ATOM 2417 C CA . VAL A 1 308 ? -25.534 -4.779 7.593 1.00 93.38 308 VAL A CA 1
ATOM 2418 C C . VAL A 1 308 ? -26.261 -5.215 6.323 1.00 93.38 308 VAL A C 1
ATOM 2420 O O . VAL A 1 308 ? -27.007 -6.198 6.326 1.00 93.38 308 VAL A O 1
ATOM 2423 N N . ARG A 1 309 ? -26.072 -4.496 5.215 1.00 94.25 309 ARG A N 1
ATOM 2424 C CA . ARG A 1 309 ? -26.608 -4.904 3.909 1.00 94.25 309 ARG A CA 1
ATOM 2425 C C . ARG A 1 309 ? -25.690 -5.945 3.256 1.00 94.25 309 ARG A C 1
ATOM 2427 O O . ARG A 1 309 ? -24.486 -5.925 3.500 1.00 94.25 309 ARG A O 1
ATOM 2434 N N . PRO A 1 310 ? -26.218 -6.830 2.388 1.00 92.56 310 PRO A N 1
ATOM 2435 C CA . PRO A 1 310 ? -25.403 -7.823 1.677 1.00 92.56 310 PRO A CA 1
ATOM 2436 C C . PRO A 1 310 ? -24.230 -7.219 0.887 1.00 92.56 310 PRO A C 1
ATOM 2438 O O . PRO A 1 310 ? -23.167 -7.833 0.823 1.00 92.56 310 PRO A O 1
ATOM 2441 N N . GLU A 1 311 ? -24.429 -6.012 0.352 1.00 93.00 311 GLU A N 1
ATOM 2442 C CA . GLU A 1 311 ? -23.465 -5.272 -0.474 1.00 93.00 311 GLU A CA 1
ATOM 2443 C C . GLU A 1 311 ? -22.501 -4.386 0.323 1.00 93.00 311 GLU A C 1
ATOM 2445 O O . GLU A 1 311 ? -21.610 -3.764 -0.266 1.00 93.00 311 GLU A O 1
ATOM 2450 N N . ASP A 1 312 ? -22.683 -4.288 1.644 1.00 93.44 312 ASP A N 1
ATOM 2451 C CA . ASP A 1 312 ? -21.780 -3.504 2.480 1.00 93.44 312 ASP A CA 1
ATOM 2452 C C . ASP A 1 312 ? -20.409 -4.195 2.546 1.00 93.44 312 ASP A C 1
ATOM 2454 O O . ASP A 1 312 ? -20.294 -5.427 2.604 1.00 93.44 312 ASP A O 1
ATOM 2458 N N . ASP A 1 313 ? -19.362 -3.374 2.525 1.00 96.12 313 ASP A N 1
ATOM 2459 C CA . ASP A 1 313 ? -17.980 -3.834 2.541 1.00 96.12 313 ASP A CA 1
ATOM 2460 C C . ASP A 1 313 ? -17.552 -4.262 3.949 1.00 96.12 313 ASP A C 1
ATOM 2462 O O . ASP A 1 313 ? -17.679 -3.515 4.929 1.00 96.12 313 ASP A O 1
ATOM 2466 N N . LEU A 1 314 ? -16.991 -5.467 4.028 1.00 95.81 314 LEU A N 1
ATOM 2467 C CA . LEU A 1 314 ? -16.374 -6.036 5.215 1.00 95.81 314 LEU A CA 1
ATOM 2468 C C . LEU A 1 314 ? -14.880 -6.229 4.981 1.00 95.81 314 LEU A C 1
ATOM 2470 O O . LEU A 1 314 ? -14.449 -6.806 3.980 1.00 95.81 314 LEU A O 1
ATOM 2474 N N . LEU A 1 315 ? -14.089 -5.785 5.948 1.00 97.56 315 LEU A N 1
ATOM 2475 C CA . LEU A 1 315 ? -12.650 -5.972 5.956 1.00 97.56 315 LEU A CA 1
ATOM 2476 C C . LEU A 1 315 ? -12.308 -7.155 6.863 1.00 97.56 315 LEU A C 1
ATOM 2478 O O . LEU A 1 315 ? -12.448 -7.077 8.084 1.00 97.56 315 LEU A O 1
ATOM 2482 N N . PHE A 1 316 ? -11.854 -8.246 6.256 1.00 95.69 316 PHE A N 1
ATOM 2483 C CA . PHE A 1 316 ? -11.321 -9.405 6.961 1.00 95.69 316 PHE A CA 1
ATOM 2484 C C . PHE A 1 316 ? -9.844 -9.167 7.241 1.00 95.69 316 PHE A C 1
ATOM 2486 O O . PHE A 1 316 ? -9.102 -8.807 6.332 1.00 95.69 316 PHE A O 1
ATOM 2493 N N . THR A 1 317 ? -9.398 -9.380 8.474 1.00 96.81 317 THR A N 1
ATOM 2494 C CA . THR A 1 317 ? -8.011 -9.135 8.880 1.00 96.81 317 THR A CA 1
ATOM 2495 C C . THR A 1 317 ? -7.474 -10.269 9.733 1.00 96.81 317 THR A C 1
ATOM 2497 O O . THR A 1 317 ? -8.198 -10.874 10.521 1.00 96.81 317 THR A O 1
ATOM 2500 N N . VAL A 1 318 ? -6.176 -10.523 9.627 1.00 95.81 318 VAL A N 1
ATOM 2501 C CA . VAL A 1 318 ? -5.453 -11.441 10.507 1.00 95.81 318 VAL A CA 1
ATOM 2502 C C . VAL A 1 318 ? -4.479 -10.641 11.353 1.00 95.81 318 VAL A C 1
ATOM 2504 O O . VAL A 1 318 ? -3.652 -9.909 10.811 1.00 95.81 318 VAL A O 1
ATOM 2507 N N . PHE A 1 319 ? -4.548 -10.808 12.670 1.00 95.94 319 PHE A N 1
ATOM 2508 C CA . PHE A 1 319 ? -3.628 -10.190 13.620 1.00 95.94 319 PHE A CA 1
ATOM 2509 C C . PHE A 1 319 ? -2.884 -11.248 14.432 1.00 95.94 319 PHE A C 1
ATOM 2511 O O . PHE A 1 319 ? -3.472 -12.248 14.832 1.00 95.94 319 PHE A O 1
ATOM 2518 N N . SER A 1 320 ? -1.612 -11.001 14.737 1.00 94.69 320 SER A N 1
ATOM 2519 C CA . SER A 1 320 ? -0.875 -11.743 15.766 1.00 94.69 320 SER A CA 1
ATOM 2520 C C . SER A 1 320 ? -1.042 -11.075 17.132 1.00 94.69 320 SER A C 1
ATOM 2522 O O . SER A 1 320 ? -1.286 -9.866 17.225 1.00 94.69 320 SER A O 1
ATOM 2524 N N . LYS A 1 321 ? -0.884 -11.864 18.196 1.00 92.75 321 LYS A N 1
ATOM 2525 C CA . LYS A 1 321 ? -0.962 -11.402 19.586 1.00 92.75 321 LYS A CA 1
ATOM 2526 C C . LYS A 1 321 ? 0.116 -10.377 19.944 1.00 92.75 321 LYS A C 1
ATOM 2528 O O . LYS A 1 321 ? 1.283 -10.528 19.572 1.00 92.75 321 LYS A O 1
ATOM 2533 N N . GLY A 1 322 ? -0.267 -9.414 20.785 1.00 85.62 322 GLY A N 1
ATOM 2534 C CA . GLY A 1 322 ? 0.632 -8.414 21.363 1.00 85.62 322 GLY A CA 1
ATOM 2535 C C . GLY A 1 322 ? 1.048 -7.341 20.360 1.00 85.62 322 GLY A C 1
ATOM 2536 O O . GLY A 1 322 ? 0.423 -7.203 19.318 1.00 85.62 322 GLY A O 1
ATOM 2537 N N . GLN A 1 323 ? 2.096 -6.580 20.694 1.00 80.38 323 GLN A N 1
ATOM 2538 C CA . GLN A 1 323 ? 2.602 -5.432 19.915 1.00 80.38 323 GLN A CA 1
ATOM 2539 C C . GLN A 1 323 ? 4.113 -5.514 19.625 1.00 80.38 323 GLN A C 1
ATOM 2541 O O . GLN A 1 323 ? 4.705 -4.600 19.061 1.00 80.38 323 GLN A O 1
ATOM 2546 N N . LYS A 1 324 ? 4.774 -6.603 20.030 1.00 80.94 324 LYS A N 1
ATOM 2547 C CA . LYS A 1 324 ? 6.236 -6.749 19.970 1.00 80.94 324 LYS A CA 1
ATOM 2548 C C . LYS A 1 324 ? 6.667 -7.689 18.841 1.00 80.94 324 LYS A C 1
ATOM 2550 O O . LYS A 1 324 ? 5.932 -8.597 18.464 1.00 80.94 324 LYS A O 1
ATOM 2555 N N . ARG A 1 325 ? 7.916 -7.538 18.380 1.00 70.31 325 ARG A N 1
ATOM 2556 C CA . ARG A 1 325 ? 8.619 -8.482 17.481 1.00 70.31 325 ARG A CA 1
ATOM 2557 C C . ARG A 1 325 ? 7.932 -8.699 16.117 1.00 70.31 325 ARG A C 1
ATOM 2559 O O . ARG A 1 325 ? 7.604 -9.834 15.779 1.00 70.31 325 ARG A O 1
ATOM 2566 N N . LYS A 1 326 ? 7.802 -7.654 15.281 1.00 71.25 326 LYS A N 1
ATOM 2567 C CA . LYS A 1 326 ? 7.307 -7.757 13.882 1.00 71.25 326 LYS A CA 1
ATOM 2568 C C . LYS A 1 326 ? 7.929 -8.939 13.119 1.00 71.25 326 LYS A C 1
ATOM 2570 O O . LYS A 1 326 ? 7.208 -9.789 12.611 1.00 71.25 326 LYS A O 1
ATOM 2575 N N . MET A 1 327 ? 9.264 -9.023 13.053 1.00 66.50 327 MET A N 1
ATOM 2576 C CA . MET A 1 327 ? 9.945 -10.052 12.244 1.00 66.50 327 MET A CA 1
ATOM 2577 C C . MET A 1 327 ? 9.667 -11.491 12.709 1.00 66.50 327 MET A C 1
ATOM 2579 O O . MET A 1 327 ? 9.767 -12.421 11.909 1.00 66.50 327 MET A O 1
ATOM 2583 N N . LYS A 1 328 ? 9.302 -11.687 13.983 1.00 71.56 328 LYS A N 1
ATOM 2584 C CA . LYS A 1 328 ? 9.033 -12.999 14.582 1.00 71.56 328 LYS A CA 1
ATOM 2585 C C . LYS A 1 328 ? 7.807 -12.932 15.495 1.00 71.56 328 LYS A C 1
ATOM 2587 O O . LYS A 1 328 ? 7.900 -13.216 16.689 1.00 71.56 328 LYS A O 1
ATOM 2592 N N . SER A 1 329 ? 6.673 -12.518 14.921 1.00 77.81 329 SER A N 1
ATOM 2593 C CA . SER A 1 329 ? 5.399 -12.447 15.644 1.00 77.81 329 SER A CA 1
ATOM 2594 C C . SER A 1 329 ? 5.027 -13.807 16.231 1.00 77.81 329 SER A C 1
ATOM 2596 O O . SER A 1 329 ? 5.350 -14.844 15.641 1.00 77.81 329 SER A O 1
ATOM 2598 N N . LEU A 1 330 ? 4.350 -13.785 17.381 1.00 84.50 330 LEU A N 1
ATOM 2599 C CA . LEU A 1 330 ? 3.895 -14.979 18.095 1.00 84.50 330 LEU A CA 1
ATOM 2600 C C . LEU A 1 330 ? 2.988 -15.850 17.221 1.00 84.50 330 LEU A C 1
ATOM 2602 O O . LEU A 1 330 ? 2.328 -15.340 16.318 1.00 84.50 330 LEU A O 1
ATOM 2606 N N . ASP A 1 331 ? 2.954 -17.154 17.506 1.00 88.94 331 ASP A N 1
ATOM 2607 C CA . ASP A 1 331 ? 2.106 -18.081 16.751 1.00 88.94 331 ASP A CA 1
ATOM 2608 C C . ASP A 1 331 ? 0.607 -17.856 17.030 1.00 88.94 331 ASP A C 1
ATOM 2610 O O . ASP A 1 331 ? -0.225 -18.094 16.156 1.00 88.94 331 ASP A O 1
ATOM 2614 N N . GLU A 1 332 ? 0.271 -17.308 18.203 1.00 93.56 332 GLU A N 1
ATOM 2615 C CA . GLU A 1 332 ? -1.102 -16.955 18.557 1.00 93.56 332 GLU A CA 1
ATOM 2616 C C . GLU A 1 332 ? -1.631 -15.812 17.676 1.00 93.56 332 GLU A C 1
ATOM 2618 O O . GLU A 1 332 ? -1.079 -14.704 17.654 1.00 93.56 332 GLU A O 1
ATOM 2623 N N . SER A 1 333 ? -2.715 -16.080 16.949 1.00 94.25 333 SER A N 1
ATOM 2624 C CA . SER A 1 333 ? -3.289 -15.181 15.947 1.00 94.25 333 SER A CA 1
ATOM 2625 C C . SER A 1 333 ? -4.818 -15.226 15.924 1.00 94.25 333 SER A C 1
ATOM 2627 O O . SER A 1 333 ? -5.432 -16.220 16.311 1.00 94.25 333 SER A O 1
ATOM 2629 N N . ALA A 1 334 ? -5.440 -14.150 15.442 1.00 94.38 334 ALA A N 1
ATOM 2630 C CA . ALA A 1 334 ? -6.886 -13.987 15.344 1.00 94.38 334 ALA A CA 1
ATOM 2631 C C . ALA A 1 334 ? -7.313 -13.510 13.949 1.00 94.38 334 ALA A C 1
ATOM 2633 O O . ALA A 1 334 ? -6.703 -12.603 13.386 1.00 94.38 334 ALA A O 1
ATOM 2634 N N . LEU A 1 335 ? -8.385 -14.105 13.422 1.00 94.38 335 LEU A N 1
ATOM 2635 C CA . LEU A 1 335 ? -9.149 -13.605 12.283 1.00 94.38 335 LEU A CA 1
ATOM 2636 C C . LEU A 1 335 ? -10.257 -12.698 12.816 1.00 94.38 335 LEU A C 1
ATOM 2638 O O . LEU A 1 335 ? -11.093 -13.142 13.611 1.00 94.38 335 LEU A O 1
ATOM 2642 N N . CYS A 1 336 ? -10.284 -11.457 12.348 1.00 95.12 336 CYS A N 1
ATOM 2643 C CA . CYS A 1 336 ? -11.214 -10.428 12.788 1.00 95.12 336 CYS A CA 1
ATOM 2644 C C . CYS A 1 336 ? -11.912 -9.773 11.592 1.00 95.12 336 CYS A C 1
ATOM 2646 O O . CYS A 1 336 ? -11.392 -9.773 10.476 1.00 95.12 336 CYS A O 1
ATOM 2648 N N . ILE A 1 337 ? -13.119 -9.259 11.823 1.00 95.62 337 ILE A N 1
ATOM 2649 C CA . ILE A 1 337 ? -13.923 -8.562 10.815 1.00 95.62 337 ILE A CA 1
ATOM 2650 C C . ILE A 1 337 ? -14.158 -7.131 11.273 1.00 95.62 337 ILE A C 1
ATOM 2652 O O . ILE A 1 337 ? -14.568 -6.899 12.412 1.00 95.62 337 ILE A O 1
ATOM 2656 N N . PHE A 1 338 ? -13.975 -6.186 10.359 1.00 97.31 338 PHE A N 1
ATOM 2657 C CA . PHE A 1 338 ? -14.439 -4.818 10.520 1.00 97.31 338 PHE A CA 1
ATOM 2658 C C . PHE A 1 338 ? -15.516 -4.504 9.493 1.00 97.31 338 PHE A C 1
ATOM 2660 O O . PHE A 1 338 ? -15.385 -4.822 8.311 1.00 97.31 338 PHE A O 1
ATOM 2667 N N . ILE A 1 339 ? -16.567 -3.833 9.948 1.00 96.06 339 ILE A N 1
ATOM 2668 C CA . ILE A 1 339 ? -17.580 -3.257 9.071 1.00 96.06 339 ILE A CA 1
ATOM 2669 C C . ILE A 1 339 ? -17.053 -1.889 8.646 1.00 96.06 339 ILE A C 1
ATOM 2671 O O . ILE A 1 339 ? -16.895 -1.008 9.491 1.00 96.06 339 ILE A O 1
ATOM 2675 N N . LEU A 1 340 ? -16.781 -1.693 7.352 1.00 96.50 340 LEU A N 1
ATOM 2676 C CA . LEU A 1 340 ? -16.128 -0.466 6.878 1.00 96.50 340 LEU A CA 1
ATOM 2677 C C . LEU A 1 340 ? -16.939 0.792 7.224 1.00 96.50 340 LEU A C 1
ATOM 2679 O O . LEU A 1 340 ? -16.371 1.829 7.561 1.00 96.50 340 LEU A O 1
ATOM 2683 N N . LYS A 1 341 ? -18.272 0.670 7.231 1.00 94.06 341 LYS A N 1
ATOM 2684 C CA . LYS A 1 341 ? -19.181 1.730 7.674 1.00 94.06 341 LYS A CA 1
ATOM 2685 C C . LYS A 1 341 ? -18.885 2.195 9.106 1.00 94.06 341 LYS A C 1
ATOM 2687 O O . LYS A 1 341 ? -18.740 3.388 9.313 1.00 94.06 341 LYS A O 1
ATOM 2692 N N . GLN A 1 342 ? -18.691 1.277 10.057 1.00 94.62 342 GLN A N 1
ATOM 2693 C CA . GLN A 1 342 ? -18.388 1.635 11.451 1.00 94.62 342 GLN A CA 1
ATOM 2694 C C . GLN A 1 342 ? -17.036 2.348 11.588 1.00 94.62 342 GLN A C 1
ATOM 2696 O O . GLN A 1 342 ? -16.894 3.255 12.403 1.00 94.62 342 GLN A O 1
ATOM 2701 N N . ILE A 1 343 ? -16.043 1.971 10.773 1.00 96.12 343 ILE A N 1
ATOM 2702 C CA . ILE A 1 343 ? -14.760 2.686 10.726 1.00 96.12 343 ILE A CA 1
ATOM 2703 C C . ILE A 1 343 ? -14.977 4.120 10.230 1.00 96.12 343 ILE A C 1
ATOM 2705 O O . ILE A 1 343 ? -14.463 5.065 10.825 1.00 96.12 343 ILE A O 1
ATOM 2709 N N . ASN A 1 344 ? -15.747 4.292 9.154 1.00 95.56 344 ASN A N 1
ATOM 2710 C CA . ASN A 1 344 ? -16.042 5.609 8.594 1.00 95.56 344 ASN A CA 1
ATOM 2711 C C . ASN A 1 344 ? -16.855 6.482 9.560 1.00 95.56 344 ASN A C 1
ATOM 2713 O O . ASN A 1 344 ? -16.527 7.659 9.700 1.00 95.56 344 ASN A O 1
ATOM 2717 N N . ASP A 1 345 ? -17.837 5.909 10.259 1.00 94.31 345 ASP A N 1
ATOM 2718 C CA . ASP A 1 345 ? -18.607 6.593 11.303 1.00 94.31 345 ASP A CA 1
ATOM 2719 C C . ASP A 1 345 ? -17.665 7.092 12.410 1.00 94.31 345 ASP A C 1
ATOM 2721 O O . ASP A 1 345 ? -17.718 8.258 12.799 1.00 94.31 345 ASP A O 1
ATOM 2725 N N . ARG A 1 346 ? -16.699 6.261 12.831 1.00 94.88 346 ARG A N 1
ATOM 2726 C CA . ARG A 1 346 ? -15.714 6.660 13.842 1.00 94.88 346 ARG A CA 1
ATOM 2727 C C . ARG A 1 346 ? -14.788 7.785 13.377 1.00 94.88 346 ARG A C 1
ATOM 2729 O O . ARG A 1 346 ? -14.471 8.691 14.147 1.00 94.88 346 ARG A O 1
ATOM 2736 N N . ILE A 1 347 ? -14.350 7.740 12.120 1.00 95.19 347 ILE A N 1
ATOM 2737 C CA . ILE A 1 347 ? -13.554 8.816 11.517 1.00 95.19 347 ILE A CA 1
ATOM 2738 C C . ILE A 1 347 ? -14.367 10.116 11.476 1.00 95.19 347 ILE A C 1
ATOM 2740 O O . ILE A 1 347 ? -13.852 11.178 11.822 1.00 95.19 347 ILE A O 1
ATOM 2744 N N . LYS A 1 348 ? -15.642 10.035 11.085 1.00 94.06 348 LYS A N 1
ATOM 2745 C CA . LYS A 1 348 ? -16.553 11.179 11.024 1.00 94.06 348 LYS A CA 1
ATOM 2746 C C . LYS A 1 348 ? -16.769 11.807 12.398 1.00 94.06 348 LYS A C 1
ATOM 2748 O O . LYS A 1 348 ? -16.630 13.020 12.526 1.00 94.06 348 LYS A O 1
ATOM 2753 N N . GLU A 1 349 ? -17.036 11.006 13.427 1.00 93.44 349 GLU A N 1
ATOM 2754 C CA . GLU A 1 349 ? -17.151 11.479 14.814 1.00 93.44 349 GLU A CA 1
ATOM 2755 C C . GLU A 1 349 ? -15.885 12.215 15.266 1.00 93.44 349 GLU A C 1
ATOM 2757 O O . GLU A 1 349 ? -15.956 13.289 15.871 1.00 93.44 349 GLU A O 1
ATOM 2762 N N . ARG A 1 350 ? -14.710 11.664 14.936 1.00 93.69 350 ARG A N 1
ATOM 2763 C CA . ARG A 1 350 ? -13.425 12.268 15.289 1.00 93.69 350 ARG A CA 1
ATOM 2764 C C . ARG A 1 350 ? -13.178 13.594 14.569 1.00 93.69 350 ARG A C 1
ATOM 2766 O O . ARG A 1 350 ? -12.691 14.535 15.199 1.00 93.69 350 ARG A O 1
ATOM 2773 N N . LEU A 1 351 ? -13.531 13.677 13.286 1.00 92.81 351 LEU A N 1
ATOM 2774 C CA . LEU A 1 351 ? -13.498 14.921 12.516 1.00 92.81 351 LEU A CA 1
ATOM 2775 C C . LEU A 1 351 ? -14.438 15.956 13.134 1.00 92.81 351 LEU A C 1
ATOM 2777 O O . LEU A 1 351 ? -14.002 17.061 13.435 1.00 92.81 351 LEU A O 1
ATOM 2781 N N . GLN A 1 352 ? -15.693 15.591 13.405 1.00 92.56 352 GLN A N 1
ATOM 2782 C CA . GLN A 1 352 ? -16.671 16.482 14.035 1.00 92.56 352 GLN A CA 1
ATOM 2783 C C . GLN A 1 352 ? -16.174 17.022 15.381 1.00 92.56 352 GLN A C 1
ATOM 2785 O O . GLN A 1 352 ? -16.269 18.219 15.622 1.00 92.56 352 GLN A O 1
ATOM 2790 N N . SER A 1 353 ? -15.598 16.168 16.231 1.00 92.75 353 SER A N 1
ATOM 2791 C CA . SER A 1 353 ? -14.972 16.578 17.495 1.00 92.75 353 SER A CA 1
ATOM 2792 C C . SER A 1 353 ? -13.814 17.559 17.279 1.00 92.75 353 SER A C 1
ATOM 2794 O O . SER A 1 353 ? -13.774 18.616 17.909 1.00 92.75 353 SER A O 1
ATOM 2796 N N . CYS A 1 354 ? -12.933 17.300 16.306 1.00 93.06 354 CYS A N 1
ATOM 2797 C CA . CYS A 1 354 ? -11.843 18.224 15.991 1.00 93.06 354 CYS A CA 1
ATOM 2798 C C . CYS A 1 354 ? -12.363 19.585 15.497 1.00 93.06 354 CYS A C 1
ATOM 2800 O O . CYS A 1 354 ? -11.908 20.627 15.954 1.00 93.06 354 CYS A O 1
ATOM 2802 N N . TYR A 1 355 ? -13.391 19.604 14.647 1.00 91.44 355 TYR A N 1
ATOM 2803 C CA . TYR A 1 355 ? -14.032 20.844 14.193 1.00 91.44 355 TYR A CA 1
ATOM 2804 C C . TYR A 1 355 ? -14.912 21.521 15.260 1.00 91.44 355 TYR A C 1
ATOM 2806 O O . TYR A 1 355 ? -15.380 22.639 15.043 1.00 91.44 355 TYR A O 1
ATOM 2814 N N . ARG A 1 356 ? -15.087 20.917 16.443 1.00 91.19 356 ARG A N 1
ATOM 2815 C CA . ARG A 1 356 ? -15.558 21.612 17.656 1.00 91.19 356 ARG A CA 1
ATOM 2816 C C . ARG A 1 356 ? -14.418 22.250 18.461 1.00 91.19 356 ARG A C 1
ATOM 2818 O O . ARG A 1 356 ? -14.688 22.961 19.421 1.00 91.19 356 ARG A O 1
ATOM 2825 N N . GLY A 1 357 ? -13.164 22.058 18.048 1.00 89.94 357 GLY A N 1
ATOM 2826 C CA . GLY A 1 357 ? -11.971 22.534 18.752 1.00 89.94 357 GLY A CA 1
ATOM 2827 C C . GLY A 1 357 ? -11.518 21.616 19.891 1.00 89.94 357 GLY A C 1
ATOM 2828 O O . GLY A 1 357 ? -10.817 22.058 20.795 1.00 89.94 357 GLY A O 1
ATOM 2829 N N . GLU A 1 358 ? -11.948 20.351 19.894 1.00 92.00 358 GLU A N 1
ATOM 2830 C CA . GLU A 1 358 ? -11.656 19.406 20.975 1.00 92.00 358 GLU A CA 1
ATOM 2831 C C . GLU A 1 358 ? -10.347 18.641 20.715 1.00 92.00 358 GLU A C 1
ATOM 2833 O O . GLU A 1 358 ? -10.178 17.994 19.678 1.00 92.00 358 GLU A O 1
ATOM 2838 N N . GLY A 1 359 ? -9.441 18.659 21.697 1.00 91.38 359 GLY A N 1
ATOM 2839 C CA . GLY A 1 359 ? -8.205 17.874 21.678 1.00 91.38 359 GLY A CA 1
ATOM 2840 C C . GLY A 1 359 ? -7.136 18.398 20.714 1.00 91.38 359 GLY A C 1
ATOM 2841 O O . GLY A 1 359 ? -7.098 19.577 20.359 1.00 91.38 359 GLY A O 1
ATOM 2842 N N . THR A 1 360 ? -6.228 17.511 20.316 1.00 92.25 360 THR A N 1
ATOM 2843 C CA . THR A 1 360 ? -5.116 17.796 19.395 1.00 92.25 360 THR A CA 1
ATOM 2844 C C . THR A 1 360 ? -5.246 16.933 18.146 1.00 92.25 360 THR A C 1
ATOM 2846 O O . THR A 1 360 ? -6.217 16.203 18.006 1.00 92.25 360 THR A O 1
ATOM 2849 N N . LEU A 1 361 ? -4.321 17.015 17.192 1.00 90.19 361 LEU A N 1
ATOM 2850 C CA . LEU A 1 361 ? -4.384 16.217 15.963 1.00 90.19 361 LEU A CA 1
ATOM 2851 C C . LEU A 1 361 ? -3.850 14.781 16.114 1.00 90.19 361 LEU A C 1
ATOM 2853 O O . LEU A 1 361 ? -3.961 14.024 15.160 1.00 90.19 361 LEU A O 1
ATOM 2857 N N . ASP A 1 362 ? -3.299 14.387 17.268 1.00 86.25 362 ASP A N 1
ATOM 2858 C CA . ASP A 1 362 ? -2.942 12.997 17.623 1.00 86.25 362 ASP A CA 1
ATOM 2859 C C . ASP A 1 362 ? -2.098 12.208 16.588 1.00 86.25 362 ASP A C 1
ATOM 2861 O O . ASP A 1 362 ? -2.278 11.001 16.399 1.00 86.25 362 ASP A O 1
ATOM 2865 N N . LEU A 1 363 ? -1.155 12.862 15.898 1.00 87.69 363 LEU A N 1
ATOM 2866 C CA . LEU A 1 363 ? -0.345 12.246 14.833 1.00 87.69 363 LEU A CA 1
ATOM 2867 C C . LEU A 1 363 ? 1.166 12.349 15.106 1.00 87.69 363 LEU A C 1
ATOM 2869 O O . LEU A 1 363 ? 1.915 12.993 14.372 1.00 87.69 363 LEU A O 1
ATOM 2873 N N . ALA A 1 364 ? 1.606 11.683 16.175 1.00 87.44 364 ALA A N 1
ATOM 2874 C CA . ALA A 1 364 ? 2.932 11.851 16.780 1.00 87.44 364 ALA A CA 1
ATOM 2875 C C . ALA A 1 364 ? 4.140 11.618 15.851 1.00 87.44 364 ALA A C 1
ATOM 2877 O O . ALA A 1 364 ? 5.190 12.213 16.053 1.00 87.44 364 ALA A O 1
ATOM 2878 N N . TRP A 1 365 ? 4.036 10.738 14.849 1.00 90.69 365 TRP A N 1
ATOM 2879 C CA . TRP A 1 365 ? 5.173 10.453 13.961 1.00 90.69 365 TRP A CA 1
ATOM 2880 C C . TRP A 1 365 ? 5.346 11.500 12.859 1.00 90.69 365 TRP A C 1
ATOM 2882 O O . TRP A 1 365 ? 6.433 11.615 12.304 1.00 90.69 365 TRP A O 1
ATOM 2892 N N . LEU A 1 366 ? 4.284 12.234 12.514 1.00 89.44 366 LEU A N 1
ATOM 2893 C CA . LEU A 1 366 ? 4.316 13.260 11.471 1.00 89.44 366 LEU A CA 1
ATOM 2894 C C . LEU A 1 366 ? 4.511 14.660 12.065 1.00 89.44 366 LEU A C 1
ATOM 2896 O O . LEU A 1 366 ? 4.985 15.564 11.383 1.00 89.44 366 LEU A O 1
ATOM 2900 N N . LYS A 1 367 ? 4.127 14.852 13.331 1.00 78.69 367 LYS A N 1
ATOM 2901 C CA . LYS A 1 367 ? 4.151 16.144 14.015 1.00 78.69 367 LYS A CA 1
ATOM 2902 C C . LYS A 1 367 ? 5.016 16.052 15.265 1.00 78.69 367 LYS A C 1
ATOM 2904 O O . LYS A 1 367 ? 4.720 15.292 16.176 1.00 78.69 367 LYS A O 1
ATOM 2909 N N . VAL A 1 368 ? 6.059 16.879 15.309 1.00 66.00 368 VAL A N 1
ATOM 2910 C CA . VAL A 1 368 ? 7.005 16.976 16.438 1.00 66.00 368 VAL A CA 1
ATOM 2911 C C . VAL A 1 368 ? 6.339 17.556 17.691 1.00 66.00 368 VAL A C 1
ATOM 2913 O O . VAL A 1 368 ? 6.780 17.305 18.809 1.00 66.00 368 VAL A O 1
ATOM 2916 N N . LYS A 1 369 ? 5.274 18.348 17.509 1.00 76.88 369 LYS A N 1
ATOM 2917 C CA . LYS A 1 369 ? 4.489 18.960 18.584 1.00 76.88 369 LYS A CA 1
ATOM 2918 C C . LYS A 1 369 ? 3.007 18.686 18.380 1.00 76.88 369 LYS A C 1
ATOM 2920 O O . LYS A 1 369 ? 2.524 18.695 17.247 1.00 76.88 369 LYS A O 1
ATOM 2925 N N . ASP A 1 370 ? 2.293 18.522 19.485 1.00 82.44 370 ASP A N 1
ATOM 2926 C CA . ASP A 1 370 ? 0.844 18.384 19.471 1.00 82.44 370 ASP A CA 1
ATOM 2927 C C . ASP A 1 370 ? 0.191 19.693 19.018 1.00 82.44 370 ASP A C 1
ATOM 2929 O O . ASP A 1 370 ? 0.322 20.738 19.655 1.00 82.44 370 ASP A O 1
ATOM 2933 N N . ILE A 1 371 ? -0.507 19.634 17.885 1.00 88.81 371 ILE A N 1
ATOM 2934 C CA . ILE A 1 371 ? -1.231 20.774 17.319 1.00 88.81 371 ILE A CA 1
ATOM 2935 C C . ILE A 1 371 ? -2.687 20.687 17.791 1.00 88.81 371 ILE A C 1
ATOM 2937 O O . ILE A 1 371 ? -3.304 19.642 17.567 1.00 88.81 371 ILE A O 1
ATOM 2941 N N . PRO A 1 372 ? -3.251 21.731 18.427 1.00 91.81 372 PRO A N 1
ATOM 2942 C CA . PRO A 1 372 ? -4.642 21.728 18.867 1.00 91.81 372 PRO A CA 1
ATOM 2943 C C . PRO A 1 372 ? -5.609 21.734 17.679 1.00 91.81 372 PRO A C 1
ATOM 2945 O O . PRO A 1 372 ? -5.338 22.327 16.633 1.00 91.81 372 PRO A O 1
ATOM 2948 N N . CYS A 1 373 ? -6.760 21.094 17.861 1.00 92.38 373 CYS A N 1
ATOM 2949 C CA . CYS A 1 373 ? -7.859 21.160 16.910 1.00 92.38 373 CYS A CA 1
ATOM 2950 C C . CYS A 1 373 ? -8.475 22.571 16.888 1.00 92.38 373 CYS A C 1
ATOM 2952 O O . CYS A 1 373 ? -8.716 23.177 17.930 1.00 92.38 373 CYS A O 1
ATOM 2954 N N . SER A 1 374 ? -8.751 23.093 15.693 1.00 90.62 374 SER A N 1
ATOM 2955 C CA . SER A 1 374 ? -9.420 24.384 15.492 1.00 90.62 374 SER A CA 1
ATOM 2956 C C . SER A 1 374 ? -10.920 24.191 15.272 1.00 90.62 374 SER A C 1
ATOM 2958 O O . SER A 1 374 ? -11.328 23.335 14.486 1.00 90.62 374 SER A O 1
ATOM 2960 N N . SER A 1 375 ? -11.750 25.004 15.931 1.00 86.44 375 SER A N 1
ATOM 2961 C CA . SER A 1 375 ? -13.203 24.975 15.723 1.00 86.44 375 SER A CA 1
ATOM 2962 C C . SER A 1 375 ? -13.581 25.476 14.324 1.00 86.44 375 SER A C 1
ATOM 2964 O O . SER A 1 375 ? -12.863 26.289 13.750 1.00 86.44 375 SER A O 1
ATOM 2966 N N . ALA A 1 376 ? -14.724 25.052 13.778 1.00 77.38 376 ALA A N 1
ATOM 2967 C CA . ALA A 1 376 ? -15.187 25.468 12.449 1.00 77.38 376 ALA A CA 1
ATOM 2968 C C . ALA A 1 376 ? -15.284 27.000 12.300 1.00 77.38 376 ALA A C 1
ATOM 2970 O O . ALA A 1 376 ? -14.884 27.543 11.274 1.00 77.38 376 ALA A O 1
ATOM 2971 N N . GLY A 1 377 ? -15.732 27.705 13.347 1.00 70.06 377 GLY A N 1
ATOM 2972 C CA . GLY A 1 377 ? -15.722 29.172 13.382 1.00 70.06 377 GLY A CA 1
ATOM 2973 C C . GLY A 1 377 ? -14.308 29.765 13.359 1.00 70.06 377 GLY A C 1
ATOM 2974 O O . GLY A 1 377 ? -14.072 30.752 12.668 1.00 70.06 377 GLY A O 1
ATOM 2975 N N . GLY A 1 378 ? -13.350 29.136 14.051 1.00 69.00 378 GLY A N 1
ATOM 2976 C CA . GLY A 1 378 ? -11.937 29.519 13.996 1.00 69.00 378 GLY A CA 1
ATOM 2977 C C . GLY A 1 378 ? -11.304 29.256 12.628 1.00 69.00 378 GLY A C 1
ATOM 2978 O O . GLY A 1 378 ? -10.585 30.106 12.114 1.00 69.00 378 GLY A O 1
ATOM 2979 N N . VAL A 1 379 ? -11.627 28.121 12.001 1.00 70.12 379 VAL A N 1
ATOM 2980 C CA . VAL A 1 379 ? -11.171 27.781 10.646 1.00 70.12 379 VAL A CA 1
ATOM 2981 C C . VAL A 1 379 ? -11.699 28.794 9.634 1.00 70.12 379 VAL A C 1
ATOM 2983 O O . VAL A 1 379 ? -10.925 29.349 8.859 1.00 70.12 379 VAL A O 1
ATOM 2986 N N . LEU A 1 380 ? -12.998 29.107 9.684 1.00 70.00 380 LEU A N 1
ATOM 2987 C CA . LEU A 1 380 ? -13.607 30.088 8.789 1.00 70.00 380 LEU A CA 1
ATOM 2988 C C . LEU A 1 380 ? -13.001 31.486 8.975 1.00 70.00 380 LEU A C 1
ATOM 2990 O O . LEU A 1 380 ? -12.739 32.165 7.988 1.00 70.00 380 LEU A O 1
ATOM 2994 N N . ALA A 1 381 ? -12.720 31.902 10.213 1.00 66.75 381 ALA A N 1
ATOM 2995 C CA . ALA A 1 381 ? -12.069 33.183 10.482 1.00 66.75 381 ALA A CA 1
ATOM 2996 C C . ALA A 1 381 ? -10.660 33.268 9.868 1.00 66.75 381 ALA A C 1
ATOM 2998 O O . ALA A 1 381 ? -10.302 34.302 9.311 1.00 66.75 381 ALA A O 1
ATOM 2999 N N . VAL A 1 382 ? -9.875 32.185 9.923 1.00 68.88 382 VAL A N 1
ATOM 3000 C CA . VAL A 1 382 ? -8.538 32.129 9.304 1.00 68.88 382 VAL A CA 1
ATOM 3001 C C . VAL A 1 382 ? -8.628 32.152 7.780 1.00 68.88 382 VAL A C 1
ATOM 3003 O O . VAL A 1 382 ? -7.860 32.869 7.140 1.00 68.88 382 VAL A O 1
ATOM 3006 N N . ILE A 1 383 ? -9.569 31.406 7.195 1.00 66.81 383 ILE A N 1
ATOM 3007 C CA . ILE A 1 383 ? -9.800 31.408 5.743 1.00 66.81 383 ILE A CA 1
ATOM 3008 C C . ILE A 1 383 ? -10.182 32.818 5.273 1.00 66.81 383 ILE A C 1
ATOM 3010 O O . ILE A 1 383 ? -9.549 33.348 4.363 1.00 66.81 383 ILE A O 1
ATOM 3014 N N . LEU A 1 384 ? -11.140 33.463 5.947 1.00 67.56 384 LEU A N 1
ATOM 3015 C CA . LEU A 1 384 ? -11.554 34.834 5.634 1.00 67.56 384 LEU A CA 1
ATOM 3016 C C . LEU A 1 384 ? -10.408 35.839 5.821 1.00 67.56 384 LEU A C 1
ATOM 3018 O O . LEU A 1 384 ? -10.262 36.755 5.019 1.00 67.56 384 LEU A O 1
ATOM 3022 N N . ALA A 1 385 ? -9.558 35.667 6.836 1.00 65.12 385 ALA A N 1
ATOM 3023 C CA . ALA A 1 385 ? -8.396 36.532 7.034 1.00 65.12 385 ALA A CA 1
ATOM 3024 C C . ALA A 1 385 ? -7.349 36.395 5.912 1.00 65.12 385 ALA A C 1
ATOM 3026 O O . ALA A 1 385 ? -6.691 37.377 5.585 1.00 65.12 385 ALA A O 1
ATOM 3027 N N . ARG A 1 386 ? -7.204 35.209 5.301 1.00 63.69 386 ARG A N 1
ATOM 3028 C CA . ARG A 1 386 ? -6.294 34.990 4.161 1.00 63.69 386 ARG A CA 1
ATOM 3029 C C . ARG A 1 386 ? -6.806 35.591 2.852 1.00 63.69 386 ARG A C 1
ATOM 3031 O O . ARG A 1 386 ? -5.995 36.013 2.039 1.00 63.69 386 ARG A O 1
ATOM 3038 N N . GLU A 1 387 ? -8.121 35.658 2.648 1.00 57.03 387 GLU A N 1
ATOM 3039 C CA . GLU A 1 387 ? -8.702 36.367 1.493 1.00 57.03 387 GLU A CA 1
ATOM 3040 C C . GLU A 1 387 ? -8.546 37.896 1.602 1.00 57.03 387 GLU A C 1
ATOM 3042 O O . GLU A 1 387 ? -8.573 38.595 0.589 1.00 57.03 387 GLU A O 1
ATOM 3047 N N . PHE A 1 388 ? -8.321 38.415 2.814 1.00 47.41 388 PHE A N 1
ATOM 3048 C CA . PHE A 1 388 ? -8.028 39.821 3.098 1.00 47.41 388 PHE A CA 1
ATOM 3049 C C . PHE A 1 388 ? -6.541 40.041 3.433 1.00 47.41 388 PHE A C 1
ATOM 3051 O O . PHE A 1 388 ? -6.204 40.625 4.463 1.00 47.41 388 PHE A O 1
ATOM 3058 N N . GLU A 1 389 ? -5.621 39.643 2.551 1.00 38.16 389 GLU A N 1
ATOM 3059 C CA . GLU A 1 389 ? -4.316 40.315 2.534 1.00 38.16 389 GLU A CA 1
ATOM 3060 C C . GLU A 1 389 ? -4.530 41.764 2.059 1.00 38.16 389 GLU A C 1
ATOM 3062 O O . GLU A 1 389 ? -5.063 41.982 0.965 1.00 38.16 389 GLU A O 1
ATOM 3067 N N . PRO A 1 390 ? -4.165 42.793 2.849 1.00 43.25 390 PRO A N 1
ATOM 3068 C CA . PRO A 1 390 ? -4.266 44.159 2.375 1.00 43.25 390 PRO A CA 1
ATOM 3069 C C . PRO A 1 390 ? -3.296 44.309 1.208 1.00 43.25 390 PRO A C 1
ATOM 3071 O O . PRO A 1 390 ? -2.101 44.044 1.350 1.00 43.25 390 PRO A O 1
ATOM 3074 N N . LEU A 1 391 ? -3.813 44.756 0.060 1.00 37.91 391 LEU A N 1
ATOM 3075 C CA . LEU A 1 391 ? -3.003 45.318 -1.016 1.00 37.91 391 LEU A CA 1
ATOM 3076 C C . LEU A 1 391 ? -1.913 46.185 -0.370 1.00 37.91 391 LEU A C 1
ATOM 3078 O O . LEU A 1 391 ? -2.223 47.166 0.312 1.00 37.91 391 LEU A O 1
ATOM 3082 N N . GLY A 1 392 ? -0.652 45.766 -0.518 1.00 35.25 392 GLY A N 1
ATOM 3083 C CA . GLY A 1 392 ? 0.496 46.463 0.054 1.00 35.25 392 GLY A CA 1
ATOM 3084 C C . GLY A 1 392 ? 0.494 47.947 -0.330 1.00 35.25 392 GLY A C 1
ATOM 3085 O O . GLY A 1 392 ? -0.146 48.331 -1.313 1.00 35.25 392 GLY A O 1
ATOM 3086 N N . PRO A 1 393 ? 1.190 48.807 0.433 1.00 38.72 393 PRO A N 1
ATOM 3087 C CA . PRO A 1 393 ? 1.071 50.249 0.287 1.00 38.72 393 PRO A CA 1
ATOM 3088 C C . PRO A 1 393 ? 1.455 50.661 -1.137 1.00 38.72 393 PRO A C 1
ATOM 3090 O O . PRO A 1 393 ? 2.618 50.591 -1.536 1.00 38.72 393 PRO A O 1
ATOM 3093 N N . SER A 1 394 ? 0.461 51.095 -1.912 1.00 34.91 394 SER A N 1
ATOM 3094 C CA . SER A 1 394 ? 0.688 51.759 -3.187 1.00 34.91 394 SER A CA 1
ATOM 3095 C C . SER A 1 394 ? 1.577 52.973 -2.941 1.00 34.91 394 SER A C 1
ATOM 3097 O O . SER A 1 394 ? 1.301 53.770 -2.042 1.00 34.91 394 SER A O 1
ATOM 3099 N N . GLN A 1 395 ? 2.631 53.083 -3.746 1.00 33.75 395 GLN A N 1
ATOM 3100 C CA . GLN A 1 395 ? 3.582 54.187 -3.798 1.00 33.75 395 GLN A CA 1
ATOM 3101 C C . GLN A 1 395 ? 2.950 55.530 -3.417 1.00 33.75 395 GLN A C 1
ATOM 3103 O O . GLN A 1 395 ? 2.054 56.039 -4.091 1.00 33.75 395 GLN A O 1
ATOM 3108 N N . SER A 1 396 ? 3.473 56.131 -2.355 1.00 30.83 396 SER A N 1
ATOM 3109 C CA . SER A 1 396 ? 3.277 57.534 -2.032 1.00 30.83 396 SER A CA 1
ATOM 3110 C C . SER A 1 396 ? 3.861 58.393 -3.158 1.00 30.83 396 SER A C 1
ATOM 3112 O O . SER A 1 396 ? 5.030 58.775 -3.143 1.00 30.83 396 SER A O 1
ATOM 3114 N N . GLN A 1 397 ? 3.037 58.721 -4.156 1.00 32.38 397 GLN A N 1
ATOM 3115 C CA . GLN A 1 397 ? 3.306 59.870 -5.008 1.00 32.38 397 GLN A CA 1
ATOM 3116 C C . GLN A 1 397 ? 3.197 61.132 -4.153 1.00 32.38 397 GLN A C 1
ATOM 3118 O O . GLN A 1 397 ? 2.145 61.494 -3.628 1.00 32.38 397 GLN A O 1
ATOM 3123 N N . LEU A 1 398 ? 4.345 61.781 -4.013 1.00 30.33 398 LEU A N 1
ATOM 3124 C CA . LEU A 1 398 ? 4.549 63.059 -3.363 1.00 30.33 398 LEU A CA 1
ATOM 3125 C C . LEU A 1 398 ? 3.801 64.160 -4.143 1.00 30.33 398 LEU A C 1
ATOM 3127 O O . LEU A 1 398 ? 4.380 64.834 -4.992 1.00 30.33 398 LEU A O 1
ATOM 3131 N N . VAL A 1 399 ? 2.513 64.368 -3.869 1.00 29.22 399 VAL A N 1
ATOM 3132 C CA . VAL A 1 399 ? 1.802 65.564 -4.342 1.00 29.22 399 VAL A CA 1
ATOM 3133 C C . VAL A 1 399 ? 2.071 66.696 -3.352 1.00 29.22 399 VAL A C 1
ATOM 3135 O O . VAL A 1 399 ? 1.426 66.835 -2.315 1.00 29.22 399 VAL A O 1
ATOM 3138 N N . ARG A 1 400 ? 3.083 67.510 -3.667 1.00 29.31 400 ARG A N 1
ATOM 3139 C CA . ARG A 1 400 ? 3.319 68.811 -3.031 1.00 29.31 400 ARG A CA 1
ATOM 3140 C C . ARG A 1 400 ? 2.230 69.775 -3.513 1.00 29.31 400 ARG A C 1
ATOM 3142 O O . ARG A 1 400 ? 2.295 70.245 -4.645 1.00 29.31 400 ARG A O 1
ATOM 3149 N N . CYS A 1 401 ? 1.275 70.121 -2.655 1.00 27.42 401 CYS A N 1
ATOM 3150 C CA . CYS A 1 401 ? 0.400 71.274 -2.877 1.00 27.42 401 CYS A CA 1
ATOM 3151 C C . CYS A 1 401 ? 0.701 72.357 -1.837 1.00 27.42 401 CYS A C 1
ATOM 3153 O O . CYS A 1 401 ? 0.581 72.145 -0.632 1.00 27.42 401 CYS A O 1
ATOM 3155 N N . HIS A 1 402 ? 1.133 73.518 -2.332 1.00 29.45 402 HIS A N 1
ATOM 3156 C CA . HIS A 1 402 ? 1.271 74.743 -1.555 1.00 29.45 402 HIS A CA 1
ATOM 3157 C C . HIS A 1 402 ? -0.107 75.291 -1.141 1.00 29.45 402 HIS A C 1
ATOM 3159 O O . HIS A 1 402 ? -1.092 75.192 -1.866 1.00 29.45 402 HIS A O 1
ATOM 3165 N N . ARG A 1 403 ? -0.107 75.883 0.053 1.00 28.58 403 ARG A N 1
ATOM 3166 C CA . ARG A 1 403 ? -1.176 76.567 0.794 1.00 28.58 403 ARG A CA 1
ATOM 3167 C C . ARG A 1 403 ? -1.935 77.625 -0.029 1.00 28.58 403 ARG A C 1
ATOM 3169 O O . ARG A 1 403 ? -1.293 78.477 -0.635 1.00 28.58 403 ARG A O 1
ATOM 3176 N N . ALA A 1 404 ? -3.264 77.651 0.083 1.00 27.58 404 ALA A N 1
ATOM 3177 C CA . ALA A 1 404 ? -4.099 78.843 -0.105 1.00 27.58 404 ALA A CA 1
ATOM 3178 C C . ALA A 1 404 ? -5.419 78.707 0.684 1.00 27.58 404 ALA A C 1
ATOM 3180 O O . ALA A 1 404 ? -5.857 77.605 0.997 1.00 27.58 404 ALA A O 1
ATOM 3181 N N . GLU A 1 405 ? -5.964 79.853 1.071 1.00 28.44 405 GLU A N 1
ATOM 3182 C CA . GLU A 1 405 ? -6.919 80.099 2.154 1.00 28.44 405 GLU A CA 1
ATOM 3183 C C . GLU A 1 405 ? -8.369 79.634 1.908 1.00 28.44 405 GLU A C 1
ATOM 3185 O O . GLU A 1 405 ? -8.817 79.398 0.790 1.00 28.44 405 GLU A O 1
ATOM 3190 N N . SER A 1 406 ? -9.101 79.524 3.017 1.00 32.69 406 SER A N 1
ATOM 3191 C CA . SER A 1 406 ? -10.493 79.086 3.173 1.00 32.69 406 SER A CA 1
ATOM 3192 C C . SER A 1 406 ? -11.557 80.116 2.765 1.00 32.69 406 SER A C 1
ATOM 3194 O O . SER A 1 406 ? -11.357 81.310 2.987 1.00 32.69 406 SER A O 1
ATOM 3196 N N . PRO A 1 407 ? -12.764 79.651 2.385 1.00 29.41 407 PRO A N 1
ATOM 3197 C CA . PRO A 1 407 ? -14.004 80.392 2.623 1.00 29.41 407 PRO A CA 1
ATOM 3198 C C . PRO A 1 407 ? -15.078 79.583 3.403 1.00 29.41 407 PRO A C 1
ATOM 3200 O O . PRO A 1 407 ? -14.906 78.383 3.628 1.00 29.41 407 PRO A O 1
ATOM 3203 N N . PRO A 1 408 ? -16.153 80.243 3.893 1.00 36.41 408 PRO A N 1
ATOM 3204 C CA . PRO A 1 408 ? -16.908 79.818 5.078 1.00 36.41 408 PRO A CA 1
ATOM 3205 C C . PRO A 1 408 ? -18.270 79.131 4.810 1.00 36.41 408 PRO A C 1
ATOM 3207 O O . PRO A 1 408 ? -18.729 79.018 3.679 1.00 36.41 408 PRO A O 1
ATOM 3210 N N . ARG A 1 409 ? -18.886 78.684 5.922 1.00 33.12 409 ARG A N 1
ATOM 3211 C CA . ARG A 1 409 ? -20.183 77.988 6.123 1.00 33.12 409 ARG A CA 1
ATOM 3212 C C . ARG A 1 409 ? -21.375 78.449 5.254 1.00 33.12 409 ARG A C 1
ATOM 3214 O O . ARG A 1 409 ? -21.496 79.645 5.006 1.00 33.12 409 ARG A O 1
ATOM 3221 N N . PRO A 1 410 ? -22.346 77.555 4.964 1.00 33.28 410 PRO A N 1
ATOM 3222 C CA . PRO A 1 410 ? -23.657 77.941 4.441 1.00 33.28 410 PRO A CA 1
ATOM 3223 C C . PRO A 1 410 ? -24.688 78.218 5.561 1.00 33.28 410 PRO A C 1
ATOM 3225 O O . PRO A 1 410 ? -24.579 77.630 6.642 1.00 33.28 410 PRO A O 1
ATOM 3228 N N . PRO A 1 411 ? -25.708 79.065 5.314 1.00 35.84 411 PRO A N 1
ATOM 3229 C CA . PRO A 1 411 ? -26.939 79.120 6.094 1.00 35.84 411 PRO A CA 1
ATOM 3230 C C . PRO A 1 411 ? -28.111 78.396 5.400 1.00 35.84 411 PRO A C 1
ATOM 3232 O O . PRO A 1 411 ? -28.082 78.113 4.202 1.00 35.84 411 PRO A O 1
ATOM 3235 N N . ASP A 1 412 ? -29.144 78.125 6.195 1.00 30.27 412 ASP A N 1
ATOM 3236 C CA . ASP A 1 412 ? -30.396 77.450 5.846 1.00 30.27 412 ASP A CA 1
ATOM 3237 C C . ASP A 1 412 ? -31.312 78.214 4.862 1.00 30.27 412 ASP A C 1
ATOM 3239 O O . ASP A 1 412 ? -31.326 79.443 4.827 1.00 30.27 412 ASP A O 1
ATOM 3243 N N . THR A 1 413 ? -32.194 77.446 4.198 1.00 30.36 413 THR A N 1
ATOM 3244 C CA . THR A 1 413 ? -33.666 77.630 4.050 1.00 30.36 413 THR A CA 1
ATOM 3245 C C . THR A 1 413 ? -34.273 77.572 2.632 1.00 30.36 413 THR A C 1
ATOM 3247 O O . THR A 1 413 ? -33.943 78.339 1.737 1.00 30.36 413 THR A O 1
ATOM 3250 N N . SER A 1 414 ? -35.339 76.755 2.557 1.00 28.75 414 SER A N 1
ATOM 3251 C CA . SER A 1 414 ? -36.613 76.930 1.825 1.00 28.75 414 SER A CA 1
ATOM 3252 C C . SER A 1 414 ? -36.720 76.664 0.310 1.00 28.75 414 SER A C 1
ATOM 3254 O O . SER A 1 414 ? -35.966 77.190 -0.495 1.00 28.75 414 SER A O 1
ATOM 3256 N N . GLY A 1 415 ? -37.799 75.952 -0.068 1.00 29.80 415 GLY A N 1
ATOM 3257 C CA . GLY A 1 415 ? -38.657 76.409 -1.176 1.00 29.80 415 GLY A CA 1
ATOM 3258 C C . GLY A 1 415 ? -38.844 75.519 -2.418 1.00 29.80 415 GLY A C 1
ATOM 3259 O O . GLY A 1 415 ? -38.225 75.773 -3.433 1.00 29.80 415 GLY A O 1
ATOM 3260 N N . VAL A 1 416 ? -39.791 74.572 -2.345 1.00 30.20 416 VAL A N 1
ATOM 3261 C CA . VAL A 1 416 ? -40.946 74.376 -3.268 1.00 30.20 416 VAL A CA 1
ATOM 3262 C C . VAL A 1 416 ? -40.750 74.216 -4.802 1.00 30.20 416 VAL A C 1
ATOM 3264 O O . VAL A 1 416 ? -40.340 75.137 -5.494 1.00 30.20 416 VAL A O 1
ATOM 3267 N N . SER A 1 417 ? -41.345 73.114 -5.312 1.00 29.41 417 SER A N 1
ATOM 3268 C CA . SER A 1 417 ? -41.911 72.846 -6.668 1.00 29.41 417 SER A CA 1
ATOM 3269 C C . SER A 1 417 ? -40.947 72.801 -7.864 1.00 29.41 417 SER A C 1
ATOM 3271 O O . SER A 1 417 ? -40.020 73.585 -7.938 1.00 29.41 417 SER A O 1
ATOM 3273 N N . GLY A 1 418 ? -41.095 71.955 -8.883 1.00 29.30 418 GLY A N 1
ATOM 3274 C CA . GLY A 1 418 ? -42.109 70.982 -9.289 1.00 29.30 418 GLY A CA 1
ATOM 3275 C C . GLY A 1 418 ? -41.809 70.561 -10.743 1.00 29.30 418 GLY A C 1
ATOM 3276 O O . GLY A 1 418 ? -41.100 71.286 -11.435 1.00 29.30 418 GLY A O 1
ATOM 3277 N N . ASP A 1 419 ? -42.392 69.434 -11.178 1.00 31.48 419 ASP A N 1
ATOM 3278 C CA . ASP A 1 419 ? -42.558 68.984 -12.580 1.00 31.48 419 ASP A CA 1
ATOM 3279 C C . ASP A 1 419 ? -41.283 68.543 -13.362 1.00 31.48 419 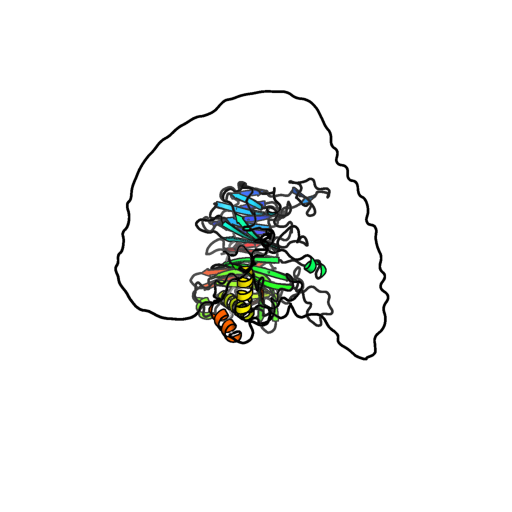ASP A C 1
ATOM 3281 O O . ASP A 1 419 ? -40.237 69.162 -13.269 1.00 31.48 419 ASP A O 1
ATOM 3285 N N . ARG A 1 420 ? -41.241 67.505 -14.221 1.00 32.44 420 ARG A N 1
ATOM 3286 C CA . ARG A 1 420 ? -42.163 66.437 -14.666 1.00 32.44 420 ARG A CA 1
ATOM 3287 C C . ARG A 1 420 ? -41.456 65.580 -15.754 1.00 32.44 420 ARG A C 1
ATOM 3289 O O . ARG A 1 420 ? -40.652 66.125 -16.495 1.00 32.44 420 ARG A O 1
ATOM 3296 N N . PHE A 1 421 ? -41.896 64.317 -15.904 1.00 30.52 421 PHE A N 1
ATOM 3297 C CA . PHE A 1 421 ? -41.835 63.397 -17.080 1.00 30.52 421 PHE A CA 1
ATOM 3298 C C . PHE A 1 421 ? -40.452 62.932 -17.618 1.00 30.52 421 PHE A C 1
ATOM 3300 O O . PHE A 1 421 ? -39.621 63.742 -17.993 1.00 30.52 421 PHE A O 1
ATOM 3307 N N . ALA A 1 422 ? -40.115 61.626 -17.539 1.00 30.42 422 ALA A N 1
ATOM 3308 C CA . ALA A 1 422 ? -40.461 60.487 -18.442 1.00 30.42 422 ALA A CA 1
ATOM 3309 C C . ALA A 1 422 ? -39.537 60.424 -19.682 1.00 30.42 422 ALA A C 1
ATOM 3311 O O . ALA A 1 422 ? -39.115 61.468 -20.149 1.00 30.42 422 ALA A O 1
ATOM 3312 N N . ALA A 1 423 ? -39.148 59.319 -20.325 1.00 29.03 423 ALA A N 1
ATOM 3313 C CA . ALA A 1 423 ? -39.412 57.871 -20.365 1.00 29.03 423 ALA A CA 1
ATOM 3314 C C . ALA A 1 423 ? -38.177 57.264 -21.119 1.00 29.03 423 ALA A C 1
ATOM 3316 O O . ALA A 1 423 ? -37.593 57.974 -21.929 1.00 29.03 423 ALA A O 1
ATOM 3317 N N . LEU A 1 424 ? -37.585 56.108 -20.762 1.00 28.52 424 LEU A N 1
ATOM 3318 C CA . LEU A 1 424 ? -37.866 54.726 -21.242 1.00 28.52 424 LEU A CA 1
ATOM 3319 C C . LEU A 1 424 ? -37.663 54.485 -22.782 1.00 28.52 424 LEU A C 1
ATOM 3321 O O . LEU A 1 424 ? -37.681 55.440 -23.545 1.00 28.52 424 LEU A O 1
ATOM 3325 N N . PRO A 1 425 ? -37.443 53.237 -23.274 1.00 56.22 425 PRO A N 1
ATOM 3326 C CA . PRO A 1 425 ? -36.124 52.653 -23.610 1.00 56.22 425 PRO A CA 1
ATOM 3327 C C . PRO A 1 425 ? -36.122 51.923 -24.995 1.00 56.22 425 PRO A C 1
ATOM 3329 O O . PRO A 1 425 ? -37.080 52.089 -25.747 1.00 56.22 425 PRO A O 1
ATOM 3332 N N . ARG A 1 426 ? -35.107 51.076 -25.302 1.00 29.25 426 ARG A N 1
ATOM 3333 C CA . ARG A 1 426 ? -35.164 49.743 -26.005 1.00 29.25 426 ARG A CA 1
ATOM 3334 C C . ARG A 1 426 ? -33.878 49.390 -26.805 1.00 29.25 426 ARG A C 1
ATOM 3336 O O . ARG A 1 426 ? -33.522 50.144 -27.696 1.00 29.25 426 ARG A O 1
ATOM 3343 N N . GLU A 1 427 ? -33.211 48.274 -26.447 1.00 31.48 427 GLU A N 1
ATOM 3344 C CA . GLU A 1 427 ? -33.176 46.934 -27.125 1.00 31.48 427 GLU A CA 1
ATOM 3345 C C . GLU A 1 427 ? -32.853 46.810 -28.660 1.00 31.48 427 GLU A C 1
ATOM 3347 O O . GLU A 1 427 ? -32.966 47.795 -29.380 1.00 31.48 427 GLU A O 1
ATOM 3352 N N . PRO A 1 428 ? -32.434 45.621 -29.190 1.00 53.75 428 PRO A N 1
ATOM 3353 C CA . PRO A 1 428 ? -31.116 45.355 -29.810 1.00 53.75 428 PRO A CA 1
ATOM 3354 C C . PRO A 1 428 ? -31.183 44.772 -31.256 1.00 53.75 428 PRO A C 1
ATOM 3356 O O . PRO A 1 428 ? -32.244 44.781 -31.877 1.00 53.75 428 PRO A O 1
ATOM 3359 N N . GLY A 1 429 ? -30.075 44.234 -31.811 1.00 29.50 429 GLY A N 1
ATOM 3360 C CA . GLY A 1 429 ? -30.076 43.539 -33.117 1.00 29.50 429 GLY A CA 1
ATOM 3361 C C . GLY A 1 429 ? -28.827 42.695 -33.459 1.00 29.50 429 GLY A C 1
ATOM 3362 O O . GLY A 1 429 ? -27.704 43.066 -33.128 1.00 29.50 429 GLY A O 1
ATOM 3363 N N . GLU A 1 430 ? -29.072 41.558 -34.124 1.00 31.56 430 GLU A N 1
ATOM 3364 C CA . GLU A 1 430 ? -28.170 40.466 -34.550 1.00 31.56 430 GLU A CA 1
ATOM 3365 C C . GLU A 1 430 ? -27.378 40.701 -35.868 1.00 31.56 430 GLU A C 1
ATOM 3367 O O . GLU A 1 430 ? -27.754 41.531 -36.691 1.00 31.56 430 GLU A O 1
ATOM 3372 N N . ALA A 1 431 ? -26.392 39.807 -36.105 1.00 32.00 431 ALA A N 1
ATOM 3373 C CA . ALA A 1 431 ? -26.155 39.014 -37.339 1.00 32.00 431 ALA A CA 1
ATOM 3374 C C . ALA A 1 431 ? -24.862 39.215 -38.191 1.00 32.00 431 ALA A C 1
ATOM 3376 O O . ALA A 1 431 ? -24.597 40.274 -38.743 1.00 32.00 431 ALA A O 1
ATOM 3377 N N . ALA A 1 432 ? -24.189 38.065 -38.400 1.00 32.00 432 ALA A N 1
ATOM 3378 C CA . ALA A 1 432 ? -23.587 37.498 -39.631 1.00 32.00 432 ALA A CA 1
ATOM 3379 C C . ALA A 1 432 ? -22.260 38.006 -40.273 1.00 32.00 432 ALA A C 1
ATOM 3381 O O . ALA A 1 432 ? -22.166 39.120 -40.769 1.00 32.00 432 ALA A O 1
ATOM 3382 N N . GLY A 1 433 ? -21.335 37.045 -40.494 1.00 28.83 433 GLY A N 1
ATOM 3383 C CA . GLY A 1 433 ? -20.750 36.734 -41.821 1.00 28.83 433 GLY A CA 1
ATOM 3384 C C . GLY A 1 433 ? -19.288 37.129 -42.136 1.00 28.83 433 GLY A C 1
ATOM 3385 O O . GLY A 1 433 ? -18.928 38.292 -42.034 1.00 28.83 433 GLY A O 1
ATOM 3386 N N . GLY A 1 434 ? -18.486 36.183 -42.670 1.00 29.22 434 GLY A N 1
ATOM 3387 C CA . GLY A 1 434 ? -17.357 36.495 -43.579 1.00 29.22 434 GLY A CA 1
ATOM 3388 C C . GLY A 1 434 ? -16.064 35.662 -43.450 1.00 29.22 434 GLY A C 1
ATOM 3389 O O . GLY A 1 434 ? -15.379 35.727 -42.440 1.00 29.22 434 GLY A O 1
ATOM 3390 N N . ARG A 1 435 ? -15.708 34.920 -44.513 1.00 30.45 435 ARG A N 1
ATOM 3391 C CA . ARG A 1 435 ? -14.422 34.218 -44.760 1.00 30.45 435 ARG A CA 1
ATOM 3392 C C . ARG A 1 435 ? -13.329 35.180 -45.262 1.00 30.45 435 ARG A C 1
ATOM 3394 O O . ARG A 1 435 ? -13.680 36.043 -46.055 1.00 30.45 435 ARG A O 1
ATOM 3401 N N . THR A 1 436 ? -12.045 34.857 -45.032 1.00 31.61 436 THR A N 1
ATOM 3402 C CA . THR A 1 436 ? -10.961 34.905 -46.053 1.00 31.61 436 THR A CA 1
ATOM 3403 C C . THR A 1 436 ? -9.689 34.159 -45.606 1.00 31.61 436 THR A C 1
ATOM 3405 O O . THR A 1 436 ? -9.289 34.219 -44.449 1.00 31.61 436 THR A O 1
ATOM 3408 N N . GLN A 1 437 ? -9.072 33.444 -46.555 1.00 28.83 437 GLN A N 1
ATOM 3409 C CA . GLN A 1 437 ? -7.717 32.871 -46.515 1.00 28.83 437 GLN A CA 1
ATOM 3410 C C . GLN A 1 437 ? -6.673 33.928 -46.918 1.00 28.83 437 GLN A C 1
ATOM 3412 O O . GLN A 1 437 ? -6.983 34.774 -47.755 1.00 28.83 437 GLN A O 1
ATOM 3417 N N . ALA A 1 438 ? -5.429 33.790 -46.445 1.00 30.30 438 ALA A N 1
ATOM 3418 C CA . ALA A 1 438 ? -4.232 34.145 -47.216 1.00 30.30 438 ALA A CA 1
ATOM 3419 C C . ALA A 1 438 ? -2.996 33.391 -46.689 1.00 30.30 438 ALA A C 1
ATOM 3421 O O . ALA A 1 438 ? -2.668 33.445 -45.505 1.00 30.30 438 ALA A O 1
ATOM 3422 N N . GLU A 1 439 ? -2.344 32.676 -47.603 1.00 26.61 439 GLU A N 1
ATOM 3423 C CA . GLU A 1 439 ? -0.998 32.112 -47.507 1.00 26.61 439 GLU A CA 1
ATOM 3424 C C . GLU A 1 439 ? 0.071 33.212 -47.418 1.00 26.61 439 GLU A C 1
ATOM 3426 O O . GLU A 1 439 ? -0.130 34.298 -47.954 1.00 26.61 439 GLU A O 1
ATOM 3431 N N . LEU A 1 440 ? 1.239 32.894 -46.841 1.00 27.56 440 LEU A N 1
ATOM 3432 C CA . LEU A 1 440 ? 2.556 33.094 -47.475 1.00 27.56 440 LEU A CA 1
ATOM 3433 C C . LEU A 1 440 ? 3.679 32.490 -46.605 1.00 27.56 440 LEU A C 1
ATOM 3435 O O . LEU A 1 440 ? 3.791 32.746 -45.409 1.00 27.56 440 LEU A O 1
ATOM 3439 N N . LYS A 1 441 ? 4.492 31.650 -47.252 1.00 27.53 441 LYS A N 1
ATOM 3440 C CA . LYS A 1 441 ? 5.725 30.993 -46.773 1.00 27.53 441 LYS A CA 1
ATOM 3441 C C . LYS A 1 441 ? 6.964 31.785 -47.307 1.00 27.53 441 LYS A C 1
ATOM 3443 O O . LYS A 1 441 ? 6.753 32.809 -47.950 1.00 27.53 441 LYS A O 1
ATOM 3448 N N . PRO A 1 442 ? 8.235 31.393 -47.055 1.00 46.59 442 PRO A N 1
ATOM 3449 C CA . PRO A 1 442 ? 9.323 32.258 -46.566 1.00 46.59 442 PRO A CA 1
ATOM 3450 C C . PRO A 1 442 ? 10.473 32.451 -47.595 1.00 46.59 442 PRO A C 1
ATOM 3452 O O . PRO A 1 442 ? 10.341 32.043 -48.748 1.00 46.59 442 PRO A O 1
ATOM 3455 N N . PRO A 1 443 ? 11.637 32.983 -47.176 1.00 40.34 443 PRO A N 1
ATOM 3456 C CA . PRO A 1 443 ? 12.949 32.499 -47.660 1.00 40.34 443 PRO A CA 1
ATOM 3457 C C . PRO A 1 443 ? 13.915 32.174 -46.480 1.00 40.34 443 PRO A C 1
ATOM 3459 O O . PRO A 1 443 ? 13.787 32.779 -45.421 1.00 40.34 443 PRO A O 1
ATOM 3462 N N . PHE A 1 444 ? 14.730 31.096 -46.470 1.00 27.66 444 PHE A N 1
ATOM 3463 C CA . PHE A 1 444 ? 16.005 30.812 -47.196 1.00 27.66 444 PHE A CA 1
ATOM 3464 C C . PHE A 1 444 ? 17.121 31.849 -46.891 1.00 27.66 444 PHE A C 1
ATOM 3466 O O . PHE A 1 444 ? 16.812 33.031 -46.913 1.00 27.66 444 PHE A O 1
ATOM 3473 N N . HIS A 1 445 ? 18.421 31.577 -46.650 1.00 27.62 445 HIS A N 1
ATOM 3474 C CA . HIS A 1 445 ? 19.328 30.404 -46.650 1.00 27.62 445 HIS A CA 1
ATOM 3475 C C . HIS A 1 445 ? 20.707 30.848 -46.065 1.00 27.62 445 HIS A C 1
ATOM 3477 O O . HIS A 1 445 ? 21.078 31.979 -46.358 1.00 27.62 445 HIS A O 1
ATOM 3483 N N . GLY A 1 446 ? 21.450 29.958 -45.370 1.00 25.30 446 GLY A N 1
ATOM 3484 C CA . GLY A 1 446 ? 22.927 29.714 -45.472 1.00 25.30 446 GLY A CA 1
ATOM 3485 C C . GLY A 1 446 ? 23.926 30.828 -45.071 1.00 25.30 446 GLY A C 1
ATOM 3486 O O . GLY A 1 446 ? 23.614 32.001 -45.190 1.00 25.30 446 GLY A O 1
ATOM 3487 N N . ASP A 1 447 ? 25.168 30.616 -44.624 1.00 26.48 447 ASP A N 1
ATOM 3488 C CA . ASP A 1 447 ? 26.049 29.457 -44.408 1.00 26.48 447 ASP A CA 1
ATOM 3489 C C . ASP A 1 447 ? 27.252 29.910 -43.533 1.00 26.48 447 ASP A C 1
ATOM 3491 O O . ASP A 1 447 ? 27.572 31.097 -43.482 1.00 26.48 447 ASP A O 1
ATOM 3495 N N . ASP A 1 448 ? 27.897 28.926 -42.895 1.00 25.42 448 ASP A N 1
ATOM 3496 C CA . ASP A 1 448 ? 29.333 28.743 -42.592 1.00 25.42 448 ASP A CA 1
ATOM 3497 C C . ASP A 1 448 ? 30.227 29.793 -41.892 1.00 25.42 448 ASP A C 1
ATOM 3499 O O . ASP A 1 448 ? 30.389 30.936 -42.312 1.00 25.42 448 ASP A O 1
ATOM 3503 N N . GLY A 1 449 ? 31.012 29.294 -40.917 1.00 24.45 449 GLY A N 1
ATOM 3504 C CA . GLY A 1 449 ? 32.321 29.868 -40.567 1.00 24.45 449 GLY A CA 1
ATOM 3505 C C . GLY A 1 449 ? 32.797 29.639 -39.127 1.00 24.45 449 GLY A C 1
ATOM 3506 O O . GLY A 1 449 ? 32.436 30.380 -38.222 1.00 24.45 449 GLY A O 1
ATOM 3507 N N . ALA A 1 450 ? 33.653 28.636 -38.927 1.00 24.55 450 ALA A N 1
ATOM 3508 C CA . ALA A 1 450 ? 34.334 28.285 -37.676 1.00 24.55 450 ALA A CA 1
ATOM 3509 C C . ALA A 1 450 ? 35.304 29.365 -37.136 1.00 24.55 450 ALA A C 1
ATOM 3511 O O . ALA A 1 450 ? 35.904 30.069 -37.940 1.00 24.55 450 ALA A O 1
ATOM 3512 N N . PHE A 1 451 ? 35.554 29.401 -35.811 1.00 22.61 451 PHE A N 1
ATOM 3513 C CA . PHE A 1 451 ? 36.901 29.329 -35.189 1.00 22.61 451 PHE A CA 1
ATOM 3514 C C . PHE A 1 451 ? 36.873 29.357 -33.633 1.00 22.61 451 PHE A C 1
ATOM 3516 O O . PHE A 1 451 ? 36.319 30.259 -33.021 1.00 22.61 451 PHE A O 1
ATOM 3523 N N . GLN A 1 452 ? 37.550 28.357 -33.049 1.00 23.12 452 GLN A N 1
ATOM 3524 C CA . GLN A 1 452 ? 38.381 28.328 -31.824 1.00 23.12 452 GLN A CA 1
ATOM 3525 C C . GLN A 1 452 ? 37.868 28.687 -30.404 1.00 23.12 452 GLN A C 1
ATOM 3527 O O . GLN A 1 452 ? 37.680 29.835 -30.027 1.00 23.12 452 GLN A O 1
ATOM 3532 N N . SER A 1 453 ? 37.853 27.625 -29.581 1.00 22.81 453 SER A N 1
ATOM 3533 C CA . SER A 1 453 ? 38.479 27.457 -28.252 1.00 22.81 453 SER A CA 1
ATOM 3534 C C . SER A 1 453 ? 38.425 28.587 -27.212 1.00 22.81 453 SER A C 1
ATOM 3536 O O . SER A 1 453 ? 39.201 29.536 -27.272 1.00 22.81 453 SER A O 1
ATOM 3538 N N . ALA A 1 454 ? 37.704 28.325 -26.119 1.00 23.98 454 ALA A N 1
ATOM 3539 C CA . ALA A 1 454 ? 38.145 28.695 -24.777 1.00 23.98 454 ALA A CA 1
ATOM 3540 C C . ALA A 1 454 ? 37.695 27.623 -23.771 1.00 23.98 454 ALA A C 1
ATOM 3542 O O . ALA A 1 454 ? 36.510 27.396 -23.543 1.00 23.98 454 ALA A O 1
ATOM 3543 N N . SER A 1 455 ? 38.685 26.938 -23.212 1.00 23.00 455 SER A N 1
ATOM 3544 C CA . SER A 1 455 ? 38.615 26.129 -22.003 1.00 23.00 455 SER A CA 1
ATOM 3545 C C . SER A 1 455 ? 38.253 26.999 -20.800 1.00 23.00 455 SER A C 1
ATOM 3547 O O . SER A 1 455 ? 38.946 27.984 -20.556 1.00 23.00 455 SER A O 1
ATOM 3549 N N . LEU A 1 456 ? 37.257 26.601 -20.010 1.00 24.09 456 LEU A N 1
ATOM 3550 C CA . LEU A 1 456 ? 37.103 27.063 -18.630 1.00 24.09 456 LEU A CA 1
ATOM 3551 C C . LEU A 1 456 ? 36.774 25.863 -17.742 1.00 24.09 456 LEU A C 1
ATOM 3553 O O . LEU A 1 456 ? 35.633 25.436 -17.593 1.00 24.09 456 LEU A O 1
ATOM 3557 N N . SER A 1 457 ? 37.852 25.316 -17.191 1.00 22.41 457 SER A N 1
ATOM 3558 C CA . SER A 1 457 ? 37.903 24.662 -15.892 1.00 22.41 457 SER A CA 1
ATOM 3559 C C . SER A 1 457 ? 37.210 25.527 -14.841 1.00 22.41 457 SER A C 1
ATOM 3561 O O . SER A 1 457 ? 37.492 26.720 -14.737 1.00 22.41 457 SER A O 1
ATOM 3563 N N . THR A 1 458 ? 36.343 24.935 -14.028 1.00 24.77 458 THR A N 1
ATOM 3564 C CA . THR A 1 458 ? 35.981 25.516 -12.732 1.00 24.77 458 THR A CA 1
ATOM 3565 C C . THR A 1 458 ? 36.350 24.499 -11.670 1.00 24.77 458 THR A C 1
ATOM 3567 O O . THR A 1 458 ? 35.628 23.543 -11.393 1.00 24.77 458 THR A O 1
ATOM 3570 N N . GLU A 1 459 ? 37.574 24.675 -11.179 1.00 24.16 459 GLU A N 1
ATOM 3571 C CA . GLU A 1 459 ? 38.067 24.082 -9.953 1.00 24.16 459 GLU A CA 1
ATOM 3572 C C . GLU A 1 459 ? 37.343 24.678 -8.749 1.00 24.16 459 GLU A C 1
ATOM 3574 O O . GLU A 1 459 ? 36.871 25.816 -8.737 1.00 24.16 459 GLU A O 1
ATOM 3579 N N . TRP A 1 460 ? 37.276 23.823 -7.745 1.00 23.83 460 TRP A N 1
ATOM 3580 C CA . TRP A 1 460 ? 36.888 24.077 -6.381 1.00 23.83 460 TRP A CA 1
ATOM 3581 C C . TRP A 1 460 ? 37.883 25.022 -5.709 1.00 23.83 460 TRP A C 1
ATOM 3583 O O . TRP A 1 460 ? 39.069 24.712 -5.687 1.00 23.83 460 TRP A O 1
ATOM 3593 N N . GLU A 1 461 ? 37.401 26.069 -5.042 1.00 22.92 461 GLU A N 1
ATOM 3594 C CA . GLU A 1 461 ? 38.121 26.659 -3.912 1.00 22.92 461 GLU A CA 1
ATOM 3595 C C . GLU A 1 461 ? 37.170 26.933 -2.739 1.00 22.92 461 GLU A C 1
ATOM 3597 O O . GLU A 1 461 ? 36.209 27.699 -2.815 1.00 22.92 461 GLU A O 1
ATOM 3602 N N . GLN A 1 462 ? 37.471 26.222 -1.651 1.00 24.58 462 GLN A N 1
ATOM 3603 C CA . GLN A 1 462 ? 37.113 26.488 -0.261 1.00 24.58 462 GLN A CA 1
ATOM 3604 C C . GLN A 1 462 ? 37.651 27.845 0.189 1.00 24.58 462 GLN A C 1
ATOM 3606 O O . GLN A 1 462 ? 38.736 28.191 -0.241 1.00 24.58 462 GLN A O 1
ATOM 3611 N N . PHE A 1 463 ? 36.991 28.509 1.150 1.00 22.98 463 PHE A N 1
ATOM 3612 C CA . PHE A 1 463 ? 37.626 29.282 2.241 1.00 22.98 463 PHE A CA 1
ATOM 3613 C C . PHE A 1 463 ? 36.575 29.660 3.325 1.00 22.98 463 PHE A C 1
ATOM 3615 O O . PHE A 1 463 ? 35.383 29.464 3.093 1.00 22.98 463 PHE A O 1
ATOM 3622 N N . PRO A 1 464 ? 36.972 30.041 4.560 1.00 26.44 464 PRO A N 1
ATOM 3623 C CA . PRO A 1 464 ? 36.776 29.197 5.741 1.00 26.44 464 PRO A CA 1
ATOM 3624 C C . PRO A 1 464 ? 35.736 29.706 6.756 1.00 26.44 464 PRO A C 1
ATOM 3626 O O . PRO A 1 464 ? 35.399 30.886 6.824 1.00 26.44 464 PRO A O 1
ATOM 3629 N N . LEU A 1 465 ? 35.316 28.784 7.626 1.00 24.09 465 LEU A N 1
ATOM 3630 C CA . LEU A 1 465 ? 34.630 29.056 8.888 1.00 24.09 465 LEU A CA 1
ATOM 3631 C C . LEU A 1 465 ? 35.613 29.672 9.897 1.00 24.09 465 LEU A C 1
ATOM 3633 O O . LEU A 1 465 ? 36.621 29.054 10.239 1.00 24.09 465 LEU A O 1
ATOM 3637 N N . VAL A 1 466 ? 35.288 30.857 10.415 1.00 25.27 466 VAL A N 1
ATOM 3638 C CA . VAL A 1 466 ? 35.874 31.402 11.648 1.00 25.27 466 VAL A CA 1
ATOM 3639 C C . VAL A 1 466 ? 34.819 31.288 12.742 1.00 25.27 466 VAL A C 1
ATOM 3641 O O . VAL A 1 466 ? 33.723 31.831 12.620 1.00 25.27 466 VAL A O 1
ATOM 3644 N N . GLY A 1 467 ? 35.151 30.527 13.783 1.00 23.11 467 GLY A N 1
ATOM 3645 C CA . GLY A 1 467 ? 34.309 30.317 14.952 1.00 23.11 467 GLY A CA 1
ATOM 3646 C C . GLY A 1 467 ? 34.325 31.498 15.919 1.00 23.11 467 GLY A C 1
ATOM 3647 O O . GLY A 1 467 ? 35.317 32.216 16.036 1.00 23.11 467 GLY A O 1
ATOM 3648 N N . VAL A 1 468 ? 33.231 31.637 16.665 1.00 24.62 468 VAL A N 1
ATOM 3649 C CA . VAL A 1 468 ? 33.233 32.297 17.971 1.00 24.62 468 VAL A CA 1
ATOM 3650 C C . VAL A 1 468 ? 32.526 31.366 18.950 1.00 24.62 468 VAL A C 1
ATOM 3652 O O . VAL A 1 468 ? 31.332 31.097 18.847 1.00 24.62 468 VAL A O 1
ATOM 3655 N N . GLU A 1 469 ? 33.326 30.836 19.865 1.00 22.48 469 GLU A N 1
ATOM 3656 C CA . GLU A 1 469 ? 32.946 30.065 21.041 1.00 22.48 469 GLU A CA 1
ATOM 3657 C C . GLU A 1 469 ? 32.376 31.030 22.095 1.00 22.48 469 GLU A C 1
ATOM 3659 O O . GLU A 1 469 ? 33.012 32.035 22.415 1.00 22.48 469 GLU A O 1
ATOM 3664 N N . ALA A 1 470 ? 31.209 30.734 22.669 1.00 25.09 470 ALA A N 1
ATOM 3665 C CA . ALA A 1 470 ? 30.750 31.388 23.893 1.00 25.09 470 ALA A CA 1
ATOM 3666 C C . ALA A 1 470 ? 30.328 30.321 24.907 1.00 25.09 470 ALA A C 1
ATOM 3668 O O . ALA A 1 470 ? 29.345 29.600 24.747 1.00 25.09 470 ALA A O 1
ATOM 3669 N N . THR A 1 471 ? 31.160 30.210 25.933 1.00 23.22 471 THR A N 1
ATOM 3670 C CA . THR A 1 471 ? 31.074 29.312 27.078 1.00 23.22 471 THR A CA 1
ATOM 3671 C C . THR A 1 471 ? 29.939 29.725 28.019 1.00 23.22 471 THR A C 1
ATOM 3673 O O . THR A 1 471 ? 29.857 30.875 28.437 1.00 23.22 471 THR A O 1
ATOM 3676 N N . PHE A 1 472 ? 29.093 28.773 28.420 1.00 22.94 472 PHE A N 1
ATOM 3677 C CA . PHE A 1 472 ? 28.145 28.951 29.523 1.00 22.94 472 PHE A CA 1
ATOM 3678 C C . PHE A 1 472 ? 28.735 28.383 30.824 1.00 22.94 472 PHE A C 1
ATOM 3680 O O . PHE A 1 472 ? 29.110 27.211 30.890 1.00 22.94 472 PHE A O 1
ATOM 3687 N N . ARG A 1 473 ? 28.778 29.206 31.880 1.00 24.23 473 ARG A N 1
ATOM 3688 C CA . ARG A 1 473 ? 28.848 28.766 33.285 1.00 24.23 473 ARG A CA 1
ATOM 3689 C C . ARG A 1 473 ? 27.656 29.353 34.067 1.00 24.23 473 ARG A C 1
ATOM 3691 O O . ARG A 1 473 ? 27.194 30.425 33.686 1.00 24.23 473 ARG A O 1
ATOM 3698 N N . PRO A 1 474 ? 27.152 28.681 35.122 1.00 30.39 474 PRO A N 1
ATOM 3699 C CA . PRO A 1 474 ? 25.839 28.963 35.718 1.00 30.39 474 PRO A CA 1
ATOM 3700 C C . PRO A 1 474 ? 25.907 29.621 37.119 1.00 30.39 474 PRO A C 1
ATOM 3702 O O . PRO A 1 474 ? 27.004 29.765 37.661 1.00 30.39 474 PRO A O 1
ATOM 3705 N N . ILE A 1 475 ? 24.711 29.838 37.720 1.00 25.31 475 ILE A N 1
ATOM 3706 C CA . ILE A 1 475 ? 24.355 30.000 39.169 1.00 25.31 475 ILE A CA 1
ATOM 3707 C C . ILE A 1 475 ? 24.099 31.473 39.623 1.00 25.31 475 ILE A C 1
ATOM 3709 O O . ILE A 1 475 ? 24.813 32.335 39.113 1.00 25.31 475 ILE A O 1
ATOM 3713 N N . PRO A 1 476 ? 23.220 31.822 40.618 1.00 29.27 476 PRO A N 1
ATOM 3714 C CA . PRO A 1 476 ? 22.090 31.145 41.312 1.00 29.27 476 PRO A CA 1
ATOM 3715 C C . PRO A 1 476 ? 20.754 31.951 41.366 1.00 29.27 476 PRO A C 1
ATOM 3717 O O . PRO A 1 476 ? 20.655 33.087 40.912 1.00 29.27 476 PRO A O 1
ATOM 3720 N N . GLU A 1 477 ? 19.753 31.325 42.001 1.00 29.00 477 GLU A N 1
ATOM 3721 C CA . GLU A 1 477 ? 18.475 31.852 42.504 1.00 29.00 477 GLU A CA 1
ATOM 3722 C C . GLU A 1 477 ? 18.575 32.970 43.575 1.00 29.00 477 GLU A C 1
ATOM 3724 O O . GLU A 1 477 ? 19.495 32.990 44.391 1.00 29.00 477 GLU A O 1
ATOM 3729 N N . ASP A 1 478 ? 17.497 33.770 43.616 1.00 24.25 478 ASP A N 1
ATOM 3730 C CA . ASP A 1 478 ? 16.771 34.294 44.795 1.00 24.25 478 ASP A CA 1
ATOM 3731 C C . ASP A 1 478 ? 16.802 35.809 45.124 1.00 24.25 478 ASP A C 1
ATOM 3733 O O . ASP A 1 478 ? 17.817 36.499 45.054 1.00 24.25 478 ASP A O 1
ATOM 3737 N N . SER A 1 479 ? 15.628 36.255 45.597 1.00 24.20 479 SER A N 1
ATOM 3738 C CA . SER A 1 479 ? 15.248 37.475 46.332 1.00 24.20 479 SER A CA 1
ATOM 3739 C C . SER A 1 479 ? 14.736 38.722 45.572 1.00 24.20 479 SER A C 1
ATOM 3741 O O . SER A 1 479 ? 15.471 39.577 45.098 1.00 24.20 479 SER A O 1
ATOM 3743 N N . SER A 1 480 ? 13.397 38.810 45.540 1.00 26.09 480 SER A N 1
ATOM 3744 C CA . SER A 1 480 ? 12.524 39.907 46.016 1.00 26.09 480 SER A CA 1
ATOM 3745 C C . SER A 1 480 ? 12.837 41.398 45.750 1.00 26.09 480 SER A C 1
ATOM 3747 O O . SER A 1 480 ? 13.896 41.892 46.122 1.00 26.09 480 SER A O 1
ATOM 3749 N N . VAL A 1 481 ? 11.752 42.112 45.387 1.00 24.20 481 VAL A N 1
ATOM 3750 C CA . VAL A 1 481 ? 11.360 43.520 45.679 1.00 24.20 481 VAL A CA 1
ATOM 3751 C C . VAL A 1 481 ? 11.152 44.411 44.424 1.00 24.20 481 VAL A C 1
ATOM 3753 O O . VAL A 1 481 ? 12.063 44.637 43.637 1.00 24.20 481 VAL A O 1
ATOM 3756 N N . GLU A 1 482 ? 9.905 44.893 44.264 1.00 24.42 482 GLU A N 1
ATOM 3757 C CA . GLU A 1 482 ? 9.398 45.988 43.390 1.00 24.42 482 GLU A CA 1
ATOM 3758 C C . GLU A 1 482 ? 10.119 47.353 43.643 1.00 24.42 482 GLU A C 1
ATOM 3760 O O . GLU A 1 482 ? 10.910 47.389 44.581 1.00 24.42 482 GLU A O 1
ATOM 3765 N N . PRO A 1 483 ? 9.856 48.519 42.975 1.00 36.59 483 PRO A N 1
ATOM 3766 C CA . PRO A 1 483 ? 8.769 48.888 42.042 1.00 36.59 483 PRO A CA 1
ATOM 3767 C C . PRO A 1 483 ? 9.165 49.796 40.835 1.00 36.59 483 PRO A C 1
ATOM 3769 O O . PRO A 1 483 ? 10.278 50.302 40.708 1.00 36.59 483 PRO A O 1
ATOM 3772 N N . THR A 1 484 ? 8.128 50.162 40.069 1.00 22.95 484 THR A N 1
ATOM 3773 C CA . THR A 1 484 ? 7.797 51.509 39.528 1.00 22.95 484 THR A CA 1
ATOM 3774 C C . THR A 1 484 ? 7.826 51.720 38.007 1.00 22.95 484 THR A C 1
ATOM 3776 O O . THR A 1 484 ? 8.836 51.592 37.327 1.00 22.95 484 THR A O 1
ATOM 3779 N N . PHE A 1 485 ? 6.647 52.126 37.529 1.00 27.42 485 PHE A N 1
ATOM 3780 C CA . PHE A 1 485 ? 6.247 52.561 36.191 1.00 27.42 485 PHE A CA 1
ATOM 3781 C C . PHE A 1 485 ? 6.847 53.908 35.746 1.00 27.42 485 PHE A C 1
ATOM 3783 O O . PHE A 1 485 ? 6.903 54.844 36.538 1.00 27.42 485 PHE A O 1
ATOM 3790 N N . MET A 1 486 ? 7.132 54.012 34.442 1.00 24.81 486 MET A N 1
ATOM 3791 C CA . MET A 1 486 ? 6.934 55.139 33.497 1.00 24.81 486 MET A CA 1
ATOM 3792 C C . MET A 1 486 ? 7.600 54.681 32.182 1.00 24.81 486 MET A C 1
ATOM 3794 O O . MET A 1 486 ? 8.746 54.260 32.225 1.00 24.81 486 MET A O 1
ATOM 3798 N N . GLY A 1 487 ? 7.048 54.668 30.973 1.00 25.30 487 GLY A N 1
ATOM 3799 C CA . GLY A 1 487 ? 5.813 55.112 30.336 1.00 25.30 487 GLY A CA 1
ATOM 3800 C C . GLY A 1 487 ? 6.151 55.148 28.831 1.00 25.30 487 GLY A C 1
ATOM 3801 O O . GLY A 1 487 ? 7.187 55.706 28.477 1.00 25.30 487 GLY A O 1
ATOM 3802 N N . VAL A 1 488 ? 5.360 54.514 27.956 1.00 28.39 488 VAL A N 1
ATOM 3803 C CA . VAL A 1 488 ? 5.527 54.604 26.487 1.00 28.39 488 VAL A CA 1
ATOM 3804 C C . VAL A 1 488 ? 4.147 54.671 25.817 1.00 28.39 488 VAL A C 1
ATOM 3806 O O . VAL A 1 488 ? 3.210 54.013 26.265 1.00 28.39 488 VAL A O 1
ATOM 3809 N N . ASP A 1 489 ? 4.056 55.521 24.793 1.00 26.41 489 ASP A N 1
ATOM 3810 C CA . ASP A 1 489 ? 2.870 56.125 24.168 1.00 26.41 489 ASP A CA 1
ATOM 3811 C C . ASP A 1 489 ? 1.779 55.191 23.577 1.00 26.41 489 ASP A C 1
ATOM 3813 O O . ASP A 1 489 ? 2.076 54.088 23.108 1.00 26.41 489 ASP A O 1
ATOM 3817 N N . PRO A 1 490 ? 0.509 55.659 23.490 1.00 34.09 490 PRO A N 1
ATOM 3818 C CA . PRO A 1 490 ? -0.644 54.875 23.054 1.00 34.09 490 PRO A CA 1
ATOM 3819 C C . PRO A 1 490 ? -1.022 55.146 21.584 1.00 34.09 490 PRO A C 1
ATOM 3821 O O . PRO A 1 490 ? -1.796 56.053 21.296 1.00 34.09 490 PRO A O 1
ATOM 3824 N N . VAL A 1 491 ? -0.535 54.340 20.633 1.00 32.47 491 VAL A N 1
ATOM 3825 C CA . VAL A 1 491 ? -1.065 54.338 19.239 1.00 32.47 491 VAL A CA 1
ATOM 3826 C C . VAL A 1 491 ? -1.347 52.923 18.695 1.00 32.47 491 VAL A C 1
ATOM 3828 O O . VAL A 1 491 ? -1.902 52.765 17.615 1.00 32.47 491 VAL A O 1
ATOM 3831 N N . LEU A 1 492 ? -1.100 51.863 19.471 1.00 33.66 492 LEU A N 1
ATOM 3832 C CA . LEU A 1 492 ? -1.357 50.467 19.059 1.00 33.66 492 LEU A CA 1
ATOM 3833 C C . LEU A 1 492 ? -2.561 49.795 19.747 1.00 33.66 492 LEU A C 1
ATOM 3835 O O . LEU A 1 492 ? -2.785 48.606 19.561 1.00 33.66 492 LEU A O 1
ATOM 3839 N N . SER A 1 493 ? -3.377 50.543 20.497 1.00 29.53 493 SER A N 1
ATOM 3840 C CA . SER A 1 493 ? -4.581 50.007 21.167 1.00 29.53 493 SER A CA 1
ATOM 3841 C C . SER A 1 493 ? -5.903 50.304 20.437 1.00 29.53 493 SER A C 1
ATOM 3843 O O . SER A 1 493 ? -6.965 49.915 20.901 1.00 29.53 493 SER A O 1
ATOM 3845 N N . GLY A 1 494 ? -5.863 50.977 19.280 1.00 29.02 494 GLY A N 1
ATOM 3846 C CA . GLY A 1 494 ? -7.069 51.425 18.565 1.00 29.02 494 GLY A CA 1
ATOM 3847 C C . GLY A 1 494 ? -7.640 50.463 17.517 1.00 29.02 494 GLY A C 1
ATOM 3848 O O . GLY A 1 494 ? -8.740 50.700 17.033 1.00 29.02 494 GLY A O 1
ATOM 3849 N N . VAL A 1 495 ? -6.928 49.389 17.154 1.00 30.02 495 VAL A N 1
ATOM 3850 C CA . VAL A 1 495 ? -7.382 48.415 16.129 1.00 30.02 495 VAL A CA 1
ATOM 3851 C C . VAL A 1 495 ? -7.784 47.068 16.748 1.00 30.02 495 VAL A C 1
ATOM 3853 O O . VAL A 1 495 ? -8.366 46.222 16.082 1.00 30.02 495 VAL A O 1
ATOM 3856 N N . MET A 1 496 ? -7.577 46.896 18.057 1.00 30.50 496 MET A N 1
ATOM 3857 C CA . MET A 1 496 ? -7.960 45.688 18.799 1.00 30.50 496 MET A CA 1
ATOM 3858 C C . MET A 1 496 ? -9.077 45.950 19.822 1.00 30.50 496 MET A C 1
ATOM 3860 O O . MET A 1 496 ? -9.199 45.220 20.795 1.00 30.50 496 MET A O 1
ATOM 3864 N N . VAL A 1 497 ? -9.878 47.006 19.620 1.00 30.88 497 VAL A N 1
ATOM 3865 C CA . VAL A 1 497 ? -11.065 47.325 20.440 1.00 30.88 497 VAL A CA 1
ATOM 3866 C C . VAL A 1 497 ? -12.184 47.885 19.550 1.00 30.88 497 VAL A C 1
ATOM 3868 O O . VAL A 1 497 ? -12.685 48.978 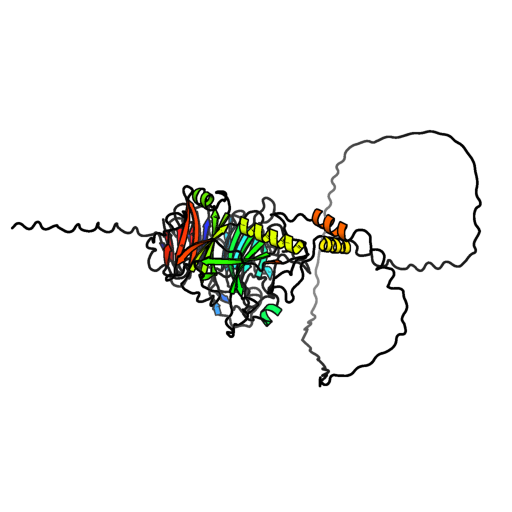19.760 1.00 30.88 497 VAL A O 1
ATOM 3871 N N . MET A 1 498 ? -12.550 47.154 18.495 1.00 27.38 498 MET A N 1
ATOM 3872 C CA . MET A 1 498 ? -13.817 47.320 17.753 1.00 27.38 498 MET A CA 1
ATOM 3873 C C . MET A 1 498 ? -14.331 45.942 17.285 1.00 27.38 498 MET A C 1
ATOM 3875 O O . MET A 1 498 ? -14.901 45.803 16.210 1.00 27.38 498 MET A O 1
ATOM 3879 N N . MET A 1 499 ? -14.103 44.901 18.091 1.00 31.61 499 MET A N 1
ATOM 3880 C CA . MET A 1 499 ? -14.764 43.593 17.973 1.00 31.61 499 MET A CA 1
ATOM 3881 C C . MET A 1 499 ? -15.026 42.967 19.352 1.00 31.61 499 MET A C 1
ATOM 3883 O O . MET A 1 499 ? -15.086 41.753 19.484 1.00 31.61 499 MET A O 1
ATOM 3887 N N . ASP A 1 500 ? -15.234 43.789 20.381 1.00 37.09 500 ASP A N 1
ATOM 3888 C CA . ASP A 1 500 ? -15.754 43.305 21.657 1.00 37.09 500 ASP A CA 1
ATOM 3889 C C . ASP A 1 500 ? -17.223 43.718 21.807 1.00 37.09 500 ASP A C 1
ATOM 3891 O O . ASP A 1 500 ? -17.575 44.894 21.722 1.00 37.09 500 ASP A O 1
ATOM 3895 N N . ASN A 1 501 ? -18.059 42.706 22.059 1.00 32.78 501 ASN A N 1
ATOM 3896 C CA . ASN A 1 501 ? -19.446 42.752 22.544 1.00 32.78 501 ASN A CA 1
ATOM 3897 C C . ASN A 1 501 ? -20.653 42.770 21.593 1.00 32.78 501 ASN A C 1
ATOM 3899 O O . ASN A 1 501 ? -21.769 42.949 22.078 1.00 32.78 501 ASN A O 1
ATOM 3903 N N . LEU A 1 502 ? -20.526 42.401 20.315 1.00 33.19 502 LEU A N 1
ATOM 3904 C CA . LEU A 1 502 ? -21.687 41.909 19.551 1.00 33.19 502 LEU A CA 1
ATOM 3905 C C . LEU A 1 502 ? -21.310 40.671 18.712 1.00 33.19 502 LEU A C 1
ATOM 3907 O O . LEU A 1 502 ? -20.644 40.788 17.692 1.00 33.19 502 LEU A O 1
ATOM 3911 N N . SER A 1 503 ? -21.798 39.492 19.135 1.00 37.31 503 SER A N 1
ATOM 3912 C CA . SER A 1 503 ? -21.900 38.217 18.381 1.00 37.31 503 SER A CA 1
ATOM 3913 C C . SER A 1 503 ? -20.744 37.186 18.356 1.00 37.31 503 SER A C 1
ATOM 3915 O O . SER A 1 503 ? -20.764 36.300 17.507 1.00 37.31 503 SER A O 1
ATOM 3917 N N . TYR A 1 504 ? -19.806 37.152 19.314 1.00 40.75 504 TYR A N 1
ATOM 3918 C CA . TYR A 1 504 ? -18.813 36.049 19.358 1.00 40.75 504 TYR A CA 1
ATOM 3919 C C . TYR A 1 504 ? -19.442 34.666 19.658 1.00 40.75 504 TYR A C 1
ATOM 3921 O O . TYR A 1 504 ? -19.022 33.653 19.102 1.00 40.75 504 TYR A O 1
ATOM 3929 N N . GLN A 1 505 ? -20.507 34.610 20.469 1.00 37.19 505 GLN A N 1
ATOM 3930 C CA . GLN A 1 505 ? -21.258 33.362 20.693 1.00 37.19 505 GLN A CA 1
ATOM 3931 C C . GLN A 1 505 ? -22.193 32.998 19.527 1.00 37.19 505 GLN A C 1
ATOM 3933 O O . GLN A 1 505 ? -22.395 31.819 19.256 1.00 37.19 505 GLN A O 1
ATOM 3938 N N . ASP A 1 506 ? -22.699 33.988 18.787 1.00 37.88 506 ASP A N 1
ATOM 3939 C CA . ASP A 1 506 ? -23.621 33.769 17.661 1.00 37.88 506 ASP A CA 1
ATOM 3940 C C . ASP A 1 506 ? -22.864 33.370 16.374 1.00 37.88 506 ASP A C 1
ATOM 3942 O O . ASP A 1 506 ? -23.362 32.594 15.562 1.00 37.88 506 ASP A O 1
ATOM 3946 N N . GLY A 1 507 ? -21.614 33.827 16.212 1.00 39.19 507 GLY A N 1
ATOM 3947 C CA . GLY A 1 507 ? -20.717 33.442 15.115 1.00 39.19 507 GLY A CA 1
ATOM 3948 C C . GLY A 1 507 ? -20.131 32.032 15.248 1.00 39.19 507 GLY A C 1
ATOM 3949 O O . GLY A 1 507 ? -19.963 31.344 14.244 1.00 39.19 507 GLY A O 1
ATOM 3950 N N . ALA A 1 508 ? -19.883 31.551 16.471 1.00 39.66 508 ALA A N 1
ATOM 3951 C CA . ALA A 1 508 ? -19.461 30.167 16.710 1.00 39.66 508 ALA A CA 1
ATOM 3952 C C . ALA A 1 508 ? -20.586 29.160 16.403 1.00 39.66 508 ALA A C 1
ATOM 3954 O O . ALA A 1 508 ? -20.323 28.072 15.890 1.00 39.66 508 ALA A O 1
ATOM 3955 N N . GLN A 1 509 ? -21.841 29.544 16.661 1.00 39.72 509 GLN A N 1
ATOM 3956 C CA . GLN A 1 509 ? -23.021 28.720 16.398 1.00 39.72 509 GLN A CA 1
ATOM 3957 C C . GLN A 1 509 ? -23.461 28.794 14.921 1.00 39.72 509 GLN A C 1
ATOM 3959 O O . GLN A 1 509 ? -23.792 27.759 14.347 1.00 39.72 509 GLN A O 1
ATOM 3964 N N . LYS A 1 510 ? -23.329 29.958 14.258 1.00 42.09 510 LYS A N 1
ATOM 3965 C CA . LYS A 1 510 ? -23.487 30.109 12.792 1.00 42.09 510 LYS A CA 1
ATOM 3966 C C . LYS A 1 510 ? -22.356 29.491 11.966 1.00 42.09 510 LYS A C 1
ATOM 3968 O O . LYS A 1 510 ? -22.603 29.008 10.868 1.00 42.09 510 LYS A O 1
ATOM 3973 N N . GLY A 1 511 ? -21.120 29.475 12.465 1.00 42.50 511 GLY A N 1
ATOM 3974 C CA . GLY A 1 511 ? -19.989 28.820 11.793 1.00 42.50 511 GLY A CA 1
ATOM 3975 C C . GLY A 1 511 ? -20.121 27.294 11.765 1.00 42.50 511 GLY A C 1
ATOM 3976 O O . GLY A 1 511 ? -19.731 26.655 10.789 1.00 42.50 511 GLY A O 1
ATOM 3977 N N . LEU A 1 512 ? -20.744 26.714 12.798 1.00 43.34 512 LEU A N 1
ATOM 3978 C CA . LEU A 1 512 ? -21.120 25.296 12.839 1.00 43.34 512 LEU A CA 1
ATOM 3979 C C . LEU A 1 512 ? -22.276 24.966 11.874 1.00 43.34 512 LEU A C 1
ATOM 3981 O O . LEU A 1 512 ? -22.415 23.824 11.449 1.00 43.34 512 LEU A O 1
ATOM 3985 N N . GLU A 1 513 ? -23.079 25.967 11.505 1.00 46.69 513 GLU A N 1
ATOM 3986 C CA . GLU A 1 513 ? -24.138 25.858 10.495 1.00 46.69 513 GLU A CA 1
ATOM 3987 C C . GLU A 1 513 ? -23.578 25.869 9.055 1.00 46.69 513 GLU A C 1
ATOM 3989 O O . GLU A 1 513 ? -24.241 25.389 8.136 1.00 46.69 513 GLU A O 1
ATOM 3994 N N . LEU A 1 514 ? -22.343 26.357 8.849 1.00 55.84 514 LEU A N 1
ATOM 3995 C CA . LEU A 1 514 ? -21.733 26.512 7.521 1.00 55.84 514 LEU A CA 1
ATOM 3996 C C . LEU A 1 514 ? -20.852 25.324 7.082 1.00 55.84 514 LEU A C 1
ATOM 3998 O O . LEU A 1 514 ? -20.747 25.066 5.884 1.00 55.84 514 LEU A O 1
ATOM 4002 N N . LEU A 1 515 ? -20.227 24.588 8.014 1.00 70.00 515 LEU A N 1
ATOM 4003 C CA . LEU A 1 515 ? -19.376 23.430 7.696 1.00 70.00 515 LEU A CA 1
ATOM 4004 C C . LEU A 1 515 ? -20.057 22.110 8.080 1.00 70.00 515 LEU A C 1
ATOM 4006 O O . LEU A 1 515 ? -20.012 21.664 9.226 1.00 70.00 515 LEU A O 1
ATOM 4010 N N . THR A 1 516 ? -20.659 21.449 7.095 1.00 80.06 516 THR A N 1
ATOM 4011 C CA . THR A 1 516 ? -21.275 20.129 7.269 1.00 80.06 516 THR A CA 1
ATOM 4012 C C . THR A 1 516 ? -20.236 19.022 7.077 1.00 80.06 516 THR A C 1
ATOM 4014 O O . THR A 1 516 ? -19.781 18.762 5.967 1.00 80.06 516 THR A O 1
ATOM 4017 N N . ILE A 1 517 ? -19.861 18.343 8.167 1.00 85.94 517 ILE A N 1
ATOM 4018 C CA . ILE A 1 517 ? -19.002 17.150 8.109 1.00 85.94 517 ILE A CA 1
ATOM 4019 C C . ILE A 1 517 ? -19.869 15.929 7.787 1.00 85.94 517 ILE A C 1
ATOM 4021 O O . ILE A 1 517 ? -20.525 15.360 8.670 1.00 85.94 517 ILE A O 1
ATOM 4025 N N . ASP A 1 518 ? -19.875 15.539 6.516 1.00 89.94 518 ASP A N 1
ATOM 4026 C CA . ASP A 1 518 ? -20.584 14.370 6.003 1.00 89.94 518 ASP A CA 1
ATOM 4027 C C . ASP A 1 518 ? -19.650 13.164 5.765 1.00 89.94 518 ASP A C 1
ATOM 4029 O O . ASP A 1 518 ? -18.478 13.163 6.148 1.00 89.94 518 ASP A O 1
ATOM 4033 N N . ASP A 1 519 ? -20.191 12.097 5.172 1.00 89.38 519 ASP A N 1
ATOM 4034 C CA . ASP A 1 519 ? -19.451 10.854 4.920 1.00 89.38 519 ASP A CA 1
ATOM 4035 C C . ASP A 1 519 ? -18.426 10.988 3.781 1.00 89.38 519 ASP A C 1
ATOM 4037 O O . ASP A 1 519 ? -17.551 10.133 3.660 1.00 89.38 519 ASP A O 1
ATOM 4041 N N . ASN A 1 520 ? -18.529 12.040 2.960 1.00 89.88 520 ASN A N 1
ATOM 4042 C CA . ASN A 1 520 ? -17.675 12.330 1.808 1.00 89.88 520 ASN A CA 1
ATOM 4043 C C . ASN A 1 520 ? -16.688 13.479 2.071 1.00 89.88 520 ASN A C 1
ATOM 4045 O O . ASN A 1 520 ? -15.949 13.859 1.167 1.00 89.88 520 ASN A O 1
ATOM 4049 N N . PHE A 1 521 ? -16.658 14.029 3.285 1.00 92.25 521 PHE A N 1
ATOM 4050 C CA . PHE A 1 521 ? -15.795 15.148 3.635 1.00 92.25 521 PHE A CA 1
ATOM 4051 C C . PHE A 1 521 ? -14.309 14.829 3.379 1.00 92.25 521 PHE A C 1
ATOM 4053 O O . PHE A 1 521 ? -13.748 13.895 3.961 1.00 92.25 521 PHE A O 1
ATOM 4060 N N . CYS A 1 522 ? -13.664 15.639 2.532 1.00 92.06 522 CYS A N 1
ATOM 4061 C CA . CYS A 1 522 ? -12.285 15.441 2.068 1.00 92.06 522 CYS A CA 1
ATOM 4062 C C . CYS A 1 522 ? -11.249 16.358 2.731 1.00 92.06 522 CYS A C 1
ATOM 4064 O O . CYS A 1 522 ? -10.162 16.556 2.192 1.00 92.06 522 CYS A O 1
ATOM 4066 N N . GLY A 1 523 ? -11.552 16.862 3.927 1.00 87.25 523 GLY A N 1
ATOM 4067 C CA . GLY A 1 523 ? -10.623 17.698 4.679 1.00 87.25 523 GLY A CA 1
ATOM 4068 C C . GLY A 1 523 ? -10.559 19.139 4.175 1.00 87.25 523 GLY A C 1
ATOM 4069 O O . GLY A 1 523 ? -11.093 19.490 3.126 1.00 87.25 523 GLY A O 1
ATOM 4070 N N . LEU A 1 524 ? -9.891 19.967 4.969 1.00 87.19 524 LEU A N 1
ATOM 4071 C CA . LEU A 1 524 ? -9.490 21.333 4.648 1.00 87.19 524 LEU A CA 1
ATOM 4072 C C . LEU A 1 524 ? -7.992 21.452 4.956 1.00 87.19 524 LEU A C 1
ATOM 4074 O O . LEU A 1 524 ? -7.392 20.530 5.509 1.00 87.19 524 LEU A O 1
ATOM 4078 N N . ASP A 1 525 ? -7.383 22.577 4.607 1.00 83.44 525 ASP A N 1
ATOM 4079 C CA . ASP A 1 525 ? -5.986 22.871 4.942 1.00 83.44 525 ASP A CA 1
ATOM 4080 C C . ASP A 1 525 ? -5.745 22.970 6.464 1.00 83.44 525 ASP A C 1
ATOM 4082 O O . ASP A 1 525 ? -4.644 22.710 6.951 1.00 83.44 525 ASP A O 1
ATOM 4086 N N . MET A 1 526 ? -6.785 23.298 7.234 1.00 85.31 526 MET A N 1
ATOM 4087 C CA . MET A 1 526 ? -6.781 23.232 8.694 1.00 85.31 526 MET A CA 1
ATOM 4088 C C . MET A 1 526 ? -7.220 21.860 9.219 1.00 85.31 526 MET A C 1
ATOM 4090 O O . MET A 1 526 ? -7.986 21.132 8.592 1.00 85.31 526 MET A O 1
ATOM 4094 N N . ASN A 1 527 ? -6.762 21.523 10.430 1.00 90.00 527 ASN A N 1
ATOM 4095 C CA . ASN A 1 527 ? -7.029 20.242 11.100 1.00 90.00 527 ASN A CA 1
ATOM 4096 C C . ASN A 1 527 ? -6.547 18.993 10.334 1.00 90.00 527 ASN A C 1
ATOM 4098 O O . ASN A 1 527 ? -6.999 17.883 10.612 1.00 90.00 527 ASN A O 1
ATOM 4102 N N . ALA A 1 528 ? -5.595 19.158 9.416 1.00 89.38 528 ALA A N 1
ATOM 4103 C CA . ALA A 1 528 ? -4.987 18.080 8.652 1.00 89.38 528 ALA A CA 1
ATOM 4104 C C . ALA A 1 528 ? -3.463 18.009 8.880 1.00 89.38 528 ALA A C 1
ATOM 4106 O O . ALA A 1 528 ? -2.822 18.971 9.321 1.00 89.38 528 ALA A O 1
ATOM 4107 N N . PRO A 1 529 ? -2.827 16.859 8.635 1.00 93.06 529 PRO A N 1
ATOM 4108 C CA . PRO A 1 529 ? -3.389 15.510 8.721 1.00 93.06 529 PRO A CA 1
ATOM 4109 C C . PRO A 1 529 ? -3.855 15.169 10.152 1.00 93.06 529 PRO A C 1
ATOM 4111 O O . PRO A 1 529 ? -3.347 15.765 11.114 1.00 93.06 529 PRO A O 1
ATOM 4114 N N . LEU A 1 530 ? -4.792 14.220 10.288 1.00 93.81 530 LEU A N 1
ATOM 4115 C CA . LEU A 1 530 ? -5.467 13.889 11.555 1.00 93.81 530 LEU A CA 1
ATOM 4116 C C . LEU A 1 530 ? -5.203 12.444 12.016 1.00 93.81 530 LEU A C 1
ATOM 4118 O O . LEU A 1 530 ? -5.317 11.491 11.254 1.00 93.81 530 LEU A O 1
ATOM 4122 N N . GLY A 1 531 ? -4.901 12.261 13.293 1.00 91.56 531 GLY A N 1
ATOM 4123 C CA . GLY A 1 531 ? -4.849 10.967 13.962 1.00 91.56 531 GLY A CA 1
ATOM 4124 C C . GLY A 1 531 ? -6.079 10.714 14.831 1.00 91.56 531 GLY A C 1
ATOM 4125 O O . GLY A 1 531 ? -6.798 11.628 15.245 1.00 91.56 531 GLY A O 1
ATOM 4126 N N . VAL A 1 532 ? -6.327 9.441 15.122 1.00 88.31 532 VAL A N 1
ATOM 4127 C CA . VAL A 1 532 ? -7.364 9.007 16.060 1.00 88.31 532 VAL A CA 1
ATOM 4128 C C . VAL A 1 532 ? -6.705 8.240 17.198 1.00 88.31 532 VAL A C 1
ATOM 4130 O O . VAL A 1 532 ? -6.043 7.235 16.968 1.00 88.31 532 VAL A O 1
ATOM 4133 N N . SER A 1 533 ? -6.892 8.699 18.433 1.00 84.94 533 SER A N 1
ATOM 4134 C CA . SER A 1 533 ? -6.310 8.038 19.609 1.00 84.94 533 SER A CA 1
ATOM 4135 C C . SER A 1 533 ? -7.058 6.762 20.010 1.00 84.94 533 SER A C 1
ATOM 4137 O O . SER A 1 533 ? -6.452 5.782 20.441 1.00 84.94 533 SER A O 1
ATOM 4139 N N . GLU A 1 534 ? -8.386 6.745 19.861 1.00 89.00 534 GLU A N 1
ATOM 4140 C CA . GLU A 1 534 ? -9.193 5.575 20.212 1.00 89.00 534 GLU A CA 1
ATOM 4141 C C . GLU A 1 534 ? -9.077 4.479 19.148 1.00 89.00 534 GLU A C 1
ATOM 4143 O O . GLU A 1 534 ? -9.326 4.710 17.963 1.00 89.00 534 GLU A O 1
ATOM 4148 N N . MET A 1 535 ? -8.741 3.264 19.585 1.00 91.81 535 MET A N 1
ATOM 4149 C CA . MET A 1 535 ? -8.673 2.113 18.694 1.00 91.81 535 MET A CA 1
ATOM 4150 C C . MET A 1 535 ? -10.063 1.623 18.293 1.00 91.81 535 MET A C 1
ATOM 4152 O O . MET A 1 535 ? -10.888 1.300 19.147 1.00 91.81 535 MET A O 1
ATOM 4156 N N . VAL A 1 536 ? -10.254 1.397 16.995 1.00 95.88 536 VAL A N 1
ATOM 4157 C CA . VAL A 1 536 ? -11.404 0.647 16.490 1.00 95.88 536 VAL A CA 1
ATOM 4158 C C . VAL A 1 536 ? -11.167 -0.848 16.687 1.00 95.88 536 VAL A C 1
ATOM 4160 O O . VAL A 1 536 ? -10.168 -1.408 16.227 1.00 95.88 536 VAL A O 1
ATOM 4163 N N . ARG A 1 537 ? -12.104 -1.505 17.377 1.00 95.44 537 ARG A N 1
ATOM 4164 C CA . ARG A 1 537 ? -12.042 -2.936 17.697 1.00 95.44 537 ARG A CA 1
ATOM 4165 C C . ARG A 1 537 ? -12.851 -3.752 16.692 1.00 95.44 537 ARG A C 1
ATOM 4167 O O . ARG A 1 537 ? -14.049 -3.541 16.534 1.00 95.44 537 ARG A O 1
ATOM 4174 N N . GLY A 1 538 ? -12.192 -4.698 16.033 1.00 95.06 538 GLY A N 1
ATOM 4175 C CA . GLY A 1 538 ? -12.821 -5.649 15.121 1.00 95.06 538 GLY A CA 1
ATOM 4176 C C . GLY A 1 538 ? -13.514 -6.791 15.862 1.00 95.06 538 GLY A C 1
ATOM 4177 O O . GLY A 1 538 ? -13.155 -7.132 16.990 1.00 95.06 538 GLY A O 1
ATOM 4178 N N . ILE A 1 539 ? -14.482 -7.419 15.199 1.00 93.81 539 ILE A N 1
ATOM 4179 C CA . ILE A 1 539 ? -15.232 -8.567 15.717 1.00 93.81 539 ILE A CA 1
ATOM 4180 C C . ILE A 1 539 ? -14.373 -9.831 15.538 1.00 93.81 539 ILE A C 1
ATOM 4182 O O . ILE A 1 539 ? -14.101 -10.205 14.392 1.00 93.81 539 ILE A O 1
ATOM 4186 N N . PRO A 1 540 ? -13.938 -10.514 16.614 1.00 91.81 540 PRO A N 1
ATOM 4187 C CA . PRO A 1 540 ? -13.137 -11.728 16.493 1.00 91.81 540 PRO A CA 1
ATOM 4188 C C . PRO A 1 540 ? -13.994 -12.906 16.013 1.00 91.81 540 PRO A C 1
ATOM 4190 O O . PRO A 1 540 ? -15.012 -13.244 16.616 1.00 91.81 540 PRO A O 1
ATOM 4193 N N . VAL A 1 541 ? -13.554 -13.573 14.947 1.00 87.75 541 VAL A N 1
ATOM 4194 C CA . VAL A 1 541 ? -14.258 -14.718 14.342 1.00 87.75 541 VAL A CA 1
ATOM 4195 C C . VAL A 1 541 ? -13.612 -16.035 14.748 1.00 87.75 541 VAL A C 1
ATOM 4197 O O . VAL A 1 541 ? -14.291 -16.988 15.137 1.00 87.75 541 VAL A O 1
ATOM 4200 N N . PHE A 1 542 ? -12.285 -16.098 14.663 1.00 88.25 542 PHE A N 1
ATOM 4201 C CA . PHE A 1 542 ? -11.517 -17.318 14.873 1.00 88.25 542 PHE A CA 1
ATOM 4202 C C . PHE A 1 542 ? -10.143 -16.993 15.462 1.00 88.25 542 PHE A C 1
ATOM 4204 O O . PHE A 1 542 ? -9.588 -15.936 15.181 1.00 88.25 542 PHE A O 1
ATOM 4211 N N . THR A 1 543 ? -9.600 -17.892 16.283 1.00 91.06 543 THR A N 1
ATOM 4212 C CA . THR A 1 543 ? -8.257 -17.773 16.867 1.00 91.06 543 THR A CA 1
ATOM 4213 C C . THR A 1 543 ? -7.514 -19.086 16.702 1.00 91.06 543 THR A C 1
ATOM 4215 O O . THR A 1 543 ? -8.127 -20.153 16.723 1.00 91.06 543 THR A O 1
ATOM 4218 N N . GLU A 1 544 ? -6.204 -18.995 16.524 1.00 89.81 544 GLU A N 1
ATOM 4219 C CA . GLU A 1 544 ? -5.295 -20.128 16.406 1.00 89.81 544 GLU A CA 1
ATOM 4220 C C . GLU A 1 544 ? -4.056 -19.865 17.254 1.00 89.81 544 GLU A C 1
ATOM 4222 O O . GLU A 1 544 ? -3.428 -18.818 17.112 1.00 89.81 544 GLU A O 1
ATOM 4227 N N . ASP A 1 545 ? -3.710 -20.826 18.106 1.00 90.94 545 ASP A N 1
ATOM 4228 C CA . ASP A 1 545 ? -2.681 -20.665 19.134 1.00 90.94 545 ASP A CA 1
ATOM 4229 C C . ASP A 1 545 ? -1.338 -21.289 18.730 1.00 90.94 545 ASP A C 1
ATOM 4231 O O . ASP A 1 545 ? -0.294 -20.921 19.267 1.00 90.94 545 ASP A O 1
ATOM 4235 N N . ARG A 1 546 ? -1.352 -22.268 17.814 1.00 88.81 546 ARG A N 1
ATOM 4236 C CA . ARG A 1 546 ? -0.188 -23.106 17.479 1.00 88.81 546 ARG A CA 1
ATOM 4237 C C . ARG A 1 546 ? 0.362 -22.854 16.085 1.00 88.81 546 ARG A C 1
ATOM 4239 O O . ARG A 1 546 ? 1.561 -23.004 15.873 1.00 88.81 546 ARG A O 1
ATOM 4246 N N . ASP A 1 547 ? -0.506 -22.536 15.133 1.00 87.88 547 ASP A N 1
ATOM 4247 C CA . ASP A 1 547 ? -0.141 -22.414 13.723 1.00 87.88 547 ASP A CA 1
ATOM 4248 C C . ASP A 1 547 ? -0.586 -21.072 13.146 1.00 87.88 547 ASP A C 1
ATOM 4250 O O . ASP A 1 547 ? -1.685 -20.934 12.604 1.00 87.88 547 ASP A O 1
ATOM 4254 N N . ARG A 1 548 ? 0.285 -20.071 13.299 1.00 90.56 548 ARG A N 1
ATOM 4255 C CA . ARG A 1 548 ? -0.010 -18.671 12.990 1.00 90.56 548 ARG A CA 1
ATOM 4256 C C . ARG A 1 548 ? -0.692 -18.505 11.642 1.00 90.56 548 ARG A C 1
ATOM 4258 O O . ARG A 1 548 ? -0.161 -18.936 10.620 1.00 90.56 548 ARG A O 1
ATOM 4265 N N . MET A 1 549 ? -1.810 -17.795 11.626 1.00 91.06 549 MET A N 1
ATOM 4266 C CA . MET A 1 549 ? -2.461 -17.375 10.393 1.00 91.06 549 MET A CA 1
ATOM 4267 C C . MET A 1 549 ? -1.607 -16.297 9.703 1.00 91.06 549 MET A C 1
ATOM 4269 O O . MET A 1 549 ? -1.124 -15.369 10.352 1.00 91.06 549 MET A O 1
ATOM 4273 N N . THR A 1 550 ? -1.381 -16.426 8.395 1.00 88.56 550 THR A N 1
ATOM 4274 C CA . THR A 1 550 ? -0.477 -15.547 7.623 1.00 88.56 550 THR A CA 1
ATOM 4275 C C . THR A 1 550 ? -1.161 -14.802 6.486 1.00 88.56 550 THR A C 1
ATOM 4277 O O . THR A 1 550 ? -0.606 -13.833 5.982 1.00 88.56 550 THR A O 1
ATOM 4280 N N . SER A 1 551 ? -2.339 -15.246 6.060 1.00 89.25 551 SER A N 1
ATOM 4281 C CA . SER A 1 551 ? -3.086 -14.647 4.955 1.00 89.25 551 SER A CA 1
ATOM 4282 C C . SER A 1 551 ? -4.568 -14.927 5.080 1.00 89.25 551 SER A C 1
ATOM 4284 O O . SER A 1 551 ? -4.971 -15.896 5.718 1.00 89.25 551 SER A O 1
ATOM 4286 N N . VAL A 1 552 ? -5.377 -14.084 4.451 1.00 89.94 552 VAL A N 1
ATOM 4287 C CA . VAL A 1 552 ? -6.822 -14.259 4.376 1.00 89.94 552 VAL A CA 1
ATOM 4288 C C . VAL A 1 552 ? -7.315 -13.839 3.000 1.00 89.94 552 VAL A C 1
ATOM 4290 O O . VAL A 1 552 ? -6.799 -12.888 2.419 1.00 89.94 552 VAL A O 1
ATOM 4293 N N . ILE A 1 553 ? -8.317 -14.547 2.497 1.00 88.00 553 ILE A N 1
ATOM 4294 C CA . ILE A 1 553 ? -9.166 -14.113 1.392 1.00 88.00 553 ILE A CA 1
ATOM 4295 C C . ILE A 1 553 ? -10.614 -14.425 1.738 1.00 88.00 553 ILE A C 1
ATOM 4297 O O . ILE A 1 553 ? -10.881 -15.432 2.390 1.00 88.00 553 ILE A O 1
ATOM 4301 N N . ALA A 1 554 ? -11.546 -13.584 1.304 1.00 85.75 554 ALA A N 1
ATOM 4302 C CA . ALA A 1 554 ? -12.963 -13.857 1.457 1.00 85.75 554 ALA A CA 1
ATOM 4303 C C . ALA A 1 554 ? -13.747 -13.523 0.187 1.00 85.75 554 ALA A C 1
ATOM 4305 O O . ALA A 1 554 ? -13.400 -12.585 -0.524 1.00 85.75 554 ALA A O 1
ATOM 4306 N N . TYR A 1 555 ? -14.801 -14.287 -0.080 1.00 83.00 555 TYR A N 1
ATOM 4307 C CA . TYR A 1 555 ? -15.761 -14.009 -1.148 1.00 83.00 555 TYR A CA 1
ATOM 4308 C C . TYR A 1 555 ? -17.152 -14.532 -0.777 1.00 83.00 555 TYR A C 1
ATOM 4310 O O . TYR A 1 555 ? -17.324 -15.278 0.194 1.00 83.00 555 TYR A O 1
ATOM 4318 N N . VAL A 1 556 ? -18.165 -14.112 -1.536 1.00 83.69 556 VAL A N 1
ATOM 4319 C CA . VAL A 1 556 ? -19.555 -14.529 -1.330 1.00 83.69 556 VAL A CA 1
ATOM 4320 C C . VAL A 1 556 ? -19.896 -15.649 -2.306 1.00 83.69 556 VAL A C 1
ATOM 4322 O O . VAL A 1 556 ? -19.938 -15.429 -3.507 1.00 83.69 556 VAL A O 1
ATOM 4325 N N . TYR A 1 557 ? -20.212 -16.831 -1.783 1.00 79.69 557 TYR A N 1
ATOM 4326 C CA . TYR A 1 557 ? -20.688 -17.972 -2.562 1.00 79.69 557 TYR A CA 1
ATOM 4327 C C . TYR A 1 557 ? -22.088 -18.370 -2.112 1.00 79.69 557 TYR A C 1
ATOM 4329 O O . TYR A 1 557 ? -22.312 -18.655 -0.932 1.00 79.69 557 TYR A O 1
ATOM 4337 N N . LYS A 1 558 ? -23.057 -18.386 -3.037 1.00 83.00 558 LYS A N 1
ATOM 4338 C CA . LYS A 1 558 ? -24.466 -18.723 -2.743 1.00 83.00 558 LYS A CA 1
ATOM 4339 C C . LYS A 1 558 ? -24.973 -18.027 -1.466 1.00 83.00 558 LYS A C 1
ATOM 4341 O O . LYS A 1 558 ? -25.507 -18.668 -0.556 1.00 83.00 558 LYS A O 1
ATOM 4346 N N . ASN A 1 559 ? -24.760 -16.710 -1.383 1.00 81.19 559 ASN A N 1
ATOM 4347 C CA . ASN A 1 559 ? -25.116 -15.834 -0.255 1.00 81.19 559 ASN A CA 1
ATOM 4348 C C . ASN A 1 559 ? -24.375 -16.064 1.079 1.00 81.19 559 ASN A C 1
ATOM 4350 O O . ASN A 1 559 ? -24.678 -15.376 2.060 1.00 81.19 559 ASN A O 1
ATOM 4354 N N . HIS A 1 560 ? -23.421 -16.991 1.140 1.00 78.12 560 HIS A N 1
ATOM 4355 C CA . HIS A 1 560 ? -22.559 -17.213 2.299 1.00 78.12 560 HIS A CA 1
ATOM 4356 C C . HIS A 1 560 ? -21.205 -16.548 2.067 1.00 78.12 560 HIS A C 1
ATOM 4358 O O . HIS A 1 560 ? -20.622 -16.707 1.001 1.00 78.12 560 HIS A O 1
ATOM 4364 N N . SER A 1 561 ? -20.675 -15.847 3.065 1.00 81.00 561 SER A N 1
ATOM 4365 C CA . SER A 1 561 ? -19.283 -15.391 3.036 1.00 81.00 561 SER A CA 1
ATOM 4366 C C . SER A 1 561 ? -18.373 -16.543 3.456 1.00 81.00 561 SER A C 1
ATOM 4368 O O . SER A 1 561 ? -18.508 -17.092 4.555 1.00 81.00 561 SER A O 1
ATOM 4370 N N . LEU A 1 562 ? -17.457 -16.911 2.567 1.00 81.06 562 LEU A N 1
ATOM 4371 C CA . LEU A 1 562 ? -16.415 -17.903 2.792 1.00 81.06 562 LEU A CA 1
ATOM 4372 C C . LEU A 1 562 ? -15.093 -17.163 2.968 1.00 81.06 562 LEU A C 1
ATOM 4374 O O . LEU A 1 562 ? -14.763 -16.329 2.134 1.00 81.06 562 LEU A O 1
ATOM 4378 N N . ALA A 1 563 ? -14.353 -17.448 4.042 1.00 83.38 563 ALA A N 1
ATOM 4379 C CA . ALA A 1 563 ? -13.086 -16.780 4.345 1.00 83.38 563 ALA A CA 1
ATOM 4380 C C . ALA A 1 563 ? -11.947 -17.794 4.490 1.00 83.38 563 ALA A C 1
ATOM 4382 O O . ALA A 1 563 ? -11.813 -18.426 5.529 1.00 83.38 563 ALA A O 1
ATOM 4383 N N . PHE A 1 564 ? -11.116 -17.965 3.474 1.00 84.75 564 PHE A N 1
ATOM 4384 C CA . PHE A 1 564 ? -9.993 -18.895 3.518 1.00 84.75 564 PHE A CA 1
ATOM 4385 C C . PHE A 1 564 ? -8.801 -18.259 4.222 1.00 84.75 564 PHE A C 1
ATOM 4387 O O . PHE A 1 564 ? -8.487 -17.092 3.987 1.00 84.75 564 PHE A O 1
ATOM 4394 N N . VAL A 1 565 ? -8.128 -19.032 5.075 1.00 86.31 565 VAL A N 1
ATOM 4395 C CA . VAL A 1 565 ? -7.008 -18.535 5.880 1.00 86.31 565 VAL A CA 1
ATOM 4396 C C . VAL A 1 565 ? -5.791 -19.433 5.727 1.00 86.31 565 VAL A C 1
ATOM 4398 O O . VAL A 1 565 ? -5.856 -20.630 6.010 1.00 86.31 565 VAL A O 1
ATOM 4401 N N . GLY A 1 566 ? -4.681 -18.850 5.283 1.00 84.62 566 GLY A N 1
ATOM 4402 C CA . GLY A 1 566 ? -3.394 -19.526 5.177 1.00 84.62 566 GLY A CA 1
ATOM 4403 C C . GLY A 1 566 ? -2.662 -19.507 6.512 1.00 84.62 566 GLY A C 1
ATOM 4404 O O . GLY A 1 566 ? -2.829 -18.584 7.312 1.00 84.62 566 GLY A O 1
ATOM 4405 N N . THR A 1 567 ? -1.842 -20.520 6.758 1.00 85.25 567 THR A N 1
ATOM 4406 C CA . THR A 1 567 ? -1.092 -20.689 8.009 1.00 85.25 567 THR A CA 1
ATOM 4407 C C . THR A 1 567 ? 0.408 -20.802 7.759 1.00 85.25 567 THR A C 1
ATOM 4409 O O . THR A 1 567 ? 0.850 -21.136 6.658 1.00 85.25 567 THR A O 1
ATOM 4412 N N . LYS A 1 568 ? 1.207 -20.565 8.801 1.00 84.19 568 LYS A N 1
ATOM 4413 C CA . LYS A 1 568 ? 2.670 -20.687 8.795 1.00 84.19 568 LYS A CA 1
ATOM 4414 C C . LYS A 1 568 ? 3.137 -22.089 8.396 1.00 84.19 568 LYS A C 1
ATOM 4416 O O . LYS A 1 568 ? 4.152 -22.213 7.717 1.00 84.19 568 LYS A O 1
ATOM 4421 N N . SER A 1 569 ? 2.401 -23.138 8.772 1.00 79.19 569 SER A N 1
ATOM 4422 C CA . SER A 1 569 ? 2.712 -24.517 8.374 1.00 79.19 569 SER A CA 1
ATOM 4423 C C . SER A 1 569 ? 2.384 -24.846 6.907 1.00 79.19 569 SER A C 1
ATOM 4425 O O . SER A 1 569 ? 2.696 -25.944 6.440 1.00 79.19 569 SER A O 1
ATOM 4427 N N . GLY A 1 570 ? 1.773 -23.912 6.167 1.00 73.00 570 GLY A N 1
ATOM 4428 C CA . GLY A 1 570 ? 1.363 -24.101 4.774 1.00 73.00 570 GLY A CA 1
ATOM 4429 C C . GLY A 1 570 ? -0.009 -24.762 4.613 1.00 73.00 570 GLY A C 1
ATOM 4430 O O . GLY A 1 570 ? -0.347 -25.228 3.525 1.00 73.00 570 GLY A O 1
ATOM 4431 N N . LYS A 1 571 ? -0.817 -24.823 5.678 1.00 76.50 571 LYS A N 1
ATOM 4432 C CA . LYS A 1 571 ? -2.209 -25.288 5.606 1.00 76.50 571 LYS A CA 1
ATOM 4433 C C . LYS A 1 571 ? -3.152 -24.155 5.219 1.00 76.50 571 LYS A C 1
ATOM 4435 O O . LYS A 1 571 ? -2.939 -23.005 5.611 1.00 76.50 571 LYS A O 1
ATOM 4440 N N . LEU A 1 572 ? -4.228 -24.516 4.524 1.00 76.75 572 LEU A N 1
ATOM 4441 C CA . LEU A 1 572 ? -5.354 -23.642 4.222 1.00 76.75 572 LEU A CA 1
ATOM 4442 C C . LEU A 1 572 ? -6.558 -24.078 5.052 1.00 76.75 572 LEU A C 1
ATOM 4444 O O . LEU A 1 572 ? -6.967 -25.236 4.997 1.00 76.75 572 LEU A O 1
ATOM 4448 N N . LYS A 1 573 ? -7.132 -23.153 5.812 1.00 78.50 573 LYS A N 1
ATOM 4449 C CA . LYS A 1 573 ? -8.332 -23.404 6.604 1.00 78.50 573 LYS A CA 1
ATOM 4450 C C . LYS A 1 573 ? -9.558 -22.836 5.898 1.00 78.50 573 LYS A C 1
ATOM 4452 O O . LYS A 1 573 ? -9.515 -21.695 5.433 1.00 78.50 573 LYS A O 1
ATOM 4457 N N . LYS A 1 574 ? -10.658 -23.597 5.883 1.00 70.56 574 LYS A N 1
ATOM 4458 C CA . LYS A 1 574 ? -11.957 -23.190 5.328 1.00 70.56 574 LYS A CA 1
ATOM 4459 C C . LYS A 1 574 ? -12.994 -23.123 6.460 1.00 70.56 574 LYS A C 1
ATOM 4461 O O . LYS A 1 574 ? -13.232 -24.116 7.143 1.00 70.56 574 LYS A O 1
ATOM 4466 N N . PRO A 1 575 ? -13.616 -21.969 6.724 1.00 56.91 575 PRO A N 1
ATOM 4467 C CA . PRO A 1 575 ? -14.658 -21.867 7.727 1.00 56.91 575 PRO A CA 1
ATOM 4468 C C . PRO A 1 575 ? -15.938 -22.478 7.177 1.00 56.91 575 PRO A C 1
ATOM 4470 O O . PRO A 1 575 ? -16.391 -22.131 6.085 1.00 56.91 575 PRO A O 1
ATOM 4473 N N . SER A 1 576 ? -16.542 -23.371 7.955 1.00 49.72 576 SER A N 1
ATOM 4474 C CA . SER A 1 576 ? -17.834 -23.981 7.660 1.00 49.72 576 SER A CA 1
ATOM 4475 C C . SER A 1 576 ? -18.944 -22.958 7.942 1.00 49.72 576 SER A C 1
ATOM 4477 O O . SER A 1 576 ? -19.691 -23.083 8.900 1.00 49.72 576 SER A O 1
ATOM 4479 N N . GLY A 1 577 ? -19.026 -21.899 7.129 1.00 46.81 577 GLY A N 1
ATOM 4480 C CA . GLY A 1 577 ? -20.023 -20.828 7.238 1.00 46.81 577 GLY A CA 1
ATOM 4481 C C . GLY A 1 577 ? -19.884 -19.950 8.492 1.00 46.81 577 GLY A C 1
ATOM 4482 O O . GLY A 1 577 ? -19.964 -20.410 9.626 1.00 46.81 577 GLY A O 1
ATOM 4483 N N . ILE A 1 578 ? -19.750 -18.635 8.312 1.00 48.06 578 ILE A N 1
ATOM 4484 C CA . ILE A 1 578 ? -19.758 -17.681 9.432 1.00 48.06 578 ILE A CA 1
ATOM 4485 C C . ILE A 1 578 ? -21.209 -17.503 9.920 1.00 48.06 578 ILE A C 1
ATOM 4487 O O . ILE A 1 578 ? -21.899 -16.561 9.539 1.00 48.06 578 ILE A O 1
ATOM 4491 N N . ARG A 1 579 ? -21.714 -18.440 10.732 1.00 43.69 579 ARG A N 1
ATOM 4492 C CA . ARG A 1 579 ? -22.949 -18.274 11.519 1.00 43.69 579 ARG A CA 1
ATOM 4493 C C . ARG A 1 579 ? -22.577 -18.213 12.991 1.00 43.69 579 ARG A C 1
ATOM 4495 O O . ARG A 1 579 ? -22.123 -19.213 13.521 1.00 43.69 579 ARG A O 1
ATOM 4502 N N . GLY A 1 580 ? -22.769 -17.066 13.641 1.00 39.84 580 GLY A N 1
ATOM 4503 C CA . GLY A 1 580 ? -23.008 -16.962 15.093 1.00 39.84 580 GLY A CA 1
ATOM 4504 C C . GLY A 1 580 ? -22.089 -17.714 16.078 1.00 39.84 580 GLY A C 1
ATOM 4505 O O . GLY A 1 580 ? -22.494 -17.901 17.220 1.00 39.84 580 GLY A O 1
ATOM 4506 N N . GLY A 1 581 ? -20.882 -18.130 15.680 1.00 38.97 581 GLY A N 1
ATOM 4507 C CA . GLY A 1 581 ? -19.929 -18.873 16.509 1.00 38.97 581 GLY A CA 1
ATOM 4508 C C . GLY A 1 581 ? -19.828 -20.378 16.196 1.00 38.97 581 GLY A C 1
ATOM 4509 O O . GLY A 1 581 ? -20.780 -21.120 16.408 1.00 38.97 581 GLY A O 1
ATOM 4510 N N . LYS A 1 582 ? -18.592 -20.808 15.856 1.00 42.50 582 LYS A N 1
ATOM 4511 C CA . LYS A 1 582 ? -18.063 -22.195 15.681 1.00 42.50 582 LYS A CA 1
ATOM 4512 C C . LYS A 1 582 ? -18.548 -22.901 14.394 1.00 42.50 582 LYS A C 1
ATOM 4514 O O . LYS A 1 582 ? -19.720 -22.823 14.078 1.00 42.50 582 LYS A O 1
ATOM 4519 N N . GLN A 1 583 ? -17.754 -23.604 13.578 1.00 40.44 583 GLN A N 1
ATOM 4520 C CA . GLN A 1 583 ? -16.426 -24.245 13.629 1.00 40.44 583 GLN A CA 1
ATOM 4521 C C . GLN A 1 583 ? -15.682 -23.971 12.297 1.00 40.44 583 GLN A C 1
ATOM 4523 O O . GLN A 1 583 ? -16.313 -23.678 11.285 1.00 40.44 583 GLN A O 1
ATOM 4528 N N . MET A 1 584 ? -14.349 -24.073 12.287 1.00 45.16 584 MET A N 1
ATOM 4529 C CA . MET A 1 584 ? -13.549 -24.072 11.053 1.00 45.16 584 MET A CA 1
ATOM 4530 C C . MET A 1 584 ? -13.211 -25.521 10.706 1.00 45.16 584 MET A C 1
ATOM 4532 O O . MET A 1 584 ? -12.728 -26.245 11.577 1.00 45.16 584 MET A O 1
ATOM 4536 N N . GLU A 1 585 ? -13.482 -25.953 9.477 1.00 42.12 585 GLU A N 1
ATOM 4537 C CA . GLU A 1 585 ? -13.112 -27.288 9.015 1.00 42.12 585 GLU A CA 1
ATOM 4538 C C . GLU A 1 585 ? -11.701 -27.218 8.422 1.00 42.12 585 GLU A C 1
ATOM 4540 O O . GLU A 1 585 ? -11.389 -26.406 7.546 1.00 42.12 585 GLU A O 1
ATOM 4545 N N . GLU A 1 586 ? -10.798 -28.027 8.970 1.00 42.88 586 GLU A N 1
ATOM 4546 C CA . GLU A 1 586 ? -9.416 -28.098 8.513 1.00 42.88 586 GLU A CA 1
ATOM 4547 C C . GLU A 1 586 ? -9.350 -29.034 7.302 1.00 42.88 586 GLU A C 1
ATOM 4549 O O . GLU A 1 586 ? -9.226 -30.250 7.433 1.00 42.88 586 GLU A O 1
ATOM 4554 N N . SER A 1 587 ? -9.440 -28.471 6.098 1.00 44.75 587 SER A N 1
ATOM 4555 C CA . SER A 1 587 ? -9.027 -29.183 4.892 1.00 44.75 587 SER A CA 1
ATOM 4556 C C . SER A 1 587 ? -7.503 -29.281 4.879 1.00 44.75 587 SER A C 1
ATOM 4558 O O . SER A 1 587 ? -6.812 -28.283 5.078 1.00 44.75 587 SER A O 1
ATOM 4560 N N . ALA A 1 588 ? -6.959 -30.477 4.648 1.00 40.19 588 ALA A N 1
ATOM 4561 C CA . ALA A 1 588 ? -5.517 -30.667 4.547 1.00 40.19 588 ALA A CA 1
ATOM 4562 C C . ALA A 1 588 ? -4.958 -29.841 3.377 1.00 40.19 588 ALA A C 1
ATOM 4564 O O . ALA A 1 588 ? -5.059 -30.244 2.219 1.00 40.19 588 ALA A O 1
ATOM 4565 N N . GLY A 1 589 ? -4.354 -28.693 3.692 1.00 42.69 589 GLY A N 1
ATOM 4566 C CA . GLY A 1 589 ? -3.528 -27.964 2.742 1.00 42.69 589 GLY A CA 1
ATOM 4567 C C . GLY A 1 589 ? -2.342 -28.836 2.303 1.00 42.69 589 GLY A C 1
ATOM 4568 O O . GLY A 1 589 ? -1.862 -29.672 3.079 1.00 42.69 589 GLY A O 1
ATOM 4569 N N . PRO A 1 590 ? -1.880 -28.704 1.055 1.00 41.34 590 PRO A N 1
ATOM 4570 C CA . PRO A 1 590 ? -0.763 -29.484 0.549 1.00 41.34 590 PRO A CA 1
ATOM 4571 C C . PRO A 1 590 ? 0.484 -29.253 1.411 1.00 41.34 590 PRO A C 1
ATOM 4573 O O . PRO A 1 590 ? 0.908 -28.122 1.630 1.00 41.34 590 PRO A O 1
ATOM 4576 N N . ALA A 1 591 ? 1.087 -30.337 1.900 1.00 37.84 591 ALA A N 1
ATOM 4577 C CA . ALA A 1 591 ? 2.327 -30.267 2.665 1.00 37.84 591 ALA A CA 1
ATOM 4578 C C . ALA A 1 591 ? 3.433 -29.573 1.843 1.00 37.84 591 ALA A C 1
ATOM 4580 O O . ALA A 1 591 ? 3.634 -29.893 0.668 1.00 37.84 591 ALA A O 1
ATOM 4581 N N . GLY A 1 592 ? 4.160 -28.640 2.467 1.00 42.34 592 GLY A N 1
ATOM 4582 C CA . GLY A 1 592 ? 5.337 -27.993 1.872 1.00 42.34 592 GLY A CA 1
ATOM 4583 C C . GLY A 1 592 ? 5.079 -26.673 1.138 1.00 42.34 592 GLY A C 1
ATOM 4584 O O . GLY A 1 592 ? 5.982 -26.173 0.472 1.00 42.34 592 GLY A O 1
ATOM 4585 N N . VAL A 1 593 ? 3.888 -26.077 1.262 1.00 46.00 593 VAL A N 1
ATOM 4586 C CA . VAL A 1 593 ? 3.575 -24.743 0.711 1.00 46.00 593 VAL A CA 1
ATOM 4587 C C . VAL A 1 593 ? 3.928 -23.670 1.741 1.00 46.00 593 VAL A C 1
ATOM 4589 O O . VAL A 1 593 ? 3.077 -23.006 2.313 1.00 46.00 593 VAL A O 1
ATOM 4592 N N . ALA A 1 594 ? 5.230 -23.642 2.016 1.00 48.19 594 ALA A N 1
ATOM 4593 C CA . ALA A 1 594 ? 6.066 -22.574 2.545 1.00 48.19 594 ALA A CA 1
ATOM 4594 C C . ALA A 1 594 ? 5.397 -21.394 3.280 1.00 48.19 594 ALA A C 1
ATOM 4596 O O . ALA A 1 594 ? 4.654 -20.610 2.695 1.00 48.19 594 ALA A O 1
ATOM 4597 N N . ASP A 1 595 ? 5.798 -21.250 4.545 1.00 42.19 595 ASP A N 1
ATOM 4598 C CA . ASP A 1 595 ? 5.975 -20.021 5.329 1.00 42.19 595 ASP A CA 1
ATOM 4599 C C . ASP A 1 595 ? 5.500 -18.725 4.629 1.00 42.19 595 ASP A C 1
ATOM 4601 O O . ASP A 1 595 ? 6.117 -18.261 3.670 1.00 42.19 595 ASP A O 1
ATOM 4605 N N . ARG A 1 596 ? 4.417 -18.118 5.143 1.00 53.31 596 ARG A N 1
ATOM 4606 C CA . ARG A 1 596 ? 3.769 -16.894 4.613 1.00 53.31 596 ARG A CA 1
ATOM 4607 C C . ARG A 1 596 ? 3.020 -17.067 3.284 1.00 53.31 596 ARG A C 1
ATOM 4609 O O . ARG A 1 596 ? 3.118 -16.210 2.406 1.00 53.31 596 ARG A O 1
ATOM 4616 N N . ALA A 1 597 ? 2.222 -18.128 3.156 1.00 55.66 597 ALA A N 1
ATOM 4617 C CA . ALA A 1 597 ? 1.365 -18.316 1.988 1.00 55.66 597 ALA A CA 1
ATOM 4618 C C . ALA A 1 597 ? 0.481 -17.077 1.746 1.00 55.66 597 ALA A C 1
ATOM 4620 O O . ALA A 1 597 ? -0.240 -16.684 2.660 1.00 55.66 597 ALA A O 1
ATOM 4621 N N . LYS A 1 598 ? 0.512 -16.465 0.555 1.00 70.44 598 LYS A N 1
ATOM 4622 C CA . LYS A 1 598 ? -0.431 -15.408 0.136 1.00 70.44 598 LYS A CA 1
ATOM 4623 C C . LYS A 1 598 ? -1.601 -16.052 -0.615 1.00 70.44 598 LYS A C 1
ATOM 4625 O O . LYS A 1 598 ? -1.400 -17.014 -1.352 1.00 70.44 598 LYS A O 1
ATOM 4630 N N . LEU A 1 599 ? -2.816 -15.540 -0.416 1.00 69.25 599 LEU A N 1
ATOM 4631 C CA . LEU A 1 599 ? -4.034 -16.080 -1.031 1.00 69.25 599 LEU A CA 1
ATOM 4632 C C . LEU A 1 599 ? -4.610 -15.103 -2.049 1.00 69.25 599 LEU A C 1
ATOM 4634 O O . LEU A 1 599 ? -4.635 -13.894 -1.807 1.00 69.25 599 LEU A O 1
ATOM 4638 N N . ARG A 1 600 ? -5.110 -15.634 -3.165 1.00 75.19 600 ARG A N 1
ATOM 4639 C CA . ARG A 1 600 ? -5.880 -14.880 -4.159 1.00 75.19 600 ARG A CA 1
ATOM 4640 C C . ARG A 1 600 ? -6.957 -15.768 -4.776 1.00 75.19 600 ARG A C 1
ATOM 4642 O O . ARG A 1 600 ? -6.717 -16.954 -4.948 1.00 75.19 600 ARG A O 1
ATOM 4649 N N . SER A 1 601 ? -8.117 -15.211 -5.115 1.00 68.44 601 SER A N 1
ATOM 4650 C CA . SER A 1 601 ? -9.126 -15.930 -5.904 1.00 68.44 601 SER A CA 1
ATOM 4651 C C . SER A 1 601 ? -8.553 -16.130 -7.295 1.00 68.44 601 SER A C 1
ATOM 4653 O O . SER A 1 601 ? -8.016 -15.167 -7.848 1.00 68.44 601 SER A O 1
ATOM 4655 N N . LEU A 1 602 ? -8.636 -17.347 -7.826 1.00 68.50 602 LEU A N 1
ATOM 4656 C CA . LEU A 1 602 ? -8.371 -17.592 -9.245 1.00 68.50 602 LEU A CA 1
ATOM 4657 C C . LEU A 1 602 ? -9.671 -17.476 -10.042 1.00 68.50 602 LEU A C 1
ATOM 4659 O O . LEU A 1 602 ? -9.683 -16.855 -11.099 1.00 68.50 602 LEU A O 1
ATOM 4663 N N . ASP A 1 603 ? -10.770 -17.957 -9.468 1.00 69.81 603 ASP A N 1
ATOM 4664 C CA . ASP A 1 603 ? -12.133 -17.766 -9.961 1.00 69.81 603 ASP A CA 1
ATOM 4665 C C . ASP A 1 603 ? -13.138 -17.769 -8.778 1.00 69.81 603 ASP A C 1
ATOM 4667 O O . ASP A 1 603 ? -12.747 -17.510 -7.631 1.00 69.81 603 ASP A O 1
ATOM 4671 N N . GLU A 1 604 ? -14.435 -17.975 -9.047 1.00 66.44 604 GLU A N 1
ATOM 4672 C CA . GLU A 1 604 ? -15.501 -18.038 -8.027 1.00 66.44 604 GLU A CA 1
ATOM 4673 C C . GLU A 1 604 ? -15.490 -19.332 -7.189 1.00 66.44 604 GLU A C 1
ATOM 4675 O O . GLU A 1 604 ? -16.138 -19.392 -6.140 1.00 66.44 604 GLU A O 1
ATOM 4680 N N . GLU A 1 605 ? -14.782 -20.365 -7.643 1.00 65.25 605 GLU A N 1
ATOM 4681 C CA . GLU A 1 605 ? -14.750 -21.702 -7.050 1.00 65.25 605 GLU A CA 1
ATOM 4682 C C . GLU A 1 605 ? -13.356 -22.074 -6.518 1.00 65.25 605 GLU A C 1
ATOM 4684 O O . GLU A 1 605 ? -13.270 -22.857 -5.577 1.00 65.25 605 GLU A O 1
ATOM 4689 N N . THR A 1 606 ? -12.276 -21.467 -7.021 1.00 68.88 606 THR A N 1
ATOM 4690 C CA . THR A 1 606 ? -10.892 -21.837 -6.701 1.00 68.88 606 THR A CA 1
ATOM 4691 C C . THR A 1 606 ? -10.053 -20.694 -6.111 1.00 68.88 606 THR A C 1
ATOM 4693 O O . THR A 1 606 ? -10.160 -19.509 -6.449 1.00 68.88 606 THR A O 1
ATOM 4696 N N . VAL A 1 607 ? -9.158 -21.066 -5.192 1.00 71.94 607 VAL A N 1
ATOM 4697 C CA . VAL A 1 607 ? -8.225 -20.179 -4.493 1.00 71.94 607 VAL A CA 1
ATOM 4698 C C . VAL A 1 607 ? -6.786 -20.569 -4.817 1.00 71.94 607 VAL A C 1
ATOM 4700 O O . VAL A 1 607 ? -6.350 -21.701 -4.608 1.00 71.94 607 VAL A O 1
ATOM 4703 N N . GLY A 1 608 ? -6.019 -19.583 -5.267 1.00 68.81 608 GLY A N 1
ATOM 4704 C CA . GLY A 1 608 ? -4.588 -19.658 -5.496 1.00 68.81 608 GLY A CA 1
ATOM 4705 C C . GLY A 1 608 ? -3.828 -19.462 -4.190 1.00 68.81 608 GLY A C 1
ATOM 4706 O O . GLY A 1 608 ? -3.924 -18.411 -3.550 1.00 68.81 608 GLY A O 1
ATOM 4707 N N . VAL A 1 609 ? -3.046 -20.466 -3.806 1.00 75.00 609 VAL A N 1
ATOM 4708 C CA . VAL A 1 609 ? -2.155 -20.448 -2.644 1.00 75.00 609 VAL A CA 1
ATOM 4709 C C . VAL A 1 609 ? -0.719 -20.259 -3.121 1.00 75.00 609 VAL A C 1
ATOM 4711 O O . VAL A 1 609 ? -0.117 -21.173 -3.686 1.00 75.00 609 VAL A O 1
ATOM 4714 N N . VAL A 1 610 ? -0.162 -19.071 -2.888 1.00 72.94 610 VAL A N 1
ATOM 4715 C CA . VAL A 1 610 ? 1.219 -18.712 -3.238 1.00 72.94 610 VAL A CA 1
ATOM 4716 C C . VAL A 1 610 ? 2.120 -18.966 -2.036 1.00 72.94 610 VAL A C 1
ATOM 4718 O O . VAL A 1 610 ? 2.134 -18.169 -1.103 1.00 72.94 610 VAL A O 1
ATOM 4721 N N . GLY A 1 611 ? 2.885 -20.053 -2.051 1.00 67.69 611 GLY A N 1
ATOM 4722 C CA . GLY A 1 611 ? 4.034 -20.237 -1.161 1.00 67.69 611 GLY A CA 1
ATOM 4723 C C . GLY A 1 611 ? 5.309 -19.624 -1.749 1.00 67.69 611 GLY A C 1
ATOM 4724 O O . GLY A 1 611 ? 5.311 -19.132 -2.874 1.00 67.69 611 GLY A O 1
ATOM 4725 N N . ALA A 1 612 ? 6.427 -19.726 -1.027 1.00 70.19 612 ALA A N 1
ATOM 4726 C CA . ALA A 1 612 ? 7.711 -19.153 -1.440 1.00 70.19 612 ALA A CA 1
ATOM 4727 C C . ALA A 1 612 ? 8.216 -19.606 -2.825 1.00 70.19 612 ALA A C 1
ATOM 4729 O O . ALA A 1 612 ? 8.897 -18.834 -3.476 1.00 70.19 612 ALA A O 1
ATOM 4730 N N . GLN A 1 613 ? 7.915 -20.824 -3.286 1.00 71.88 613 GLN A N 1
ATOM 4731 C CA . GLN A 1 613 ? 8.407 -21.351 -4.581 1.00 71.88 613 GLN A CA 1
ATOM 4732 C C . GLN A 1 613 ? 7.331 -22.103 -5.377 1.00 71.88 613 GLN A C 1
ATOM 4734 O O . GLN A 1 613 ? 7.606 -22.747 -6.394 1.00 71.88 613 GLN A O 1
ATOM 4739 N N . LYS A 1 614 ? 6.095 -22.106 -4.873 1.00 77.19 614 LYS A N 1
ATOM 4740 C CA . LYS A 1 614 ? 5.023 -22.949 -5.395 1.00 77.19 614 LYS A CA 1
ATOM 4741 C C . LYS A 1 614 ? 3.695 -22.213 -5.339 1.00 77.19 614 LYS A C 1
ATOM 4743 O O . LYS A 1 614 ? 3.326 -21.709 -4.284 1.00 77.19 614 LYS A O 1
ATOM 4748 N N . LEU A 1 615 ? 2.986 -22.212 -6.460 1.00 73.75 615 LEU A N 1
ATOM 4749 C CA . LEU A 1 615 ? 1.597 -21.790 -6.567 1.00 73.75 615 LEU A CA 1
ATOM 4750 C C . LEU A 1 615 ? 0.731 -23.037 -6.714 1.00 73.75 615 LEU A C 1
ATOM 4752 O O . LEU A 1 615 ? 1.079 -23.954 -7.462 1.00 73.75 615 LEU A O 1
ATOM 4756 N N . LEU A 1 616 ? -0.373 -23.084 -5.980 1.00 73.19 616 LEU A N 1
ATOM 4757 C CA . LEU A 1 616 ? -1.332 -24.174 -6.048 1.00 73.19 616 LEU A CA 1
ATOM 4758 C C . LEU A 1 616 ? -2.736 -23.632 -6.174 1.00 73.19 616 LEU A C 1
ATOM 4760 O O . LEU A 1 616 ? -3.078 -22.646 -5.533 1.00 73.19 616 LEU A O 1
ATOM 4764 N N . GLU A 1 617 ? -3.532 -24.340 -6.946 1.00 73.88 617 GLU A N 1
ATOM 4765 C CA . GLU A 1 617 ? -4.959 -24.115 -7.083 1.00 73.88 617 GLU A CA 1
ATOM 4766 C C . GLU A 1 617 ? -5.705 -25.070 -6.148 1.00 73.88 617 GLU A C 1
ATOM 4768 O O . GLU A 1 617 ? -5.432 -26.276 -6.127 1.00 73.88 617 GLU A O 1
ATOM 4773 N N . VAL A 1 618 ? -6.593 -24.514 -5.324 1.00 67.62 618 VAL A N 1
ATOM 4774 C CA . VAL A 1 618 ? -7.401 -25.241 -4.339 1.00 67.62 618 VAL A CA 1
ATOM 4775 C C . VAL A 1 618 ? -8.877 -24.938 -4.581 1.00 67.62 618 VAL A C 1
ATOM 4777 O O . VAL A 1 618 ? -9.262 -23.775 -4.557 1.00 67.62 618 VAL A O 1
ATOM 4780 N N . GLU A 1 619 ? -9.675 -25.986 -4.773 1.00 59.12 619 GLU A N 1
ATOM 4781 C CA . GLU A 1 619 ? -11.144 -25.969 -4.944 1.00 59.12 619 GLU A CA 1
ATOM 4782 C C . GLU A 1 619 ? -11.894 -25.905 -3.590 1.00 59.12 619 GLU A C 1
ATOM 4784 O O . GLU A 1 619 ? -11.452 -26.576 -2.620 1.00 59.12 619 GLU A O 1
#

Foldseek 3Di:
DDDDDDDDDDDPDDDPDPDFQWDFFDPVKFWQDWDADQVQLWIWTFIWQWIFIAHVSRHTPAIDGDDQDWWDQPDPQTCVAPNDPDGTDRDIWGFQDWDQPVVLQWIWTWTLGRLIAIFIAHNPHRHTLATDRHDLLRRAGNDNDSQQKDWDWADDPPDFIKIWIAGKHQQPLVRHFRIFIAGPDSRRHDNRGSPGPDDDPPFFRGHTFDPVLCVQPVRWIKGFRDWDDDDQKIKTKIKTWDSDDPPPPPDPFTFIFIWMWMAGPPDGRRQLTEIFTAWADDPNWTFGAWQEKEKEFCFDQNCVVVVHDRRFIKIWTKGATDGGDNPDGAQKMFIFIDRVVVVLVQVLVQVQCLLCQHFFQPDVRRDVDTHTRHHLLRVVVVVVVVVPPDPPDDDPPPPDDDDDDDDDDDDDDDDDDDDDDDDDDDDDDDYDDDDDDDDDDDDDDDDDDDDDDDDDDDDDDDDDDDDDDDDDDDDDDDDDDDDDDDDDDDDPPPPVPPPPDPAPPVSSVVSSVVDDRDSNDRHDPGSPDHYDPDHDHTHTQDIDNRWHWNEWYWYADPRFIWIWTATQQQFIWTQPTRDDHDDIDGDGGDGPQHGRWYWDDSDPQWIWTHRGGMITIDD

Radius of gyration: 34.36 Å; chains: 1; bounding box: 81×152×94 Å

Organism: Ailuropoda melanoleuca (NCBI:txid9646)